Protein AF-0000000080015063 (afdb_homodimer)

Radius of gyration: 26.11 Å; Cα contacts (8 Å, |Δi|>4): 609; chains: 2; bounding box: 72×76×57 Å

Solvent-accessible surface area (backbone atoms only — not comparable to full-atom values): 28621 Å² total; per-residue (Å²): 131,82,74,73,78,77,77,76,79,90,43,72,65,50,52,52,54,53,48,49,54,41,37,54,72,58,25,66,84,58,73,91,52,63,74,56,84,53,39,67,72,84,48,72,66,44,48,51,32,36,46,56,41,45,41,49,49,22,11,51,25,45,41,49,30,46,50,51,22,50,42,44,66,70,46,94,39,70,70,58,38,42,53,44,19,41,47,24,15,51,28,20,50,52,20,50,51,42,42,51,53,45,19,70,73,70,73,46,78,48,62,67,57,25,54,53,49,26,49,51,52,47,65,52,52,55,57,44,51,72,70,44,75,52,28,30,47,31,43,46,43,44,75,50,48,46,50,48,54,57,54,57,56,39,64,28,36,31,45,36,40,54,66,69,61,50,50,46,37,66,74,44,48,50,59,50,49,52,51,47,36,51,48,53,50,51,55,48,48,65,53,55,70,71,44,50,72,69,50,41,53,52,49,46,54,52,33,50,52,41,34,40,52,49,47,64,46,40,19,68,56,50,58,52,48,53,51,42,47,25,66,32,20,59,30,71,70,73,46,49,58,60,36,41,45,51,48,39,46,53,50,49,21,60,77,62,71,43,63,63,88,73,53,72,92,71,81,51,63,84,97,133,82,74,73,80,78,76,78,78,90,44,73,65,50,52,52,55,52,48,49,54,40,35,53,73,57,26,66,85,57,73,90,51,63,75,55,83,51,41,68,71,83,48,71,64,42,48,51,33,36,45,56,41,44,41,50,50,22,11,52,26,46,40,48,30,46,52,51,21,50,43,46,69,71,45,95,39,71,69,57,38,42,53,45,19,41,47,24,15,51,28,18,49,51,20,48,51,42,43,51,54,45,19,71,75,70,73,46,78,48,62,67,58,23,53,53,49,26,51,53,52,47,64,51,54,55,56,43,50,73,69,44,76,51,27,30,48,30,43,47,43,45,76,50,49,44,48,47,54,57,54,57,55,40,66,28,37,31,44,37,40,52,67,69,59,50,51,47,38,66,73,44,48,51,58,52,48,51,53,46,37,50,48,52,49,51,54,47,47,65,52,55,69,71,44,50,72,69,52,42,53,51,49,45,53,51,34,50,52,40,36,42,52,50,46,63,45,38,17,66,55,50,57,52,47,52,51,42,46,25,65,31,20,58,31,70,68,76,45,49,59,60,36,39,46,53,47,40,45,54,51,50,20,61,78,63,70,44,62,63,88,74,52,74,92,71,82,50,62,84,99

Nearest PDB structures (foldseek):
  3ez0-assembly2_C  TM=5.840E-01  e=9.338E-01  Arthrobacter sp. FB24

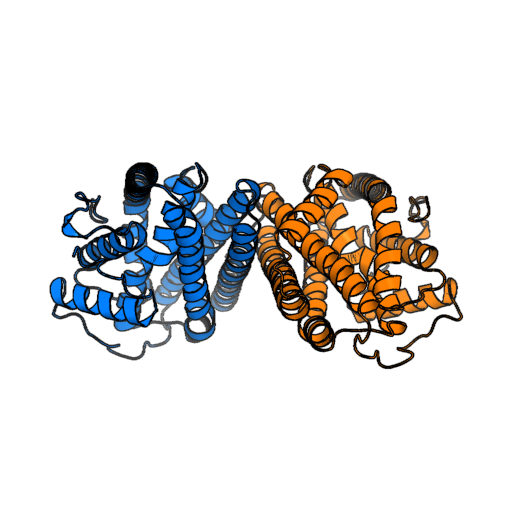Sequence (542 aa):
MSATLTRPAWTTEFEIETIDKLIAQHAPHFPTTRLQEPRSLTTAEEFENFYRFRIGGAAHDLYIVQVCSKVIDQISDPELQLFLSRQIGDDGAHAQFTRQRVWELSGHDPIDKIKQEVQKHWNFMGDLPIRNWLGFMAFELHYELHIVAQLILNSRTTTITDPETSKFASQTILPDEAAHRFGVLAWWQSKYDQATPAQKAEIAAQLLELDEEGQRRRNPYLKEHWQIVHRATGAEIEGLAAIYDAWRREVLAYFLDIPIAKLPQLVSVSEMSATLTRPAWTTEFEIETIDKLIAQHAPHFPTTRLQEPRSLTTAEEFENFYRFRIGGAAHDLYIVQVCSKVIDQISDPELQLFLSRQIGDDGAHAQFTRQRVWELSGHDPIDKIKQEVQKHWNFMGDLPIRNWLGFMAFELHYELHIVAQLILNSRTTTITDPETSKFASQTILPDEAAHRFGVLAWWQSKYDQATPAQKAEIAAQLLELDEEGQRRRNPYLKEHWQIVHRATGAEIEGLAAIYDAWRREVLAYFLDIPIAKLPQLVSVSE

Organism: NCBI:txid2019572

Secondary structure (DSSP, 8-state):
------PPP--HHHHHHHHHHHHHHH-TTS-SS--SPPBPP-SHHHHHHHHHHHHHHHHHHHHHHHHHHHHHHH---HHHHHHHHHHHHHHHHHHHHHHHHHHHHHSS-THHHHHHHHHHHHHHHTTHHHHSHHHHHHHHIIIIIITHHHHHHHHHH--B--HHHHHHIIIIIHHHHHHHHHHHHHHHHHHHTTS-HHHHHHHHHHHHHHHHHHHHHHHHHHHHHHHHHHHHH----TTHHHHHHHHHHHHHHHHHT--GGGSPP---TT-/------PPP--HHHHHHHHHHHHHHH-TTS-SS--SPPBPP-SHHHHHHHHHHHHHHHHHHHHHHHHHHHHHHH---HHHHHHHHHHHHHHHHHHHHHHHHHHHHHSS-THHHHHHHHHHHHHHHTTGGGSSHHHHHHHHIIIIIITHHHHHHHHHH--B--HHHHHHIIIIIHHHHHHHHHHHHHHHHHHHTTS-HHHHHHHHHHHHHHHHHHHHHHHHHHHHHHHHHHHHH----TTHHHHHHHHHHHHHHHHHT--GGGSPP---TT-

Foldseek 3Di:
DPPLVPDDDDDPVVLLVVLVVLCCVQPVPQDSAADDDADEDDDPQLLVLQLVLLLLLLLVLVLLLVLLVLVLVVDVDVLSNVLSVLSNVQSNVSSVVSQVVNCVVVVDRCVVVSVVSNVVVCVLQPCQCPPDPLSVLLVLCVVQFLCVSVVVQCNRFFHYDDPVNVVCCVPRVVVSSSSSNVSSLVVLCVPLVVDDPVRLVVSLVVSQVSNQSNLVSCLVVVVVSVVSSCSNGVRDGRSSQVSSLVSSLVSSCSSSVHDSVPDDDGDTSND/DPPPPPDDDDDPVVLLVVLLVLCCVQPVPQDSAAPDDADEDDDPQLLVLQLVLLLLLLLLLVLLLVLLVLVLVVDVDVLSNVLSVLSNVQSNVSSVVSQVVNCVVVVDRCVVVSVVSNVVVCVLQPCQCPPDPLSVLLVLCVVQFLCVSVVVQCNRFFHYDDPVNVVCCVPRVVVSSSSSNVSSLVVLCVPLVVDDPVRLVVSLVVSQVSNQSNLVSCLVVVVVSVVSSCSNGVRDGRSSQVSSLVSSLVSSCSSSVHDSVPDDDGDTSND

Structure (mmCIF, N/CA/C/O backbone):
data_AF-0000000080015063-model_v1
#
loop_
_entity.id
_entity.type
_entity.pdbx_description
1 polymer 'Uncharacterized protein'
#
loop_
_atom_site.group_PDB
_atom_site.id
_atom_site.type_symbol
_atom_site.label_atom_id
_atom_site.label_alt_id
_atom_site.label_comp_id
_atom_site.label_asym_id
_atom_site.label_entity_id
_atom_site.label_seq_id
_atom_site.pdbx_PDB_ins_code
_atom_site.Cartn_x
_atom_site.Cartn_y
_atom_site.Cartn_z
_atom_site.occupancy
_atom_site.B_iso_or_equiv
_atom_site.auth_seq_id
_atom_site.auth_comp_id
_atom_site.auth_asym_id
_atom_site.auth_atom_id
_atom_site.pdbx_PDB_model_num
ATOM 1 N N . MET A 1 1 ? 36.5 30.953 4.961 1 24.83 1 MET A N 1
ATOM 2 C CA . MET A 1 1 ? 36.156 29.547 5.184 1 24.83 1 MET A CA 1
ATOM 3 C C . MET A 1 1 ? 34.656 29.406 5.457 1 24.83 1 MET A C 1
ATOM 5 O O . MET A 1 1 ? 34.188 29.781 6.523 1 24.83 1 MET A O 1
ATOM 9 N N . SER A 1 2 ? 33.75 29.516 4.5 1 30.39 2 SER A N 1
ATOM 10 C CA . SER A 1 2 ? 32.312 29.656 4.656 1 30.39 2 SER A CA 1
ATOM 11 C C . SER A 1 2 ? 31.719 28.5 5.449 1 30.39 2 SER A C 1
ATOM 13 O O . SER A 1 2 ? 31.984 27.328 5.133 1 30.39 2 SER A O 1
ATOM 15 N N . ALA A 1 3 ? 31.594 28.625 6.652 1 34.28 3 ALA A N 1
ATOM 16 C CA . ALA A 1 3 ? 31.047 27.641 7.586 1 34.28 3 ALA A CA 1
ATOM 17 C C . ALA A 1 3 ? 29.859 26.906 6.973 1 34.28 3 ALA A C 1
ATOM 19 O O . ALA A 1 3 ? 28.844 27.516 6.668 1 34.28 3 ALA A O 1
ATOM 20 N N . THR A 1 4 ? 29.984 25.984 6.16 1 39.75 4 THR A N 1
ATOM 21 C CA . THR A 1 4 ? 28.922 25.141 5.652 1 39.75 4 THR A CA 1
ATOM 22 C C . THR A 1 4 ? 28 24.688 6.789 1 39.75 4 THR A C 1
ATOM 24 O O . THR A 1 4 ? 28.422 23.984 7.695 1 39.75 4 THR A O 1
ATOM 27 N N . LEU A 1 5 ? 27.281 25.516 7.426 1 44.16 5 LEU A N 1
ATOM 28 C CA . LEU A 1 5 ? 26.328 25.188 8.484 1 44.16 5 LEU A CA 1
ATOM 29 C C . LEU A 1 5 ? 25.656 23.844 8.234 1 44.16 5 LEU A C 1
ATOM 31 O O . LEU A 1 5 ? 24.938 23.688 7.254 1 44.16 5 LEU A O 1
ATOM 35 N N . THR A 1 6 ? 26.281 22.703 8.617 1 59.91 6 THR A N 1
ATOM 36 C CA . THR A 1 6 ? 25.844 21.328 8.5 1 59.91 6 THR A CA 1
ATOM 37 C C . THR A 1 6 ? 24.453 21.141 9.117 1 59.91 6 THR A C 1
ATOM 39 O O . THR A 1 6 ? 24.234 21.453 10.289 1 59.91 6 THR A O 1
ATOM 42 N N . ARG A 1 7 ? 23.281 21.094 8.375 1 76.5 7 ARG A N 1
ATOM 43 C CA . ARG A 1 7 ? 21.906 20.875 8.789 1 76.5 7 ARG A CA 1
ATOM 44 C C . ARG A 1 7 ? 21.781 19.609 9.641 1 76.5 7 ARG A C 1
ATOM 46 O O . ARG A 1 7 ? 22.359 18.578 9.305 1 76.5 7 ARG A O 1
ATOM 53 N N . PRO A 1 8 ? 21.156 19.859 10.859 1 84.38 8 PRO A N 1
ATOM 54 C CA . PRO A 1 8 ? 20.984 18.688 11.719 1 84.38 8 PRO A CA 1
ATOM 55 C C . PRO A 1 8 ? 20.172 17.594 11.047 1 84.38 8 PRO A C 1
ATOM 57 O O . PRO A 1 8 ? 19.406 17.859 10.109 1 84.38 8 PRO A O 1
ATOM 60 N N . ALA A 1 9 ? 20.406 16.359 11.531 1 90.31 9 ALA A N 1
ATOM 61 C CA . ALA A 1 9 ? 19.594 15.25 11.062 1 90.31 9 ALA A CA 1
ATOM 62 C C . ALA A 1 9 ? 18.125 15.438 11.461 1 90.31 9 ALA A C 1
ATOM 64 O O . ALA A 1 9 ? 17.828 15.898 12.562 1 90.31 9 ALA A O 1
ATOM 65 N N . TRP A 1 10 ? 17.266 15.219 10.562 1 93.75 10 TRP A N 1
ATOM 66 C CA . TRP A 1 10 ? 15.844 15.273 10.859 1 93.75 10 TRP A CA 1
ATOM 67 C C . TRP A 1 10 ? 15.414 14.055 11.664 1 93.75 10 TRP A C 1
ATOM 69 O O . TRP A 1 10 ? 15.477 12.922 11.172 1 93.75 10 TRP A O 1
ATOM 79 N N . THR A 1 11 ? 15.055 14.18 12.891 1 94.31 11 THR A N 1
ATOM 80 C CA . THR A 1 11 ? 14.586 13.133 13.797 1 94.31 11 THR A CA 1
ATOM 81 C C . THR A 1 11 ? 13.297 13.562 14.492 1 94.31 11 THR A C 1
ATOM 83 O O . THR A 1 11 ? 12.898 14.727 14.422 1 94.31 11 THR A O 1
ATOM 86 N N . THR A 1 12 ? 12.688 12.664 15.102 1 94.62 12 THR A N 1
ATOM 87 C CA . THR A 1 12 ? 11.5 13.008 15.883 1 94.62 12 THR A CA 1
ATOM 88 C C . THR A 1 12 ? 11.867 13.953 17.031 1 94.62 12 THR A C 1
ATOM 90 O O . THR A 1 12 ? 11.078 14.82 17.391 1 94.62 12 THR A O 1
ATOM 93 N N . GLU A 1 13 ? 13.07 13.789 17.562 1 94.62 13 GLU A N 1
ATOM 94 C CA . GLU A 1 13 ? 13.547 14.688 18.609 1 94.62 13 GLU A CA 1
ATOM 95 C C . GLU A 1 13 ? 13.719 16.109 18.078 1 94.62 13 GLU A C 1
ATOM 97 O O . GLU A 1 13 ? 13.367 17.078 18.766 1 94.62 13 GLU A O 1
ATOM 102 N N . PHE A 1 14 ? 14.242 16.172 16.891 1 95.5 14 PHE A N 1
ATOM 103 C CA . PHE A 1 14 ? 14.406 17.469 16.25 1 95.5 14 PHE A CA 1
ATOM 104 C C . PHE A 1 14 ? 13.055 18.141 16.062 1 95.5 14 PHE A C 1
ATOM 106 O O . PHE A 1 14 ? 12.922 19.344 16.281 1 95.5 14 PHE A O 1
ATOM 113 N N . GLU A 1 15 ? 12.016 17.422 15.695 1 96.06 15 GLU A N 1
ATOM 114 C CA . GLU A 1 15 ? 10.672 17.953 15.492 1 96.06 15 GLU A CA 1
ATOM 115 C C . GLU A 1 15 ? 10.109 18.516 16.797 1 96.06 15 GLU A C 1
ATOM 117 O O . GLU A 1 15 ? 9.633 19.656 16.812 1 96.06 15 GLU A O 1
ATOM 122 N N . ILE A 1 16 ? 10.219 17.734 17.828 1 95 16 ILE A N 1
ATOM 123 C CA . ILE A 1 16 ? 9.656 18.125 19.109 1 95 16 ILE A CA 1
ATOM 124 C C . ILE A 1 16 ? 10.367 19.359 19.641 1 95 16 ILE A C 1
ATOM 126 O O . ILE A 1 16 ? 9.727 20.312 20.109 1 95 16 ILE A O 1
ATOM 130 N N . GLU A 1 17 ? 11.711 19.406 19.531 1 96.06 17 GLU A N 1
ATOM 131 C CA . GLU A 1 17 ? 12.492 20.531 20.016 1 96.06 17 GLU A CA 1
ATOM 132 C C . GLU A 1 17 ? 12.148 21.812 19.266 1 96.06 17 GLU A C 1
ATOM 134 O O . GLU A 1 17 ? 12.023 22.875 19.859 1 96.06 17 GLU A O 1
ATOM 139 N N . THR A 1 18 ? 12.055 21.656 18 1 97 18 THR A N 1
ATOM 140 C CA . THR A 1 18 ? 11.75 22.812 17.172 1 97 18 THR A CA 1
ATOM 141 C C . THR A 1 18 ? 10.344 23.328 17.453 1 97 18 THR A C 1
ATOM 143 O O . THR A 1 18 ? 10.125 24.531 17.594 1 97 18 THR A O 1
ATOM 146 N N . ILE A 1 19 ? 9.359 22.453 17.609 1 96.75 19 ILE A N 1
ATOM 147 C CA . ILE A 1 19 ? 7.973 22.844 17.859 1 96.75 19 ILE A CA 1
ATOM 148 C C . ILE A 1 19 ? 7.848 23.438 19.25 1 96.75 19 ILE A C 1
ATOM 150 O O . ILE A 1 19 ? 7.113 24.406 19.453 1 96.75 19 ILE A O 1
ATOM 154 N N . ASP A 1 20 ? 8.57 22.906 20.172 1 96.88 20 ASP A N 1
ATOM 155 C CA . ASP A 1 20 ? 8.578 23.484 21.516 1 96.88 20 ASP A CA 1
ATOM 156 C C . ASP A 1 20 ? 9.094 24.922 21.5 1 96.88 20 ASP A C 1
ATOM 158 O O . ASP A 1 20 ? 8.57 25.781 22.219 1 96.88 20 ASP A O 1
ATOM 162 N N . LYS A 1 21 ? 10.156 25.156 20.75 1 97.12 21 LYS A N 1
ATOM 163 C CA . LYS A 1 21 ? 10.672 26.516 20.609 1 97.12 21 LYS A CA 1
ATOM 164 C C . LYS A 1 21 ? 9.625 27.438 20.016 1 97.12 21 LYS A C 1
ATOM 166 O O . LYS A 1 21 ? 9.469 28.578 20.469 1 97.12 21 LYS A O 1
ATOM 171 N N . LEU A 1 22 ? 8.898 26.938 19.062 1 97.38 22 LEU A N 1
ATOM 172 C CA . LEU A 1 22 ? 7.867 27.734 18.406 1 97.38 22 LEU A CA 1
ATOM 173 C C . LEU A 1 22 ? 6.695 27.984 19.359 1 97.38 22 LEU A C 1
ATOM 175 O O . LEU A 1 22 ? 6.109 29.062 19.344 1 97.38 22 LEU A O 1
ATOM 179 N N . ILE A 1 23 ? 6.344 26.969 20.125 1 96.38 23 ILE A N 1
ATOM 180 C CA . ILE A 1 23 ? 5.289 27.125 21.125 1 96.38 23 ILE A CA 1
ATOM 181 C C . ILE A 1 23 ? 5.684 28.203 22.125 1 96.38 23 ILE A C 1
ATOM 183 O O . ILE A 1 23 ? 4.883 29.094 22.438 1 96.38 23 ILE A O 1
ATOM 187 N N . ALA A 1 24 ? 6.887 28.172 22.578 1 96.56 24 ALA A N 1
ATOM 188 C CA . ALA A 1 24 ? 7.371 29.156 23.547 1 96.56 24 ALA A CA 1
ATOM 189 C C . ALA A 1 24 ? 7.281 30.578 22.984 1 96.56 24 ALA A C 1
ATOM 191 O O . ALA A 1 24 ? 7.023 31.531 23.719 1 96.56 24 ALA A O 1
ATOM 192 N N . GLN A 1 25 ? 7.469 30.719 21.75 1 96.75 25 GLN A N 1
ATOM 193 C CA . GLN A 1 25 ? 7.488 32.031 21.094 1 96.75 25 GLN A CA 1
ATOM 194 C C . GLN A 1 25 ? 6.074 32.531 20.828 1 96.75 25 GLN A C 1
ATOM 196 O O . GLN A 1 25 ? 5.797 33.719 20.984 1 96.75 25 GLN A O 1
ATOM 201 N N . HIS A 1 26 ? 5.156 31.656 20.453 1 96.44 26 HIS A N 1
ATOM 202 C CA . HIS A 1 26 ? 3.873 32.094 19.906 1 96.44 26 HIS A CA 1
ATOM 203 C C . HIS A 1 26 ? 2.742 31.844 20.906 1 96.44 26 HIS A C 1
ATOM 205 O O . HIS A 1 26 ? 1.654 32.406 20.766 1 96.44 26 HIS A O 1
ATOM 211 N N . ALA A 1 27 ? 2.941 30.938 21.781 1 95.56 27 ALA A N 1
ATOM 212 C CA . ALA A 1 27 ? 1.971 30.594 22.828 1 95.56 27 ALA A CA 1
ATOM 213 C C . ALA A 1 27 ? 2.67 30.234 24.125 1 95.56 27 ALA A C 1
ATOM 215 O O . ALA A 1 27 ? 2.58 29.094 24.594 1 95.56 27 ALA A O 1
ATOM 216 N N . PRO A 1 28 ? 3.207 31.172 24.75 1 94.06 28 PRO A N 1
ATOM 217 C CA . PRO A 1 28 ? 4.074 30.906 25.906 1 94.06 28 PRO A CA 1
ATOM 218 C C . PRO A 1 28 ? 3.328 30.234 27.062 1 94.06 28 PRO A C 1
ATOM 220 O O . PRO A 1 28 ? 3.951 29.609 27.922 1 94.06 28 PRO A O 1
ATOM 223 N N . HIS A 1 29 ? 2.01 30.297 27.156 1 93.5 29 HIS A N 1
ATOM 224 C CA . HIS A 1 29 ? 1.26 29.719 28.266 1 93.5 29 HIS A CA 1
ATOM 225 C C . HIS A 1 29 ? 0.736 28.328 27.906 1 93.5 29 HIS A C 1
ATOM 227 O O . HIS A 1 29 ? 0.062 27.703 28.719 1 93.5 29 HIS A O 1
ATOM 233 N N . PHE A 1 30 ? 0.986 27.891 26.719 1 94.56 30 PHE A N 1
ATOM 234 C CA . PHE A 1 30 ? 0.575 26.562 26.312 1 94.56 30 PHE A CA 1
ATOM 235 C C . PHE A 1 30 ? 1.367 25.5 27.062 1 94.56 30 PHE A C 1
ATOM 237 O O . PHE A 1 30 ? 2.57 25.656 27.281 1 94.56 30 PHE A O 1
ATOM 244 N N . PRO A 1 31 ? 0.788 24.453 27.453 1 92.5 31 PRO A N 1
ATOM 245 C CA . PRO A 1 31 ? 1.482 23.453 28.266 1 92.5 31 PRO A CA 1
ATOM 246 C C . PRO A 1 31 ? 2.613 22.766 27.5 1 92.5 31 PRO A C 1
ATOM 248 O O . PRO A 1 31 ? 2.49 22.516 26.297 1 92.5 31 PRO A O 1
ATOM 251 N N . THR A 1 32 ? 3.6 22.359 28.188 1 88.25 32 THR A N 1
ATOM 252 C CA . THR A 1 32 ? 4.75 21.688 27.594 1 88.25 32 THR A CA 1
ATOM 253 C C . THR A 1 32 ? 4.551 20.172 27.578 1 88.25 32 THR A C 1
ATOM 255 O O . THR A 1 32 ? 5.246 19.469 26.859 1 88.25 32 THR A O 1
ATOM 258 N N . THR A 1 33 ? 3.744 19.734 28.422 1 88.56 33 THR A N 1
ATOM 259 C CA . THR A 1 33 ? 3.395 18.312 28.5 1 88.56 33 THR A CA 1
ATOM 260 C C . THR A 1 33 ? 1.882 18.141 28.594 1 88.56 33 THR A C 1
ATOM 262 O O . THR A 1 33 ? 1.141 19.109 28.703 1 88.56 33 THR A O 1
ATOM 265 N N . ARG A 1 34 ? 1.483 16.891 28.5 1 89.94 34 ARG A N 1
ATOM 266 C CA . ARG A 1 34 ? 0.056 16.594 28.594 1 89.94 34 ARG A CA 1
ATOM 267 C C . ARG A 1 34 ? -0.522 17.094 29.922 1 89.94 34 ARG A C 1
ATOM 269 O O . ARG A 1 34 ? 0.039 16.828 30.984 1 89.94 34 ARG A O 1
ATOM 276 N N . LEU A 1 35 ? -1.638 17.688 29.844 1 86 35 LEU A N 1
ATOM 277 C CA . LEU A 1 35 ? -2.26 18.297 31.016 1 86 35 LEU A CA 1
ATOM 278 C C . LEU A 1 35 ? -2.965 17.25 31.875 1 86 35 LEU A C 1
ATOM 280 O O . LEU A 1 35 ? -2.889 17.281 33.094 1 86 35 LEU A O 1
ATOM 284 N N . GLN A 1 36 ? -3.691 16.391 31.219 1 89.94 36 GLN A N 1
ATOM 285 C CA . GLN A 1 36 ? -4.449 15.344 31.906 1 89.94 36 GLN A CA 1
ATOM 286 C C . GLN A 1 36 ? -4.664 14.141 31 1 89.94 36 GLN A C 1
ATOM 288 O O . GLN A 1 36 ? -4.582 14.258 29.766 1 89.94 36 GLN A O 1
ATOM 293 N N . GLU A 1 37 ? -4.848 13.055 31.656 1 93 37 GLU A N 1
ATOM 294 C CA . GLU A 1 37 ? -5.223 11.875 30.875 1 93 37 GLU A CA 1
ATOM 295 C C . GLU A 1 37 ? -6.633 12.016 30.312 1 93 37 GLU A C 1
ATOM 297 O O . GLU A 1 37 ? -7.57 12.359 31.047 1 93 37 GLU A O 1
ATOM 302 N N . PRO A 1 38 ? -6.777 11.805 29.047 1 96.25 38 PRO A N 1
ATOM 303 C CA . PRO A 1 38 ? -8.109 11.945 28.453 1 96.25 38 PRO A CA 1
ATOM 304 C C . PRO A 1 38 ? -9.102 10.914 28.984 1 96.25 38 PRO A C 1
ATOM 306 O O . PRO A 1 38 ? -8.727 9.766 29.25 1 96.25 38 PRO A O 1
ATOM 309 N N . ARG A 1 39 ? -10.297 11.25 29.125 1 97.44 39 ARG A N 1
ATOM 310 C CA . ARG A 1 39 ? -11.367 10.336 29.516 1 97.44 39 ARG A CA 1
ATOM 311 C C . ARG A 1 39 ? -12.047 9.734 28.297 1 97.44 39 ARG A C 1
ATOM 313 O O . ARG A 1 39 ? -11.891 10.234 27.172 1 97.44 39 ARG A O 1
ATOM 320 N N . SER A 1 40 ? -12.844 8.703 28.562 1 97.69 40 SER A N 1
ATOM 321 C CA . SER A 1 40 ? -13.602 8.062 27.484 1 97.69 40 SER A CA 1
ATOM 322 C C . SER A 1 40 ? -14.836 8.875 27.125 1 97.69 40 SER A C 1
ATOM 324 O O . SER A 1 40 ? -15.281 9.719 27.906 1 97.69 40 SER A O 1
ATOM 326 N N . LEU A 1 41 ? -15.344 8.594 25.922 1 97.81 41 LEU A N 1
ATOM 327 C CA . LEU A 1 41 ? -16.594 9.203 25.484 1 97.81 41 LEU A CA 1
ATOM 328 C C . LEU A 1 41 ? -17.766 8.734 26.344 1 97.81 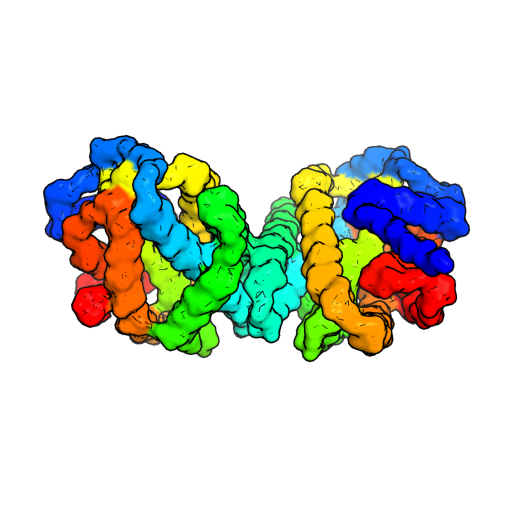41 LEU A C 1
ATOM 330 O O . LEU A 1 41 ? -17.812 7.562 26.734 1 97.81 41 LEU A O 1
ATOM 334 N N . THR A 1 42 ? -18.75 9.664 26.609 1 97.25 42 THR A N 1
ATOM 335 C CA . THR A 1 42 ? -19.844 9.266 27.484 1 97.25 42 THR A CA 1
ATOM 336 C C . THR A 1 42 ? -21.188 9.703 26.891 1 97.25 42 THR A C 1
ATOM 338 O O . THR A 1 42 ? -22.203 9.023 27.078 1 97.25 42 THR A O 1
ATOM 341 N N . THR A 1 43 ? -21.25 10.82 26.188 1 97.56 43 THR A N 1
ATOM 342 C CA . THR A 1 43 ? -22.531 11.359 25.734 1 97.56 43 THR A CA 1
ATOM 343 C C . THR A 1 43 ? -22.734 11.062 24.25 1 97.56 43 THR A C 1
ATOM 345 O O . THR A 1 43 ? -21.781 10.82 23.516 1 97.56 43 THR A O 1
ATOM 348 N N . ALA A 1 44 ? -23.953 11.125 23.875 1 97.44 44 ALA A N 1
ATOM 349 C CA . ALA A 1 44 ? -24.312 10.914 22.469 1 97.44 44 ALA A CA 1
ATOM 350 C C . ALA A 1 44 ? -23.641 11.961 21.578 1 97.44 44 ALA A C 1
ATOM 352 O O . ALA A 1 44 ? -23.188 11.648 20.469 1 97.44 44 ALA A O 1
ATOM 353 N N . GLU A 1 45 ? -23.578 13.117 22.047 1 98 45 GLU A N 1
ATOM 354 C CA . GLU A 1 45 ? -22.953 14.203 21.297 1 98 45 GLU A CA 1
ATOM 355 C C . GLU A 1 45 ? -21.469 13.961 21.109 1 98 45 GLU A C 1
ATOM 357 O O . GLU A 1 45 ? -20.922 14.18 20.016 1 98 45 GLU A O 1
ATOM 362 N N . GLU A 1 46 ? -20.828 13.508 22.141 1 98.31 46 GLU A N 1
ATOM 363 C CA . GLU A 1 46 ? -19.406 13.188 22.047 1 98.31 46 GLU A CA 1
ATOM 364 C C . GLU A 1 46 ? -19.156 12.094 21.016 1 98.31 46 GLU A C 1
ATOM 366 O O . GLU A 1 46 ? -18.188 12.164 20.234 1 98.31 46 GLU A O 1
ATOM 371 N N . PHE A 1 47 ? -20 11.109 20.984 1 98.5 47 PHE A N 1
ATOM 372 C CA . PHE A 1 47 ? -19.859 10.023 20.031 1 98.5 47 PHE A CA 1
ATOM 373 C C . PHE A 1 47 ? -20.062 10.531 18.609 1 98.5 47 PHE A C 1
ATOM 375 O O . PHE A 1 47 ? -19.297 10.164 17.703 1 98.5 47 PHE A O 1
ATOM 382 N N . GLU A 1 48 ? -21.031 11.336 18.453 1 98.31 48 GLU A N 1
ATOM 383 C CA . GLU A 1 48 ? -21.281 11.883 17.125 1 98.31 48 GLU A CA 1
ATOM 384 C C . GLU A 1 48 ? -20.094 12.695 16.641 1 98.31 48 GLU A C 1
ATOM 386 O O . GLU A 1 48 ? -19.688 12.578 15.477 1 98.31 48 GLU A O 1
ATOM 391 N N . ASN A 1 49 ? -19.562 13.523 17.469 1 98.56 49 ASN A N 1
ATOM 392 C CA . ASN A 1 49 ? -18.375 14.312 17.109 1 98.56 49 ASN A CA 1
ATOM 393 C C . ASN A 1 49 ? -17.172 13.422 16.812 1 98.56 49 ASN A C 1
ATOM 395 O O . ASN A 1 49 ? -16.406 13.688 15.891 1 98.56 49 ASN A O 1
ATOM 399 N N . PHE A 1 50 ? -17.078 12.422 17.625 1 98.38 50 PHE A N 1
ATOM 400 C CA . PHE A 1 50 ? -16.016 11.445 17.438 1 98.38 50 PHE A CA 1
ATOM 401 C C . PHE A 1 50 ? -16.141 10.766 16.078 1 98.38 50 PHE A C 1
ATOM 403 O O . PHE A 1 50 ? -15.148 10.648 15.352 1 98.38 50 PHE A O 1
ATOM 410 N N . TYR A 1 51 ? -17.297 10.336 15.727 1 98.56 51 TYR A N 1
ATOM 411 C CA . TYR A 1 51 ? -17.516 9.672 14.445 1 98.56 51 TYR A CA 1
ATOM 412 C C . TYR A 1 51 ? -17.141 10.594 13.289 1 98.56 51 TYR A C 1
ATOM 414 O O . TYR A 1 51 ? -16.453 10.18 12.359 1 98.56 51 TYR A O 1
ATOM 422 N N . ARG A 1 52 ? -17.562 11.797 13.367 1 98.25 52 ARG A N 1
ATOM 423 C CA . ARG A 1 52 ? -17.266 12.773 12.32 1 98.25 52 ARG A CA 1
ATOM 424 C C . ARG A 1 52 ? -15.766 12.969 12.164 1 98.25 52 ARG A C 1
ATOM 426 O O . ARG A 1 52 ? -15.25 12.969 11.039 1 98.25 52 ARG A O 1
ATOM 433 N N . PHE A 1 53 ? -15.102 13.078 13.234 1 98.31 53 PHE A N 1
ATOM 434 C CA . PHE A 1 53 ? -13.656 13.281 13.266 1 98.31 53 PHE A CA 1
ATOM 435 C C . PHE A 1 53 ? -12.93 12.07 12.672 1 98.31 53 PHE A C 1
ATOM 437 O O . PHE A 1 53 ? -12.078 12.227 11.797 1 98.31 53 PHE A O 1
ATOM 444 N N . ARG A 1 54 ? -13.32 10.914 13.125 1 98.38 54 ARG A N 1
ATOM 445 C CA . ARG A 1 54 ? -12.633 9.695 12.719 1 98.38 54 ARG A CA 1
ATOM 446 C C . ARG A 1 54 ? -12.922 9.359 11.258 1 98.38 54 ARG A C 1
ATOM 448 O O . ARG A 1 54 ? -12.039 8.906 10.531 1 98.38 54 ARG A O 1
ATOM 455 N N . ILE A 1 55 ? -14.164 9.594 10.82 1 98.62 55 ILE A N 1
ATOM 456 C CA . ILE A 1 55 ? -14.508 9.383 9.422 1 98.62 55 ILE A CA 1
ATOM 457 C C . ILE A 1 55 ? -13.68 10.312 8.539 1 98.62 55 ILE A C 1
ATOM 459 O O . ILE A 1 55 ? -13.164 9.891 7.5 1 98.62 55 ILE A O 1
ATOM 463 N N . GLY A 1 56 ? -13.547 11.547 8.992 1 98 56 GLY A N 1
ATOM 464 C CA . GLY A 1 56 ? -12.672 12.461 8.281 1 98 56 GLY A CA 1
ATOM 465 C C . GLY A 1 56 ? -11.242 11.977 8.195 1 98 56 GLY A C 1
ATOM 466 O O . GLY A 1 56 ? -10.578 12.141 7.172 1 98 56 GLY A O 1
ATOM 467 N N . GLY A 1 57 ? -10.742 11.391 9.289 1 97.44 57 GLY A N 1
ATOM 468 C CA . GLY A 1 57 ? -9.406 10.82 9.305 1 97.44 57 GLY A CA 1
ATOM 469 C C . GLY A 1 57 ? -9.234 9.656 8.352 1 97.44 57 GLY A C 1
ATOM 470 O O . GLY A 1 57 ? -8.219 9.562 7.652 1 97.44 57 GLY A O 1
ATOM 471 N N . ALA A 1 58 ? -10.211 8.781 8.344 1 98.69 58 ALA A N 1
ATOM 472 C CA . ALA A 1 58 ? -10.172 7.648 7.418 1 98.69 58 ALA A CA 1
ATOM 473 C C . ALA A 1 58 ? -10.18 8.125 5.969 1 98.69 58 ALA A C 1
ATOM 475 O O . ALA A 1 58 ? -9.484 7.562 5.121 1 98.69 58 ALA A O 1
ATOM 476 N N . ALA A 1 59 ? -10.984 9.141 5.695 1 98.62 59 ALA A N 1
ATOM 477 C CA . ALA A 1 59 ? -11.055 9.711 4.352 1 98.62 59 ALA A CA 1
ATOM 478 C C . ALA A 1 59 ? -9.719 10.328 3.953 1 98.62 59 ALA A C 1
ATOM 480 O O . ALA A 1 59 ? -9.281 10.188 2.809 1 98.62 59 ALA A O 1
ATOM 481 N N . HIS A 1 60 ? -9.148 11.031 4.891 1 97.94 60 HIS A N 1
ATOM 482 C CA . HIS A 1 60 ? -7.828 11.617 4.684 1 97.94 60 HIS A CA 1
ATOM 483 C C . HIS A 1 60 ? -6.812 10.547 4.285 1 97.94 60 HIS A C 1
ATOM 485 O O . HIS A 1 60 ? -6.07 10.719 3.316 1 97.94 60 HIS A O 1
ATOM 491 N N . ASP A 1 61 ? -6.762 9.445 4.977 1 98.62 61 ASP A N 1
ATOM 492 C CA . ASP A 1 61 ? -5.848 8.344 4.699 1 98.62 61 ASP A CA 1
ATOM 493 C C . ASP A 1 61 ? -6.141 7.715 3.338 1 98.62 61 ASP A C 1
ATOM 495 O O . ASP A 1 61 ? -5.223 7.422 2.572 1 98.62 61 ASP A O 1
ATOM 499 N N . LEU A 1 62 ? -7.391 7.5 3.062 1 98.81 62 LEU A N 1
ATOM 500 C CA . LEU A 1 62 ? -7.75 6.895 1.782 1 98.81 62 LEU A CA 1
ATOM 501 C C . LEU A 1 62 ? -7.41 7.832 0.627 1 98.81 62 LEU A C 1
ATOM 503 O O . LEU A 1 62 ? -7.012 7.379 -0.448 1 98.81 62 LEU A O 1
ATOM 507 N N . TYR A 1 63 ? -7.605 9.133 0.849 1 98.69 63 TYR A N 1
ATOM 508 C CA . TYR A 1 63 ? -7.195 10.109 -0.149 1 98.69 63 TYR A CA 1
ATOM 509 C C . TYR A 1 63 ? -5.707 10 -0.44 1 98.69 63 TYR A C 1
ATOM 511 O O . TYR A 1 63 ? -5.289 10.031 -1.601 1 98.69 63 TYR A O 1
ATOM 519 N N . ILE A 1 64 ? -4.91 9.852 0.608 1 98.56 64 ILE A N 1
ATOM 520 C CA . ILE A 1 64 ? -3.471 9.688 0.451 1 98.56 64 ILE A CA 1
ATOM 521 C C . ILE A 1 64 ? -3.18 8.414 -0.34 1 98.56 64 ILE A C 1
ATOM 523 O O . ILE A 1 64 ? -2.322 8.406 -1.228 1 98.56 64 ILE A O 1
ATOM 527 N N . VAL A 1 65 ? -3.893 7.34 -0.045 1 98.81 65 VAL A N 1
ATOM 528 C CA . VAL A 1 65 ? -3.758 6.086 -0.776 1 98.81 65 VAL A CA 1
ATOM 529 C C . VAL A 1 65 ? -3.988 6.328 -2.266 1 98.81 65 VAL A C 1
ATOM 531 O O . VAL A 1 65 ? -3.205 5.871 -3.104 1 98.81 65 VAL A O 1
ATOM 534 N N . GLN A 1 66 ? -4.996 7.055 -2.582 1 98.75 66 GLN A N 1
ATOM 535 C CA . GLN A 1 66 ? -5.34 7.312 -3.977 1 98.75 66 GLN A CA 1
ATOM 536 C C . GLN A 1 66 ? -4.281 8.172 -4.66 1 98.75 66 GLN A C 1
ATOM 538 O O . GLN A 1 66 ? -3.85 7.867 -5.773 1 98.75 66 GLN A O 1
ATOM 543 N N . VAL A 1 67 ? -3.826 9.188 -3.994 1 98.69 67 VAL A N 1
ATOM 544 C CA . VAL A 1 67 ? -2.828 10.094 -4.562 1 98.69 67 VAL A CA 1
ATOM 545 C C . VAL A 1 67 ? -1.523 9.336 -4.801 1 98.69 67 VAL A C 1
ATOM 547 O O . VAL A 1 67 ? -0.971 9.367 -5.902 1 98.69 67 VAL A O 1
ATOM 550 N N . CYS A 1 68 ? -1.074 8.656 -3.77 1 98.69 68 CYS A N 1
ATOM 551 C CA . CYS A 1 68 ? 0.194 7.941 -3.871 1 98.69 68 CYS A CA 1
ATOM 552 C C . CYS A 1 68 ? 0.122 6.852 -4.934 1 98.69 68 CYS A C 1
ATOM 554 O O . CYS A 1 68 ? 1.113 6.574 -5.613 1 98.69 68 CYS A O 1
ATOM 556 N N . SER A 1 69 ? -1.03 6.234 -5.086 1 98.69 69 SER A N 1
ATOM 557 C CA . SER A 1 69 ? -1.195 5.23 -6.129 1 98.69 69 SER A CA 1
ATOM 558 C C . SER A 1 69 ? -1.052 5.848 -7.516 1 98.69 69 SER A C 1
ATOM 560 O O . SER A 1 69 ? -0.418 5.266 -8.398 1 98.69 69 SER A O 1
ATOM 562 N N . LYS A 1 70 ? -1.602 7.016 -7.727 1 98.19 70 LYS A N 1
ATOM 563 C CA . LYS A 1 70 ? -1.451 7.707 -9.008 1 98.19 70 LYS A CA 1
ATOM 564 C C . LYS A 1 70 ? 0.011 8.047 -9.273 1 98.19 70 LYS A C 1
ATOM 566 O O . LYS A 1 70 ? 0.472 7.961 -10.414 1 98.19 70 LYS A O 1
ATOM 571 N N . VAL A 1 71 ? 0.668 8.383 -8.227 1 98.38 71 VAL A N 1
ATOM 572 C CA . VAL A 1 71 ? 2.053 8.82 -8.367 1 98.38 71 VAL A CA 1
ATOM 573 C C . VAL A 1 71 ? 2.938 7.625 -8.727 1 98.38 71 VAL A C 1
ATOM 575 O O . VAL A 1 71 ? 3.895 7.762 -9.492 1 98.38 71 VAL A O 1
ATOM 578 N N . ILE A 1 72 ? 2.664 6.469 -8.172 1 97.94 72 ILE A N 1
ATOM 579 C CA . ILE A 1 72 ? 3.4 5.258 -8.516 1 97.94 72 ILE A CA 1
ATOM 580 C C . ILE A 1 72 ? 3.352 5.043 -10.031 1 97.94 72 ILE A C 1
ATOM 582 O O . ILE A 1 72 ? 4.344 4.633 -10.633 1 97.94 72 ILE A O 1
ATOM 586 N N . ASP A 1 73 ? 2.262 5.34 -10.594 1 93.62 73 ASP A N 1
ATOM 587 C CA . ASP A 1 73 ? 2.084 5.18 -12.031 1 93.62 73 ASP A CA 1
ATOM 588 C C . ASP A 1 73 ? 2.807 6.285 -12.805 1 93.62 73 ASP A C 1
ATOM 590 O O . ASP A 1 73 ? 3.33 6.047 -13.891 1 93.62 73 ASP A O 1
ATOM 594 N N . GLN A 1 74 ? 2.924 7.41 -12.289 1 96.12 74 GLN A N 1
ATOM 595 C CA . GLN A 1 74 ? 3.398 8.594 -13 1 96.12 74 GLN A CA 1
ATOM 596 C C . GLN A 1 74 ? 4.922 8.695 -12.945 1 96.12 74 GLN A C 1
ATOM 598 O O . GLN A 1 74 ? 5.547 9.211 -13.867 1 96.12 74 GLN A O 1
ATOM 603 N N . ILE A 1 75 ? 5.465 8.273 -11.828 1 94.88 75 ILE A N 1
ATOM 604 C CA . ILE A 1 75 ? 6.902 8.445 -11.641 1 94.88 75 ILE A CA 1
ATOM 605 C C . ILE A 1 75 ? 7.586 7.078 -11.656 1 94.88 75 ILE A C 1
ATOM 607 O O . ILE A 1 75 ? 7.445 6.297 -10.711 1 94.88 75 ILE A O 1
ATOM 611 N N . SER A 1 76 ? 8.375 6.852 -12.695 1 93.69 76 SER A N 1
ATOM 612 C CA . SER A 1 76 ? 9.047 5.57 -12.883 1 93.69 76 SER A CA 1
ATOM 613 C C . SER A 1 76 ? 10.352 5.504 -12.094 1 93.69 76 SER A C 1
ATOM 615 O O . SER A 1 76 ? 11.43 5.449 -12.68 1 93.69 76 SER A O 1
ATOM 617 N N . ASP A 1 77 ? 10.297 5.555 -10.82 1 95.62 77 ASP A N 1
ATOM 618 C CA . ASP A 1 77 ? 11.391 5.461 -9.867 1 95.62 77 ASP A CA 1
ATOM 619 C C . ASP A 1 77 ? 11.125 4.363 -8.836 1 95.62 77 ASP A C 1
ATOM 621 O O . ASP A 1 77 ? 10.328 4.555 -7.906 1 95.62 77 ASP A O 1
ATOM 625 N N . PRO A 1 78 ? 11.836 3.246 -8.992 1 96.81 78 PRO A N 1
ATOM 626 C CA . PRO A 1 78 ? 11.539 2.117 -8.109 1 96.81 78 PRO A CA 1
ATOM 627 C C . PRO A 1 78 ? 11.773 2.441 -6.637 1 96.81 78 PRO A C 1
ATOM 629 O O . PRO A 1 78 ? 11.086 1.912 -5.766 1 96.81 78 PRO A O 1
ATOM 632 N N . GLU A 1 79 ? 12.711 3.305 -6.344 1 95.38 79 GLU A N 1
ATOM 633 C CA . GLU A 1 79 ? 12.938 3.707 -4.957 1 95.38 79 GLU A CA 1
ATOM 634 C C . GLU A 1 79 ? 11.711 4.414 -4.383 1 95.38 79 GLU A C 1
ATOM 636 O O . GLU A 1 79 ? 11.289 4.121 -3.262 1 95.38 79 GLU A O 1
ATOM 641 N N . LEU A 1 80 ? 11.203 5.309 -5.156 1 97.69 80 LEU A N 1
ATOM 642 C CA . LEU A 1 80 ? 10 6.016 -4.738 1 97.69 80 LEU A CA 1
ATOM 643 C C . LEU A 1 80 ? 8.82 5.059 -4.629 1 97.69 80 LEU A C 1
ATOM 645 O O . LEU A 1 80 ? 8.031 5.137 -3.68 1 97.69 80 LEU A O 1
ATOM 649 N N . GLN A 1 81 ? 8.719 4.18 -5.578 1 98.56 81 GLN A N 1
ATOM 650 C CA . GLN A 1 81 ? 7.582 3.266 -5.613 1 98.56 81 GLN A CA 1
ATOM 651 C C . GLN A 1 81 ? 7.59 2.334 -4.406 1 98.56 81 GLN A C 1
ATOM 653 O O . GLN A 1 81 ? 6.539 2.059 -3.82 1 98.56 81 GLN A O 1
ATOM 658 N N . LEU A 1 82 ? 8.75 1.866 -4.012 1 98.31 82 LEU A N 1
ATOM 659 C CA . LEU A 1 82 ? 8.859 1.012 -2.834 1 98.31 82 LEU A CA 1
ATOM 660 C C . LEU A 1 82 ? 8.523 1.788 -1.566 1 98.31 82 LEU A C 1
ATOM 662 O O . LEU A 1 82 ? 7.809 1.282 -0.697 1 98.31 82 LEU A O 1
ATOM 666 N N . PHE A 1 83 ? 8.938 2.986 -1.46 1 97.94 83 PHE A N 1
ATOM 667 C CA . PHE A 1 83 ? 8.594 3.834 -0.325 1 97.94 83 PHE A CA 1
ATOM 668 C C . PHE A 1 83 ? 7.09 4.082 -0.273 1 97.94 83 PHE A C 1
ATOM 670 O O . PHE A 1 83 ? 6.465 3.928 0.778 1 97.94 83 PHE A O 1
ATOM 677 N N . LEU A 1 84 ? 6.531 4.441 -1.424 1 98.75 84 LEU A N 1
ATOM 678 C CA . LEU A 1 84 ? 5.113 4.77 -1.476 1 98.75 84 LEU A CA 1
ATOM 679 C C . LEU A 1 84 ? 4.258 3.535 -1.209 1 98.75 84 LEU A C 1
ATOM 681 O O . LEU A 1 84 ? 3.164 3.641 -0.652 1 98.75 84 LEU A O 1
ATOM 685 N N . SER A 1 85 ? 4.758 2.396 -1.597 1 98.81 85 SER A N 1
ATOM 686 C CA . SER A 1 85 ? 4.008 1.179 -1.303 1 98.81 85 SER A CA 1
ATOM 687 C C . SER A 1 85 ? 3.824 0.992 0.199 1 98.81 85 SER A C 1
ATOM 689 O O . SER A 1 85 ? 2.758 0.569 0.652 1 98.81 85 SER A O 1
ATOM 691 N N . ARG A 1 86 ? 4.848 1.268 0.927 1 98.75 86 ARG A N 1
ATOM 692 C CA . ARG A 1 86 ? 4.711 1.207 2.379 1 98.75 86 ARG A CA 1
ATOM 693 C C . ARG A 1 86 ? 3.684 2.217 2.875 1 98.75 86 ARG A C 1
ATOM 695 O O . ARG A 1 86 ? 2.818 1.882 3.688 1 98.75 86 ARG A O 1
ATOM 702 N N . GLN A 1 87 ? 3.812 3.412 2.383 1 98.81 87 GLN A N 1
ATOM 703 C CA . GLN A 1 87 ? 2.889 4.461 2.805 1 98.81 87 GLN A CA 1
ATOM 704 C C . GLN A 1 87 ? 1.446 4.09 2.471 1 98.81 87 GLN A C 1
ATOM 706 O O . GLN A 1 87 ? 0.552 4.238 3.307 1 98.81 87 GLN A O 1
ATOM 711 N N . ILE A 1 88 ? 1.223 3.609 1.316 1 98.88 88 ILE A N 1
ATOM 712 C CA . ILE A 1 88 ? -0.104 3.191 0.875 1 98.88 88 ILE A CA 1
ATOM 713 C C . ILE A 1 88 ? -0.632 2.092 1.792 1 98.88 88 ILE A C 1
ATOM 715 O O . ILE A 1 88 ? -1.78 2.145 2.238 1 98.88 88 ILE A O 1
ATOM 719 N N . GLY A 1 89 ? 0.222 1.126 2.047 1 98.88 89 GLY A N 1
ATOM 720 C CA . GLY A 1 89 ? -0.183 0.052 2.939 1 98.88 89 GLY A CA 1
ATOM 721 C C . GLY A 1 89 ? -0.546 0.538 4.332 1 98.88 89 GLY A C 1
ATOM 722 O O . GLY A 1 89 ? -1.575 0.143 4.883 1 98.88 89 GLY A O 1
ATOM 723 N N . ASP A 1 90 ? 0.287 1.39 4.883 1 98.88 90 ASP A N 1
ATOM 724 C CA . ASP A 1 90 ? 0.072 1.906 6.23 1 98.88 90 ASP A CA 1
ATOM 725 C C . ASP A 1 90 ? -1.197 2.752 6.301 1 98.88 90 ASP A C 1
ATOM 727 O O . ASP A 1 90 ? -2.049 2.535 7.164 1 98.88 90 ASP A O 1
ATOM 731 N N . ASP A 1 91 ? -1.366 3.66 5.367 1 98.81 91 ASP A N 1
ATOM 732 C CA . ASP A 1 91 ? -2.516 4.559 5.406 1 98.81 91 ASP A CA 1
ATOM 733 C C . ASP A 1 91 ? -3.811 3.809 5.113 1 98.81 91 ASP A C 1
ATOM 735 O O . ASP A 1 91 ? -4.867 4.148 5.652 1 98.81 91 ASP A O 1
ATOM 739 N N . GLY A 1 92 ? -3.707 2.832 4.254 1 98.88 92 GLY A N 1
ATOM 740 C CA . GLY A 1 92 ? -4.859 1.963 4.078 1 98.88 92 GLY A CA 1
ATOM 741 C C . GLY A 1 92 ? -5.27 1.251 5.355 1 98.88 92 GLY A C 1
ATOM 742 O O . GLY A 1 92 ? -6.457 1.145 5.656 1 98.88 92 GLY A O 1
ATOM 743 N N . ALA A 1 93 ? -4.277 0.723 6.027 1 98.81 93 ALA A N 1
ATOM 744 C CA . ALA A 1 93 ? -4.539 0.042 7.293 1 98.81 93 ALA A CA 1
ATOM 745 C C . ALA A 1 93 ? -5.141 1.001 8.32 1 98.81 93 ALA A C 1
ATOM 747 O O . ALA A 1 93 ? -6.027 0.622 9.086 1 98.81 93 ALA A O 1
ATOM 748 N N . HIS A 1 94 ? -4.625 2.258 8.352 1 98.75 94 HIS A N 1
ATOM 749 C CA . HIS A 1 94 ? -5.188 3.27 9.234 1 98.75 94 HIS A CA 1
ATOM 750 C C . HIS A 1 94 ? -6.664 3.504 8.938 1 98.75 94 HIS A C 1
ATOM 752 O O . HIS A 1 94 ? -7.496 3.508 9.844 1 98.75 94 HIS A O 1
ATOM 758 N N . ALA A 1 95 ? -6.957 3.67 7.695 1 98.88 95 ALA A N 1
ATOM 759 C CA . ALA A 1 95 ? -8.336 3.918 7.27 1 98.88 95 ALA A CA 1
ATOM 760 C C . ALA A 1 95 ? -9.234 2.734 7.609 1 98.88 95 ALA A C 1
ATOM 762 O O . ALA A 1 95 ? -10.352 2.916 8.094 1 98.88 95 ALA A O 1
ATOM 763 N N . GLN A 1 96 ? -8.734 1.563 7.383 1 98.62 96 GLN A N 1
ATOM 764 C CA . GLN A 1 96 ? -9.516 0.36 7.652 1 98.62 96 GLN A CA 1
ATOM 765 C C . GLN A 1 96 ? -9.797 0.212 9.148 1 98.62 96 GLN A C 1
ATOM 767 O O . GLN A 1 96 ? -10.906 -0.155 9.539 1 98.62 96 GLN A O 1
ATOM 772 N N . PHE A 1 97 ? -8.789 0.415 9.93 1 98.75 97 PHE A N 1
ATOM 773 C CA . 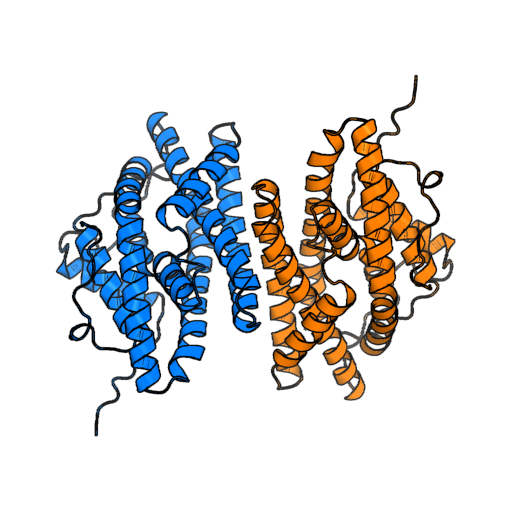PHE A 1 97 ? -8.984 0.35 11.375 1 98.75 97 PHE A CA 1
ATOM 774 C C . PHE A 1 97 ? -10.062 1.33 11.82 1 98.75 97 PHE A C 1
ATOM 776 O O . PHE A 1 97 ? -10.961 0.97 12.578 1 98.75 97 PHE A O 1
ATOM 783 N N . THR A 1 98 ? -9.945 2.553 11.336 1 98.62 98 THR A N 1
ATOM 784 C CA . THR A 1 98 ? -10.898 3.59 11.711 1 98.62 98 THR A CA 1
ATOM 785 C C . THR A 1 98 ? -12.305 3.219 11.266 1 98.62 98 THR A C 1
ATOM 787 O O . THR A 1 98 ? -13.266 3.381 12.023 1 98.62 98 THR A O 1
ATOM 790 N N . ARG A 1 99 ? -12.438 2.732 10.086 1 98.81 99 ARG A N 1
ATOM 791 C CA . ARG A 1 99 ? -13.727 2.268 9.594 1 98.81 99 ARG A CA 1
ATOM 792 C C . ARG A 1 99 ? -14.336 1.227 10.523 1 98.81 99 ARG A C 1
ATOM 794 O O . ARG A 1 99 ? -15.484 1.354 10.945 1 98.81 99 ARG A O 1
ATOM 801 N N . GLN A 1 100 ? -13.523 0.273 10.859 1 98.62 100 GLN A N 1
ATOM 802 C CA . GLN A 1 100 ? -14.016 -0.82 11.695 1 98.62 100 GLN A CA 1
ATOM 803 C C . GLN A 1 100 ? -14.391 -0.323 13.086 1 98.62 100 GLN A C 1
ATOM 805 O O . GLN A 1 100 ? -15.398 -0.745 13.648 1 98.62 100 GLN A O 1
ATOM 810 N N . ARG A 1 101 ? -13.586 0.537 13.633 1 98.69 101 ARG A N 1
ATOM 811 C CA . ARG A 1 101 ? -13.844 1.039 14.977 1 98.69 101 ARG A CA 1
ATOM 812 C C . ARG A 1 101 ? -15.133 1.849 15.023 1 98.69 101 ARG A C 1
ATOM 814 O O . ARG A 1 101 ? -15.945 1.682 15.938 1 98.69 101 ARG A O 1
ATOM 821 N N . VAL A 1 102 ? -15.336 2.744 14.047 1 98.69 102 VAL A N 1
ATOM 822 C CA . VAL A 1 102 ? -16.562 3.537 13.953 1 98.69 102 VAL A CA 1
ATOM 823 C C . VAL A 1 102 ? -17.766 2.615 13.766 1 98.69 102 VAL A C 1
ATOM 825 O O . VAL A 1 102 ? -18.812 2.832 14.367 1 98.69 102 VAL A O 1
ATOM 828 N N . TRP A 1 103 ? -17.594 1.593 12.992 1 98.62 103 TRP A N 1
ATOM 829 C CA . TRP A 1 103 ? -18.672 0.622 12.758 1 98.62 103 TRP A CA 1
ATOM 830 C C . TRP A 1 103 ? -19.047 -0.086 14.047 1 98.62 103 TRP A C 1
ATOM 832 O O . TRP A 1 103 ? -20.234 -0.221 14.359 1 98.62 103 TRP A O 1
ATOM 842 N N . GLU A 1 104 ? -18.078 -0.509 14.781 1 98.44 104 GLU A N 1
ATOM 843 C CA . GLU A 1 104 ? -18.297 -1.193 16.047 1 98.44 104 GLU A CA 1
ATOM 844 C C . GLU A 1 104 ? -19.047 -0.3 17.031 1 98.44 104 GLU A C 1
ATOM 846 O O . GLU A 1 104 ? -19.938 -0.765 17.75 1 98.44 104 GLU A O 1
ATOM 851 N N . LEU A 1 105 ? -18.719 0.938 17.062 1 98.12 105 LEU A N 1
ATOM 852 C CA . LEU A 1 105 ? -19.266 1.854 18.062 1 98.12 105 LEU A CA 1
ATOM 853 C C . LEU A 1 105 ? -20.625 2.379 17.625 1 98.12 105 LEU A C 1
ATOM 855 O O . LEU A 1 105 ? -21.516 2.568 18.453 1 98.12 105 LEU A O 1
ATOM 859 N N . SER A 1 106 ? -20.797 2.611 16.375 1 98.06 106 SER A N 1
ATOM 860 C CA . SER A 1 106 ? -22 3.271 15.883 1 98.06 106 SER A CA 1
ATOM 861 C C . SER A 1 106 ? -23.047 2.252 15.422 1 98.06 106 SER A C 1
ATOM 863 O O . SER A 1 106 ? -24.219 2.582 15.281 1 98.06 106 SER A O 1
ATOM 865 N N . GLY A 1 107 ? -22.562 1.027 15.023 1 98 107 GLY A N 1
ATOM 866 C CA . GLY A 1 107 ? -23.453 0.003 14.5 1 98 107 GLY A CA 1
ATOM 867 C C . GLY A 1 107 ? -23.656 0.097 13 1 98 107 GLY A C 1
ATOM 868 O O . GLY A 1 107 ? -24.375 -0.717 12.406 1 98 107 GLY A O 1
ATOM 869 N N . HIS A 1 108 ? -23.016 1.12 12.359 1 97.56 108 HIS A N 1
ATOM 870 C CA . HIS A 1 108 ? -23.188 1.299 10.922 1 97.56 108 HIS A CA 1
ATOM 871 C C . HIS A 1 108 ? -21.844 1.431 10.219 1 97.56 108 HIS A C 1
ATOM 873 O O . HIS A 1 108 ? -20.922 2.064 10.742 1 97.56 108 HIS A O 1
ATOM 879 N N . ASP A 1 109 ? -21.719 0.827 9.047 1 98.25 109 ASP A N 1
ATOM 880 C CA . ASP A 1 109 ? -20.531 0.958 8.227 1 98.25 109 ASP A CA 1
ATOM 881 C C . ASP A 1 109 ? -20.406 2.365 7.645 1 98.25 109 ASP A C 1
ATOM 883 O O . ASP A 1 109 ? -21.266 2.797 6.871 1 98.25 109 ASP A O 1
ATOM 887 N N . PRO A 1 110 ? -19.312 3.029 7.93 1 98.62 110 PRO A N 1
ATOM 888 C CA . PRO A 1 110 ? -19.188 4.418 7.477 1 98.62 110 PRO A CA 1
ATOM 889 C C . PRO A 1 110 ? -18.578 4.539 6.086 1 98.62 110 PRO A C 1
ATOM 891 O O . PRO A 1 110 ? -18.188 5.633 5.672 1 98.62 110 PRO A O 1
ATOM 894 N N . ILE A 1 111 ? -18.5 3.508 5.32 1 98.19 111 ILE A N 1
ATOM 895 C CA . ILE A 1 111 ? -17.703 3.445 4.09 1 98.19 111 ILE A CA 1
ATOM 896 C C . ILE A 1 111 ? -18.234 4.469 3.088 1 98.19 111 ILE A C 1
ATOM 898 O O . ILE A 1 111 ? -17.453 5.086 2.355 1 98.19 111 ILE A O 1
ATOM 902 N N . ASP A 1 112 ? -19.547 4.66 2.996 1 97.69 112 ASP A N 1
ATOM 903 C CA . ASP A 1 112 ? -20.109 5.625 2.057 1 97.69 112 ASP A CA 1
ATOM 904 C C . ASP A 1 112 ? -19.734 7.055 2.451 1 97.69 112 ASP A C 1
ATOM 906 O O . ASP A 1 112 ? -19.453 7.891 1.589 1 97.69 112 ASP A O 1
ATOM 910 N N . LYS A 1 113 ? -19.75 7.297 3.76 1 98.31 113 LYS A N 1
ATOM 911 C CA . LYS A 1 113 ? -19.359 8.617 4.242 1 98.31 113 LYS A CA 1
ATOM 912 C C . LYS A 1 113 ? -17.875 8.859 4.004 1 98.31 113 LYS A C 1
ATOM 914 O O . LYS A 1 113 ? -17.469 9.969 3.654 1 98.31 113 LYS A O 1
ATOM 919 N N . ILE A 1 114 ? -17.078 7.852 4.195 1 98.56 114 ILE A N 1
ATOM 920 C CA . ILE A 1 114 ? -15.656 7.957 3.912 1 98.56 114 ILE A CA 1
ATOM 921 C C . ILE A 1 114 ? -15.445 8.312 2.441 1 98.56 114 ILE A C 1
ATOM 923 O O . ILE A 1 114 ? -14.68 9.227 2.121 1 98.56 114 ILE A O 1
ATOM 927 N N . LYS A 1 115 ? -16.141 7.637 1.569 1 97.94 115 LYS A N 1
ATOM 928 C CA . LYS A 1 115 ? -16.047 7.887 0.135 1 97.94 115 LYS A CA 1
ATOM 929 C C . LYS A 1 115 ? -16.406 9.336 -0.192 1 97.94 115 LYS A C 1
ATOM 931 O O . LYS A 1 115 ? -15.719 9.984 -0.991 1 97.94 115 LYS A O 1
ATOM 936 N N . GLN A 1 116 ? -17.422 9.812 0.4 1 98.12 116 GLN A N 1
ATOM 937 C CA . GLN A 1 116 ? -17.859 11.188 0.171 1 98.12 116 GLN A CA 1
ATOM 938 C C . GLN A 1 116 ? -16.797 12.18 0.642 1 98.12 116 GLN A C 1
ATOM 940 O O . GLN A 1 116 ? -16.516 13.164 -0.045 1 98.12 116 GLN A O 1
ATOM 945 N N . GLU A 1 117 ? -16.25 11.922 1.82 1 98.19 117 GLU A N 1
ATOM 946 C CA . GLU A 1 117 ? -15.242 12.82 2.373 1 98.19 117 GLU A CA 1
ATOM 947 C C . GLU A 1 117 ? -13.961 12.789 1.543 1 98.19 117 GLU A C 1
ATOM 949 O O . GLU A 1 117 ? -13.266 13.805 1.417 1 98.19 117 GLU A O 1
ATOM 954 N N . VAL A 1 118 ? -13.617 11.656 0.971 1 98.38 118 VAL A N 1
ATOM 955 C CA . VAL A 1 118 ? -12.469 11.57 0.072 1 98.38 118 VAL A CA 1
ATOM 956 C C . VAL A 1 118 ? -12.664 12.508 -1.114 1 98.38 118 VAL A C 1
ATOM 958 O O . VAL A 1 118 ? -11.734 13.219 -1.517 1 98.38 118 VAL A O 1
ATOM 961 N N . GLN A 1 119 ? -13.836 12.516 -1.621 1 97.81 119 GLN A N 1
ATOM 962 C CA . GLN A 1 119 ? -14.133 13.359 -2.771 1 97.81 119 GLN A CA 1
ATOM 963 C C . GLN A 1 119 ? -13.938 14.836 -2.436 1 97.81 119 GLN A C 1
ATOM 965 O O . GLN A 1 119 ? -13.523 15.617 -3.287 1 97.81 119 GLN A O 1
ATOM 970 N N . LYS A 1 120 ? -14.188 15.219 -1.233 1 97.56 120 LYS A N 1
ATOM 971 C CA . LYS A 1 120 ? -13.977 16.609 -0.815 1 97.56 120 LYS A CA 1
ATOM 972 C C . LYS A 1 120 ? -12.5 16.984 -0.9 1 97.56 120 LYS A C 1
ATOM 974 O O . LYS A 1 120 ? -12.164 18.094 -1.287 1 97.56 120 LYS A O 1
ATOM 979 N N . HIS A 1 121 ? -11.633 16.047 -0.524 1 97.88 121 HIS A N 1
ATOM 980 C CA . HIS A 1 121 ? -10.203 16.297 -0.634 1 97.88 121 HIS A CA 1
ATOM 981 C C . HIS A 1 121 ? -9.7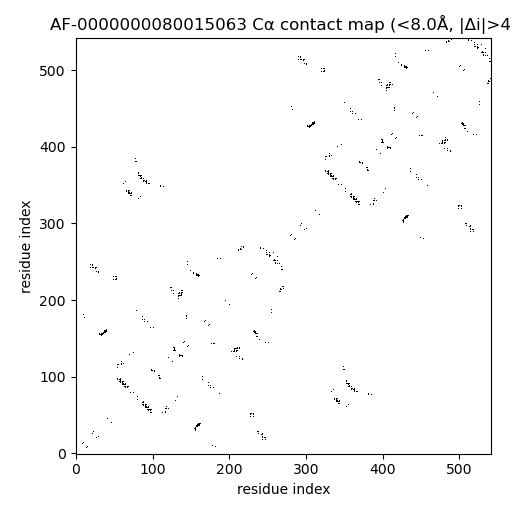89 16.531 -2.086 1 97.88 121 HIS A C 1
ATOM 983 O O . HIS A 1 121 ? -9.039 17.453 -2.387 1 97.88 121 HIS A O 1
ATOM 989 N N . TRP A 1 122 ? -10.281 15.664 -2.938 1 98 122 TRP A N 1
ATOM 990 C CA . TRP A 1 122 ? -9.977 15.82 -4.355 1 98 122 TRP A CA 1
ATOM 991 C C . TRP A 1 122 ? -10.508 17.156 -4.883 1 98 122 TRP A C 1
ATOM 993 O O . TRP A 1 122 ? -9.867 17.797 -5.719 1 98 122 TRP A O 1
ATOM 1003 N N . ASN A 1 123 ? -11.664 17.594 -4.379 1 97.94 123 ASN A N 1
ATOM 1004 C CA . ASN A 1 123 ? -12.289 18.812 -4.863 1 97.94 123 ASN A CA 1
ATOM 1005 C C . ASN A 1 123 ? -11.43 20.047 -4.559 1 97.94 123 ASN A C 1
ATOM 1007 O O . ASN A 1 123 ? -11.203 20.875 -5.43 1 97.94 123 ASN A O 1
ATOM 1011 N N . PHE A 1 124 ? -10.906 20.125 -3.379 1 97.19 124 PHE A N 1
ATOM 1012 C CA . PHE A 1 124 ? -10.211 21.359 -3.059 1 97.19 124 PHE A CA 1
ATOM 1013 C C . PHE A 1 124 ? -8.742 21.281 -3.455 1 97.19 124 PHE A C 1
ATOM 1015 O O . PHE A 1 124 ? -8.117 22.297 -3.75 1 97.19 124 PHE A O 1
ATOM 1022 N N . MET A 1 125 ? -8.164 20.078 -3.514 1 97.75 125 MET A N 1
ATOM 1023 C CA . MET A 1 125 ? -6.754 19.969 -3.867 1 97.75 125 MET A CA 1
ATOM 1024 C C . MET A 1 125 ? -6.574 19.922 -5.383 1 97.75 125 MET A C 1
ATOM 1026 O O . MET A 1 125 ? -5.512 20.281 -5.895 1 97.75 125 MET A O 1
ATOM 1030 N N . GLY A 1 126 ? -7.621 19.375 -6.074 1 97.25 126 GLY A N 1
ATOM 1031 C CA . GLY A 1 126 ? -7.539 19.266 -7.52 1 97.25 126 GLY A CA 1
ATOM 1032 C C . GLY A 1 126 ? -6.359 18.438 -7.988 1 97.25 126 GLY A C 1
ATOM 1033 O O . GLY A 1 126 ? -6.094 17.359 -7.438 1 97.25 126 GLY A O 1
ATOM 1034 N N . ASP A 1 127 ? -5.605 18.891 -8.953 1 97.62 127 ASP A N 1
ATOM 1035 C CA . ASP A 1 127 ? -4.562 18.125 -9.609 1 97.62 127 ASP A CA 1
ATOM 1036 C C . ASP A 1 127 ? -3.201 18.375 -8.961 1 97.62 127 ASP A C 1
ATOM 1038 O O . ASP A 1 127 ? -2.191 17.812 -9.391 1 97.62 127 ASP A O 1
ATOM 1042 N N . LEU A 1 128 ? -3.193 19.188 -7.969 1 98.44 128 LEU A N 1
ATOM 1043 C CA . LEU A 1 128 ? -1.919 19.641 -7.434 1 98.44 128 LEU A CA 1
ATOM 1044 C C . LEU A 1 128 ? -1.021 18.469 -7.066 1 98.44 128 LEU A C 1
ATOM 1046 O O . LEU A 1 128 ? 0.138 18.406 -7.484 1 98.44 128 LEU A O 1
ATOM 1050 N N . PRO A 1 129 ? -1.523 17.469 -6.367 1 98.25 129 PRO A N 1
ATOM 1051 C CA . PRO A 1 129 ? -0.625 16.406 -5.914 1 98.25 129 PRO A CA 1
ATOM 1052 C C . PRO A 1 129 ? -0.082 15.562 -7.07 1 98.25 129 PRO A C 1
ATOM 1054 O O . PRO A 1 129 ? 0.905 14.844 -6.902 1 98.25 129 PRO A O 1
ATOM 1057 N N . ILE A 1 130 ? -0.77 15.672 -8.203 1 98.12 130 ILE A N 1
ATOM 1058 C CA . ILE A 1 130 ? -0.403 14.766 -9.281 1 98.12 130 ILE A CA 1
ATOM 1059 C C . ILE A 1 130 ? -0.019 15.562 -10.523 1 98.12 130 ILE A C 1
ATOM 1061 O O . ILE A 1 130 ? 0.029 15.023 -11.633 1 98.12 130 ILE A O 1
ATOM 1065 N N . ARG A 1 131 ? 0.181 16.828 -10.398 1 97.69 131 ARG A N 1
ATOM 1066 C CA . ARG A 1 131 ? 0.521 17.703 -11.516 1 97.69 131 ARG A CA 1
ATOM 1067 C C . ARG A 1 131 ? 1.926 17.406 -12.039 1 97.69 131 ARG A C 1
ATOM 1069 O O . ARG A 1 131 ? 2.15 17.375 -13.25 1 97.69 131 ARG A O 1
ATOM 1076 N N . ASN A 1 132 ? 2.9 17.234 -11.211 1 96.94 132 ASN A N 1
ATOM 1077 C CA . ASN A 1 132 ? 4.297 16.875 -11.422 1 96.94 132 ASN A CA 1
ATOM 1078 C C . ASN A 1 132 ? 4.969 16.453 -10.109 1 96.94 132 ASN A C 1
ATOM 1080 O O . ASN A 1 132 ? 4.332 16.438 -9.055 1 96.94 132 ASN A O 1
ATOM 1084 N N . TRP A 1 133 ? 6.195 16.078 -10.164 1 96.62 133 TRP A N 1
ATOM 1085 C CA . TRP A 1 133 ? 6.84 15.523 -8.984 1 96.62 133 TRP A CA 1
ATOM 1086 C C . TRP A 1 133 ? 6.969 16.562 -7.883 1 96.62 133 TRP A C 1
ATOM 1088 O O . TRP A 1 133 ? 6.961 16.234 -6.699 1 96.62 133 TRP A O 1
ATOM 1098 N N . LEU A 1 134 ? 7.031 17.859 -8.219 1 98 134 LEU A N 1
ATOM 1099 C CA . LEU A 1 134 ? 7.105 18.906 -7.211 1 98 134 LEU A CA 1
ATOM 1100 C C . LEU A 1 134 ? 5.742 19.141 -6.574 1 98 134 LEU A C 1
ATOM 1102 O O . LEU A 1 134 ? 5.652 19.469 -5.391 1 98 134 LEU A O 1
ATOM 1106 N N . GLY A 1 135 ? 4.688 19.047 -7.402 1 98.31 135 GLY A N 1
ATOM 1107 C CA . GLY A 1 135 ? 3.352 19.062 -6.824 1 98.31 135 GLY A CA 1
ATOM 1108 C C . GLY A 1 135 ? 3.127 17.953 -5.809 1 98.31 135 GLY A C 1
ATOM 1109 O O . GLY A 1 135 ? 2.518 18.188 -4.762 1 98.31 135 GLY A O 1
ATOM 1110 N N . PHE A 1 136 ? 3.625 16.812 -6.117 1 98.56 136 PHE A N 1
ATOM 1111 C CA . PHE A 1 136 ? 3.545 15.68 -5.195 1 98.56 136 PHE A CA 1
ATOM 1112 C C . PHE A 1 136 ? 4.328 15.969 -3.918 1 98.56 136 PHE A C 1
ATOM 1114 O O . PHE A 1 136 ? 3.881 15.633 -2.82 1 98.56 136 PHE A O 1
ATOM 1121 N N . MET A 1 137 ? 5.496 16.562 -4.066 1 98.19 137 MET A N 1
ATOM 1122 C CA . MET A 1 137 ? 6.289 16.891 -2.885 1 98.19 137 MET A CA 1
ATOM 1123 C C . MET A 1 137 ? 5.559 17.906 -2.008 1 98.19 137 MET A C 1
ATOM 1125 O O . MET A 1 137 ? 5.578 17.797 -0.78 1 98.19 137 MET A O 1
ATOM 1129 N N . ALA A 1 138 ? 4.969 18.906 -2.637 1 98.44 138 ALA A N 1
ATOM 1130 C CA . ALA A 1 138 ? 4.172 19.875 -1.872 1 98.44 138 ALA A CA 1
ATOM 1131 C C . ALA A 1 138 ? 3.061 19.156 -1.1 1 98.44 138 ALA A C 1
ATOM 1133 O O . ALA A 1 138 ? 2.77 19.516 0.045 1 98.44 138 ALA A O 1
ATOM 1134 N N . PHE A 1 139 ? 2.461 18.234 -1.752 1 98.38 139 PHE A N 1
ATOM 1135 C CA . PHE A 1 139 ? 1.432 17.406 -1.126 1 98.38 139 PHE A CA 1
ATOM 1136 C C . PHE A 1 139 ? 1.998 16.641 0.063 1 98.38 139 PHE A C 1
ATOM 1138 O O . PHE A 1 139 ? 1.418 16.656 1.15 1 98.38 139 PHE A O 1
ATOM 1145 N N . GLU A 1 140 ? 3.125 15.984 -0.133 1 98.38 140 GLU A N 1
ATOM 1146 C CA . GLU A 1 140 ? 3.754 15.211 0.933 1 98.38 140 GLU A CA 1
ATOM 1147 C C . GLU A 1 140 ? 4.188 16.109 2.086 1 98.38 140 GLU A C 1
ATOM 1149 O O . GLU A 1 140 ? 4.09 15.727 3.252 1 98.38 140 GLU A O 1
ATOM 1154 N N . LEU A 1 141 ? 4.73 17.25 1.786 1 97.62 141 LEU A N 1
ATOM 1155 C CA . LEU A 1 141 ? 5.137 18.188 2.83 1 97.62 141 LEU A CA 1
ATOM 1156 C C . LEU A 1 141 ? 3.963 18.516 3.744 1 97.62 141 LEU A C 1
ATOM 1158 O O . LEU A 1 141 ? 4.109 18.547 4.969 1 97.62 141 LEU A O 1
ATOM 1162 N N . HIS A 1 142 ? 2.85 18.75 3.145 1 95.25 142 HIS A N 1
ATOM 1163 C CA . HIS A 1 142 ? 1.688 19.078 3.965 1 95.25 142 HIS A CA 1
ATOM 1164 C C . HIS A 1 142 ? 1.258 17.875 4.801 1 95.25 142 HIS A C 1
ATOM 1166 O O . HIS A 1 142 ? 1.131 17.984 6.023 1 95.25 142 HIS A O 1
ATOM 1172 N N . TYR A 1 143 ? 1.139 16.766 4.18 1 93.94 143 TYR A N 1
ATOM 1173 C CA . TYR A 1 143 ? 0.464 15.625 4.805 1 93.94 143 TYR A CA 1
ATOM 1174 C C . TYR A 1 143 ? 1.394 14.906 5.773 1 93.94 143 TYR A C 1
ATOM 1176 O O . TYR A 1 143 ? 0.935 14.258 6.719 1 93.94 143 TYR A O 1
ATOM 1184 N N . GLU A 1 144 ? 2.678 15.109 5.582 1 95.94 144 GLU A N 1
ATOM 1185 C CA . GLU A 1 144 ? 3.613 14.391 6.438 1 95.94 144 GLU A CA 1
ATOM 1186 C C . GLU A 1 144 ? 4.316 15.328 7.41 1 95.94 144 GLU A C 1
ATOM 1188 O O . GLU A 1 144 ? 4.746 14.914 8.484 1 95.94 144 GLU A O 1
ATOM 1193 N N . LEU A 1 145 ? 4.414 16.562 7.012 1 96.75 145 LEU A N 1
ATOM 1194 C CA . LEU A 1 145 ? 5.316 17.391 7.809 1 96.75 145 LEU A CA 1
ATOM 1195 C C . LEU A 1 145 ? 4.57 18.562 8.422 1 96.75 145 LEU A C 1
ATOM 1197 O O . LEU A 1 145 ? 4.574 18.734 9.648 1 96.75 145 LEU A O 1
ATOM 1201 N N . HIS A 1 146 ? 3.807 19.297 7.625 1 95.94 146 HIS A N 1
ATOM 1202 C CA . HIS A 1 146 ? 3.184 20.516 8.133 1 95.94 146 HIS A CA 1
ATOM 1203 C C . HIS A 1 146 ? 2.189 20.203 9.25 1 95.94 146 HIS A C 1
ATOM 1205 O O . HIS A 1 146 ? 2.023 21 10.18 1 95.94 146 HIS A O 1
ATOM 1211 N N . ILE A 1 147 ? 1.644 19.094 9.172 1 92.56 147 ILE A N 1
ATOM 1212 C CA . ILE A 1 147 ? 0.551 18.766 10.078 1 92.56 147 ILE A CA 1
ATOM 1213 C C . ILE A 1 147 ? 1.116 18.328 11.43 1 92.56 147 ILE A C 1
ATOM 1215 O O . ILE A 1 147 ? 0.378 18.219 12.414 1 92.56 147 ILE A O 1
ATOM 1219 N N . VAL A 1 148 ? 2.371 18.109 11.539 1 94.31 148 VAL A N 1
ATOM 1220 C CA . VAL A 1 148 ? 2.988 17.531 12.734 1 94.31 148 VAL A CA 1
ATOM 1221 C C . VAL A 1 148 ? 2.811 18.484 13.914 1 94.31 148 VAL A C 1
ATOM 1223 O O . VAL A 1 148 ? 2.57 18.047 15.039 1 94.31 148 VAL A O 1
ATOM 1226 N N . ALA A 1 149 ? 2.867 19.75 13.68 1 93.5 149 ALA A N 1
ATOM 1227 C CA . ALA A 1 149 ? 2.719 20.719 14.766 1 93.5 149 ALA A CA 1
ATOM 1228 C C . ALA A 1 149 ? 1.355 20.578 15.438 1 93.5 149 ALA A C 1
ATOM 1230 O O . ALA A 1 149 ? 1.268 20.5 16.672 1 93.5 149 ALA A O 1
ATOM 1231 N N . GLN A 1 150 ? 0.378 20.531 14.609 1 92.19 150 GLN A N 1
ATOM 1232 C CA . GLN A 1 150 ? -0.969 20.391 15.156 1 92.19 150 GLN A CA 1
ATOM 1233 C C . GLN A 1 150 ? -1.115 19.094 15.945 1 92.19 150 GLN A C 1
ATOM 1235 O O . GLN A 1 150 ? -1.791 19.062 16.969 1 92.19 150 GLN A O 1
ATOM 1240 N N . LEU A 1 151 ? -0.524 18.047 15.5 1 91.88 151 LEU A N 1
ATOM 1241 C CA . LEU A 1 151 ? -0.621 16.75 16.172 1 91.88 151 LEU A CA 1
ATOM 1242 C C . LEU A 1 151 ? 0.021 16.797 17.547 1 91.88 151 LEU A C 1
ATOM 1244 O O . LEU A 1 151 ? -0.531 16.266 18.516 1 91.88 151 LEU A O 1
ATOM 1248 N N . ILE A 1 152 ? 1.124 17.422 17.625 1 92.19 152 ILE A N 1
ATOM 1249 C CA . ILE A 1 152 ? 1.838 17.547 18.891 1 92.19 152 ILE A CA 1
ATOM 1250 C C . ILE A 1 152 ? 1.033 18.422 19.844 1 92.19 152 ILE A C 1
ATOM 1252 O O . ILE A 1 152 ? 0.87 18.078 21.016 1 92.19 152 ILE A O 1
ATOM 1256 N N . LEU A 1 153 ? 0.481 19.5 19.375 1 94.56 153 LEU A N 1
ATOM 1257 C CA . LEU A 1 153 ? -0.308 20.406 20.203 1 94.56 153 LEU A CA 1
ATOM 1258 C C . LEU A 1 153 ? -1.573 19.719 20.703 1 94.56 153 LEU A C 1
ATOM 1260 O O . LEU A 1 153 ? -1.911 19.812 21.891 1 94.56 153 LEU A O 1
ATOM 1264 N N . ASN A 1 154 ? -2.225 19.016 19.844 1 93.81 154 ASN A N 1
ATOM 1265 C CA . ASN A 1 154 ? -3.426 18.266 20.203 1 93.81 154 ASN A CA 1
ATOM 1266 C C . ASN A 1 154 ? -3.135 17.234 21.281 1 93.81 154 ASN A C 1
ATOM 1268 O O . ASN A 1 154 ? -3.939 17.031 22.203 1 93.81 154 ASN A O 1
ATOM 1272 N N . SER A 1 155 ? -2.037 16.594 21.188 1 92.62 155 SER A N 1
ATOM 1273 C CA . SER A 1 155 ? -1.705 15.523 22.125 1 92.62 155 SER A CA 1
ATOM 1274 C C . SER A 1 155 ? -1.57 16.047 23.547 1 92.62 155 SER A C 1
ATOM 1276 O O . SER A 1 155 ? -1.779 15.312 24.516 1 92.62 155 SER A O 1
ATOM 1278 N N . ARG A 1 156 ? -1.343 17.312 23.703 1 94.56 156 ARG A N 1
ATOM 1279 C CA . ARG A 1 156 ? -1.072 17.875 25.016 1 94.56 156 ARG A CA 1
ATOM 1280 C C . ARG A 1 156 ? -2.357 18.344 25.688 1 94.56 156 ARG A C 1
ATOM 1282 O O . ARG A 1 156 ? -2.4 18.547 26.906 1 94.56 156 ARG A O 1
ATOM 1289 N N . THR A 1 157 ? -3.432 18.547 24.891 1 95.69 157 THR A N 1
ATOM 1290 C CA . THR A 1 157 ? -4.605 19.188 25.469 1 95.69 157 THR A CA 1
ATOM 1291 C C . THR A 1 157 ? -5.859 18.359 25.203 1 95.69 157 THR A C 1
ATOM 1293 O O . THR A 1 157 ? -6.965 18.766 25.578 1 95.69 157 THR A O 1
ATOM 1296 N N . THR A 1 158 ? -5.707 17.203 24.562 1 96.62 158 THR A N 1
ATOM 1297 C CA . THR A 1 158 ? -6.844 16.328 24.344 1 96.62 158 THR A CA 1
ATOM 1298 C C . THR A 1 158 ? -7.438 15.859 25.672 1 96.62 158 THR A C 1
ATOM 1300 O O . THR A 1 158 ? -6.711 15.414 26.562 1 96.62 158 THR A O 1
ATOM 1303 N N . THR A 1 159 ? -8.781 15.953 25.812 1 97.06 159 THR A N 1
ATOM 1304 C CA . THR A 1 159 ? -9.422 15.594 27.062 1 97.06 159 THR A CA 1
ATOM 1305 C C . THR A 1 159 ? -10.359 14.414 26.891 1 97.06 159 THR A C 1
ATOM 1307 O O . THR A 1 159 ? -10.789 13.789 27.859 1 97.06 159 THR A O 1
ATOM 1310 N N . ILE A 1 160 ? -10.766 14.109 25.688 1 97.81 160 ILE A N 1
ATOM 1311 C CA . ILE A 1 160 ? -11.695 13.031 25.375 1 97.81 160 ILE A CA 1
ATOM 1312 C C . ILE A 1 160 ? -11.086 12.117 24.312 1 97.81 160 ILE A C 1
ATOM 1314 O O . ILE A 1 160 ? -10.547 12.602 23.312 1 97.81 160 ILE A O 1
ATOM 1318 N N . THR A 1 161 ? -11.141 10.789 24.547 1 96.56 161 THR A N 1
ATOM 1319 C CA . THR A 1 161 ? -10.633 9.875 23.531 1 96.56 161 THR A CA 1
ATOM 1320 C C . THR A 1 161 ? -11.305 8.508 23.656 1 96.56 161 THR A C 1
ATOM 1322 O O . THR A 1 161 ? -11.984 8.227 24.641 1 96.56 161 THR A O 1
ATOM 1325 N N . ASP A 1 162 ? -11.289 7.801 22.594 1 97.94 162 ASP A N 1
ATOM 1326 C CA . ASP A 1 162 ? -11.586 6.371 22.609 1 97.94 162 ASP A CA 1
ATOM 1327 C C . ASP A 1 162 ? -10.32 5.559 22.891 1 97.94 162 ASP A C 1
ATOM 1329 O O . ASP A 1 162 ? -9.359 5.617 22.109 1 97.94 162 ASP A O 1
ATOM 1333 N N . PRO A 1 163 ? -10.32 4.742 23.906 1 96.81 163 PRO A N 1
ATOM 1334 C CA . PRO A 1 163 ? -9.086 4.066 24.328 1 96.81 163 PRO A CA 1
ATOM 1335 C C . PRO A 1 163 ? -8.508 3.172 23.234 1 96.81 163 PRO A C 1
ATOM 1337 O O . PRO A 1 163 ? -7.289 3.117 23.047 1 96.81 163 PRO A O 1
ATOM 1340 N N . GLU A 1 164 ? -9.352 2.469 22.547 1 97.75 164 GLU A N 1
ATOM 1341 C CA . GLU A 1 164 ? -8.875 1.591 21.484 1 97.75 164 GLU A CA 1
ATOM 1342 C C . GLU A 1 164 ? -8.227 2.391 20.359 1 97.75 164 GLU A C 1
ATOM 1344 O O . GLU A 1 164 ? -7.168 2.008 19.844 1 97.75 164 GLU A O 1
ATOM 1349 N N . THR A 1 165 ? -8.836 3.434 19.984 1 97.56 165 THR A N 1
ATOM 1350 C CA . THR A 1 165 ? -8.289 4.32 18.953 1 97.56 165 THR A CA 1
ATOM 1351 C C . THR A 1 165 ? -6.969 4.93 19.422 1 97.56 165 THR A C 1
ATOM 1353 O O . THR A 1 165 ? -6.02 5.023 18.641 1 97.56 165 THR A O 1
ATOM 1356 N N . SER A 1 166 ? -6.949 5.324 20.609 1 95.94 166 SER A N 1
ATOM 1357 C CA . SER A 1 166 ? -5.738 5.91 21.188 1 95.94 166 SER A CA 1
ATOM 1358 C C . SER A 1 166 ? -4.586 4.914 21.172 1 95.94 166 SER A C 1
ATOM 1360 O O . SER A 1 166 ? -3.447 5.277 20.875 1 95.94 166 SER A O 1
ATOM 1362 N N . LYS A 1 167 ? -4.879 3.744 21.578 1 97.06 167 LYS A N 1
ATOM 1363 C CA . LYS A 1 167 ? -3.865 2.693 21.578 1 97.06 167 LYS A CA 1
ATOM 1364 C C . LYS A 1 167 ? -3.326 2.443 20.172 1 97.06 167 LYS A C 1
ATOM 1366 O O . LYS A 1 167 ? -2.113 2.354 19.969 1 97.06 167 LYS A O 1
ATOM 1371 N N . PHE A 1 168 ? -4.148 2.342 19.172 1 98.06 168 PHE A N 1
ATOM 1372 C CA . PHE A 1 168 ? -3.748 2.133 17.781 1 98.06 168 PHE A CA 1
ATOM 1373 C C . PHE A 1 168 ? -2.92 3.309 17.281 1 98.06 168 PHE A C 1
ATOM 1375 O O . PHE A 1 168 ? -1.924 3.117 16.578 1 98.06 168 PHE A O 1
ATOM 1382 N N . ALA A 1 169 ? -3.344 4.477 17.641 1 96.12 169 ALA A N 1
ATOM 1383 C CA . ALA A 1 169 ? -2.625 5.68 17.219 1 96.12 169 ALA A CA 1
ATOM 1384 C C . ALA A 1 169 ? -1.194 5.672 17.75 1 96.12 169 ALA A C 1
ATOM 1386 O O . ALA A 1 169 ? -0.245 5.906 17 1 96.12 169 ALA A O 1
ATOM 1387 N N . SER A 1 170 ? -1.035 5.375 19 1 94.75 170 SER A N 1
ATOM 1388 C CA . SER A 1 170 ? 0.272 5.445 19.656 1 94.75 170 SER A CA 1
ATOM 1389 C C . SER A 1 170 ? 1.172 4.297 19.203 1 94.75 170 SER A C 1
ATOM 1391 O O . SER A 1 170 ? 2.373 4.488 19 1 94.75 170 SER A O 1
ATOM 1393 N N . GLN A 1 171 ? 0.595 3.18 18.953 1 97.19 171 GLN A N 1
ATOM 1394 C CA . GLN A 1 171 ? 1.4 1.987 18.719 1 97.19 171 GLN A CA 1
ATOM 1395 C C . GLN A 1 171 ? 1.633 1.774 17.219 1 97.19 171 GLN A C 1
ATOM 1397 O O . GLN A 1 171 ? 2.584 1.099 16.828 1 97.19 171 GLN A O 1
ATOM 1402 N N . THR A 1 172 ? 0.778 2.346 16.391 1 98 172 THR A N 1
ATOM 1403 C CA . THR A 1 172 ? 0.851 2.025 14.961 1 98 172 THR A CA 1
ATOM 1404 C C . THR A 1 172 ? 0.953 3.295 14.125 1 98 172 THR A C 1
ATOM 1406 O O . THR A 1 172 ? 1.923 3.482 13.391 1 98 172 THR A O 1
ATOM 1409 N N . ILE A 1 173 ? 0.047 4.203 14.32 1 97.06 173 ILE A N 1
ATOM 1410 C CA . ILE A 1 173 ? -0.04 5.355 13.43 1 97.06 173 ILE A CA 1
ATOM 1411 C C . ILE A 1 173 ? 1.199 6.23 13.594 1 97.06 173 ILE A C 1
ATOM 1413 O O . ILE A 1 173 ? 1.84 6.605 12.609 1 97.06 173 ILE A O 1
ATOM 1417 N N . LEU A 1 174 ? 1.536 6.508 14.828 1 95.31 174 LEU A N 1
ATOM 1418 C CA . LEU A 1 174 ? 2.625 7.441 15.078 1 95.31 174 LEU A CA 1
ATOM 1419 C C . LEU A 1 174 ? 3.941 6.91 14.523 1 95.31 174 LEU A C 1
ATOM 1421 O O . LEU A 1 174 ? 4.633 7.605 13.781 1 95.31 174 LEU A O 1
ATOM 1425 N N . PRO A 1 175 ? 4.324 5.676 14.82 1 96.62 175 PRO A N 1
ATOM 1426 C CA . PRO A 1 175 ? 5.559 5.164 14.219 1 96.62 175 PRO A CA 1
ATOM 1427 C C . PRO A 1 175 ? 5.492 5.098 12.695 1 96.62 175 PRO A C 1
ATOM 1429 O O . PRO A 1 175 ? 6.488 5.355 12.016 1 96.62 175 PRO A O 1
ATOM 1432 N N . ASP A 1 176 ? 4.383 4.742 12.102 1 98 176 ASP A N 1
ATOM 1433 C CA . ASP A 1 176 ? 4.223 4.695 10.656 1 98 176 ASP A CA 1
ATOM 1434 C C . ASP A 1 176 ? 4.438 6.074 10.031 1 98 176 ASP A C 1
ATOM 1436 O O . ASP A 1 176 ? 5.164 6.211 9.047 1 98 176 ASP A O 1
ATOM 1440 N N . GLU A 1 177 ? 3.834 7.039 10.656 1 96.69 177 GLU A N 1
ATOM 1441 C CA . GLU A 1 177 ? 3.922 8.398 10.125 1 96.69 177 GLU A CA 1
ATOM 1442 C C . GLU A 1 177 ? 5.352 8.922 10.195 1 96.69 177 GLU A C 1
ATOM 1444 O O . GLU A 1 177 ? 5.789 9.672 9.32 1 96.69 177 GLU A O 1
ATOM 1449 N N . ALA A 1 178 ? 6.008 8.609 11.25 1 96.31 178 ALA A N 1
ATOM 1450 C CA . ALA A 1 178 ? 7.418 8.984 11.328 1 96.31 178 ALA A CA 1
ATOM 1451 C C . ALA A 1 178 ? 8.211 8.359 10.18 1 96.31 178 ALA A C 1
ATOM 1453 O O . ALA A 1 178 ? 9.031 9.031 9.555 1 96.31 178 ALA A O 1
ATOM 1454 N N . ALA A 1 179 ? 7.918 7.113 9.961 1 96.62 179 ALA A N 1
ATOM 1455 C CA . ALA A 1 179 ? 8.586 6.438 8.852 1 96.62 179 ALA A CA 1
ATOM 1456 C C . ALA A 1 179 ? 8.273 7.117 7.52 1 96.62 179 ALA A C 1
ATOM 1458 O O . ALA A 1 179 ? 9.133 7.227 6.648 1 96.62 179 ALA A O 1
ATOM 1459 N N . HIS A 1 180 ? 7.02 7.531 7.344 1 97.94 180 HIS A N 1
ATOM 1460 C CA . HIS A 1 180 ? 6.633 8.242 6.129 1 97.94 180 HIS A CA 1
ATOM 1461 C C . HIS A 1 180 ? 7.422 9.531 5.969 1 97.94 180 HIS A C 1
ATOM 1463 O O . HIS A 1 180 ? 7.973 9.805 4.898 1 97.94 180 HIS A O 1
ATOM 1469 N N . ARG A 1 181 ? 7.535 10.281 7.031 1 96.5 181 ARG A N 1
ATOM 1470 C CA . ARG A 1 181 ? 8.25 11.547 6.992 1 96.5 181 ARG A CA 1
ATOM 1471 C C . ARG A 1 181 ? 9.719 11.344 6.637 1 96.5 181 ARG A C 1
ATOM 1473 O O . ARG A 1 181 ? 10.266 12.047 5.789 1 96.5 181 ARG A O 1
ATOM 1480 N N . PHE A 1 182 ? 10.281 10.383 7.215 1 96.06 182 PHE A N 1
ATOM 1481 C CA . PHE A 1 182 ? 11.695 10.109 6.969 1 96.06 182 PHE A CA 1
ATOM 1482 C C . PHE A 1 182 ? 11.914 9.641 5.535 1 96.06 182 PHE A C 1
ATOM 1484 O O . PHE A 1 182 ? 12.922 9.969 4.918 1 96.06 182 PHE A O 1
ATOM 1491 N N . GLY A 1 183 ? 10.938 8.859 5.07 1 96.12 183 GLY A N 1
ATOM 1492 C CA . GLY A 1 183 ? 11.023 8.414 3.689 1 96.12 183 GLY A CA 1
ATOM 1493 C C . GLY A 1 183 ? 10.906 9.555 2.689 1 96.12 183 GLY A C 1
ATOM 1494 O O . GLY A 1 183 ? 11.648 9.602 1.705 1 96.12 183 GLY A O 1
ATOM 1495 N N . VAL A 1 184 ? 10 10.453 2.926 1 96.62 184 VAL A N 1
ATOM 1496 C CA . VAL A 1 184 ? 9.836 11.625 2.078 1 96.62 184 VAL A CA 1
ATOM 1497 C C . VAL A 1 184 ? 11.125 12.453 2.074 1 96.62 184 VAL A C 1
ATOM 1499 O O . VAL A 1 184 ? 11.609 12.852 1.013 1 96.62 184 VAL A O 1
ATOM 1502 N N . LEU A 1 185 ? 11.656 12.617 3.213 1 95.31 185 LEU A N 1
ATOM 1503 C CA . LEU A 1 185 ? 12.883 13.391 3.35 1 95.31 185 LEU A CA 1
ATOM 1504 C C . LEU A 1 185 ? 14.031 12.719 2.611 1 95.31 185 LEU A C 1
ATOM 1506 O O . LEU A 1 185 ? 14.789 13.375 1.896 1 95.31 185 LEU A O 1
ATOM 1510 N N . ALA A 1 186 ? 14.164 11.445 2.818 1 95.19 186 ALA A N 1
ATOM 1511 C CA . ALA A 1 186 ? 15.25 10.703 2.18 1 95.19 186 ALA A CA 1
ATOM 1512 C C . ALA A 1 186 ? 15.148 10.781 0.66 1 95.19 186 ALA A C 1
ATOM 1514 O O . ALA A 1 186 ? 16.156 10.992 -0.026 1 95.19 186 ALA A O 1
ATOM 1515 N N . TRP A 1 187 ? 13.977 10.578 0.149 1 96 187 TRP A N 1
ATOM 1516 C CA . TRP A 1 187 ? 13.789 10.625 -1.297 1 96 187 TRP A CA 1
ATOM 1517 C C . TRP A 1 187 ? 14.062 12.023 -1.835 1 96 187 TRP A C 1
ATOM 1519 O O . TRP A 1 187 ? 14.75 12.188 -2.846 1 96 187 TRP A O 1
ATOM 1529 N N . TRP A 1 188 ? 13.578 13.055 -1.142 1 96.12 188 TRP A N 1
ATOM 1530 C CA . TRP A 1 188 ? 13.828 14.445 -1.519 1 96.12 188 TRP A CA 1
ATOM 1531 C C . TRP A 1 188 ? 15.328 14.727 -1.568 1 96.12 188 TRP A C 1
ATOM 1533 O O . TRP A 1 188 ? 15.828 15.273 -2.551 1 96.12 188 TRP A O 1
ATOM 1543 N N . GLN A 1 189 ? 16 14.344 -0.534 1 94.19 189 GLN A N 1
ATOM 1544 C CA . GLN A 1 189 ? 17.438 14.617 -0.437 1 94.19 189 GLN A CA 1
ATOM 1545 C C . GLN A 1 189 ? 18.203 13.914 -1.553 1 94.19 189 GLN A C 1
ATOM 1547 O O . GLN A 1 189 ? 19.172 14.469 -2.088 1 94.19 189 GLN A O 1
ATOM 1552 N N . SER A 1 190 ? 17.734 12.742 -1.833 1 92.62 190 SER A N 1
ATOM 1553 C CA . SER A 1 190 ? 18.406 12 -2.896 1 92.62 190 SER A CA 1
ATOM 1554 C C . SER A 1 190 ? 18.297 12.727 -4.234 1 92.62 190 SER A C 1
ATOM 1556 O O . SER A 1 190 ? 19.172 12.625 -5.082 1 92.62 190 SER A O 1
ATOM 1558 N N . LYS A 1 191 ? 17.297 13.477 -4.426 1 92.62 191 LYS A N 1
ATOM 1559 C CA . LYS A 1 191 ? 17.078 14.227 -5.664 1 92.62 191 LYS A CA 1
ATOM 1560 C C . LYS A 1 191 ? 17.703 15.617 -5.59 1 92.62 191 LYS A C 1
ATOM 1562 O O . LYS A 1 191 ? 18.438 16.031 -6.496 1 92.62 191 LYS A O 1
ATOM 1567 N N . TYR A 1 192 ? 17.484 16.25 -4.512 1 93.75 192 TYR A N 1
ATOM 1568 C CA . TYR A 1 192 ? 17.859 17.656 -4.34 1 93.75 192 TYR A CA 1
ATOM 1569 C C . TYR A 1 192 ? 19.375 17.797 -4.254 1 93.75 192 TYR A C 1
ATOM 1571 O O . TYR A 1 192 ? 19.953 18.75 -4.785 1 93.75 192 TYR A O 1
ATOM 1579 N N . ASP A 1 193 ? 20.016 16.875 -3.668 1 90.94 193 ASP A N 1
ATOM 1580 C CA . ASP A 1 193 ? 21.469 16.938 -3.473 1 90.94 193 ASP A CA 1
ATOM 1581 C C . ASP A 1 193 ? 22.203 16.766 -4.797 1 90.94 193 ASP A C 1
ATOM 1583 O O . ASP A 1 193 ? 23.344 17.219 -4.941 1 90.94 193 ASP A O 1
ATOM 1587 N N . GLN A 1 194 ? 21.609 16.141 -5.715 1 93.56 194 GLN A N 1
ATOM 1588 C CA . GLN A 1 194 ? 22.234 15.898 -7.008 1 93.56 194 GLN A CA 1
ATOM 1589 C C . GLN A 1 194 ? 22.094 17.094 -7.934 1 93.56 194 GLN A C 1
ATOM 1591 O O . GLN A 1 194 ? 22.766 17.188 -8.953 1 93.56 194 GLN A O 1
ATOM 1596 N N . ALA A 1 195 ? 21.266 18.047 -7.547 1 95.44 195 ALA A N 1
ATOM 1597 C CA . ALA A 1 195 ? 20.969 19.203 -8.398 1 95.44 195 ALA A CA 1
ATOM 1598 C C . ALA A 1 195 ? 22.062 20.25 -8.297 1 95.44 195 ALA A C 1
ATOM 1600 O O . ALA A 1 195 ? 22.688 20.406 -7.242 1 95.44 195 ALA A O 1
ATOM 1601 N N . THR A 1 196 ? 22.328 20.984 -9.453 1 96.81 196 THR A N 1
ATOM 1602 C CA . THR A 1 196 ? 23.234 22.125 -9.453 1 96.81 196 THR A CA 1
ATOM 1603 C C . THR A 1 196 ? 22.609 23.297 -8.703 1 96.81 196 THR A C 1
ATOM 1605 O O . THR A 1 196 ? 21.391 23.328 -8.484 1 96.81 196 THR A O 1
ATOM 1608 N N . PRO A 1 197 ? 23.391 24.188 -8.336 1 94.88 197 PRO A N 1
ATOM 1609 C CA . PRO A 1 197 ? 22.844 25.359 -7.648 1 94.88 197 PRO A CA 1
ATOM 1610 C C . PRO A 1 197 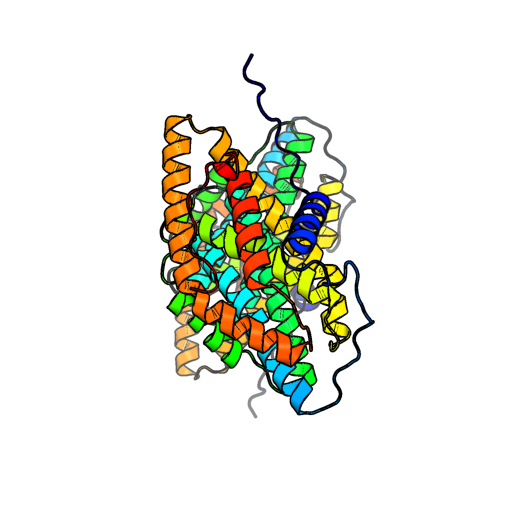? 21.734 26.031 -8.445 1 94.88 197 PRO A C 1
ATOM 1612 O O . PRO A 1 197 ? 20.719 26.438 -7.875 1 94.88 197 PRO A O 1
ATOM 1615 N N . ALA A 1 198 ? 21.906 26.156 -9.688 1 97.06 198 ALA A N 1
ATOM 1616 C CA . ALA A 1 198 ? 20.891 26.781 -10.531 1 97.06 198 ALA A CA 1
ATOM 1617 C C . ALA A 1 198 ? 19.609 25.953 -10.531 1 97.06 198 ALA A C 1
ATOM 1619 O O . ALA A 1 198 ? 18.5 26.5 -10.453 1 97.06 198 ALA A O 1
ATOM 1620 N N . GLN A 1 199 ? 19.781 24.656 -10.586 1 97 199 GLN A N 1
ATOM 1621 C CA . GLN A 1 199 ? 18.625 23.766 -10.547 1 97 199 GLN A CA 1
ATOM 1622 C C . GLN A 1 199 ? 17.922 23.828 -9.188 1 97 199 GLN A C 1
ATOM 1624 O O . GLN A 1 199 ? 16.703 23.797 -9.125 1 97 199 GLN A O 1
ATOM 1629 N N . LYS A 1 200 ? 18.719 23.891 -8.203 1 96.06 200 LYS A N 1
ATOM 1630 C CA . LYS A 1 200 ? 18.156 24 -6.855 1 96.06 200 LYS A CA 1
ATOM 1631 C C . LYS A 1 200 ? 17.312 25.266 -6.711 1 96.06 200 LYS A C 1
ATOM 1633 O O . LYS A 1 200 ? 16.234 25.219 -6.102 1 96.06 200 LYS A O 1
ATOM 1638 N N . ALA A 1 201 ? 17.781 26.297 -7.215 1 96 201 ALA A N 1
ATOM 1639 C CA . ALA A 1 201 ? 17.047 27.547 -7.148 1 96 201 ALA A CA 1
ATOM 1640 C C . ALA A 1 201 ? 15.703 27.422 -7.871 1 96 201 ALA A C 1
ATOM 1642 O O . ALA A 1 201 ? 14.68 27.906 -7.379 1 96 201 ALA A O 1
ATOM 1643 N N . GLU A 1 202 ? 15.742 26.812 -8.977 1 97.5 202 GLU A N 1
ATOM 1644 C CA . GLU A 1 202 ? 14.523 26.625 -9.758 1 97.5 202 GLU A CA 1
ATOM 1645 C C . GLU A 1 202 ? 13.547 25.688 -9.031 1 97.5 202 GLU A C 1
ATOM 1647 O O . GLU A 1 202 ? 12.344 25.953 -8.984 1 97.5 202 GLU A O 1
ATOM 1652 N N . ILE A 1 203 ? 14.078 24.641 -8.508 1 97.44 203 ILE A N 1
ATOM 1653 C CA . ILE A 1 203 ? 13.281 23.672 -7.758 1 97.44 203 ILE A CA 1
ATOM 1654 C C . ILE A 1 203 ? 12.656 24.344 -6.543 1 97.44 203 ILE A C 1
ATOM 1656 O O . ILE A 1 203 ? 11.461 24.156 -6.273 1 97.44 203 ILE A O 1
ATOM 1660 N N . ALA A 1 204 ? 13.438 25.109 -5.891 1 96.69 204 ALA A N 1
ATOM 1661 C CA . ALA A 1 204 ? 12.953 25.797 -4.703 1 96.69 204 ALA A CA 1
ATOM 1662 C C . ALA A 1 204 ? 11.812 26.75 -5.047 1 96.69 204 ALA A C 1
ATOM 1664 O O . ALA A 1 204 ? 10.789 26.766 -4.359 1 96.69 204 ALA A O 1
ATOM 1665 N N . ALA A 1 205 ? 11.977 27.5 -6.086 1 97.5 205 ALA A N 1
ATOM 1666 C CA . ALA A 1 205 ? 10.953 28.453 -6.504 1 97.5 205 ALA A CA 1
ATOM 1667 C C . ALA A 1 205 ? 9.656 27.75 -6.863 1 97.5 205 ALA A C 1
ATOM 1669 O O . ALA A 1 205 ? 8.57 28.172 -6.465 1 97.5 205 ALA A O 1
ATOM 1670 N N . GLN A 1 206 ? 9.789 26.703 -7.57 1 98.19 206 GLN A N 1
ATOM 1671 C CA . GLN A 1 206 ? 8.609 25.953 -8.008 1 98.19 206 GLN A CA 1
ATOM 1672 C C . GLN A 1 206 ? 7.922 25.266 -6.832 1 98.19 206 GLN A C 1
ATOM 1674 O O . GLN A 1 206 ? 6.695 25.266 -6.742 1 98.19 206 GLN A O 1
ATOM 1679 N N . LEU A 1 207 ? 8.727 24.656 -5.949 1 98.12 207 LEU A N 1
ATOM 1680 C CA . LEU A 1 207 ? 8.148 24 -4.793 1 98.12 207 LEU A CA 1
ATOM 1681 C C . LEU A 1 207 ? 7.402 24.984 -3.904 1 98.12 207 LEU A C 1
ATOM 1683 O O . LEU A 1 207 ? 6.312 24.688 -3.412 1 98.12 207 LEU A O 1
ATOM 1687 N N . LEU A 1 208 ? 7.996 26.125 -3.709 1 98.31 208 LEU A N 1
ATOM 1688 C CA . LEU A 1 208 ? 7.355 27.141 -2.887 1 98.31 208 LEU A CA 1
ATOM 1689 C C . LEU A 1 208 ? 6.035 27.594 -3.508 1 98.31 208 LEU A C 1
ATOM 1691 O O . LEU A 1 208 ? 5.039 27.75 -2.803 1 98.31 208 LEU A O 1
ATOM 1695 N N . GLU A 1 209 ? 6.059 27.781 -4.777 1 98.38 209 GLU A N 1
ATOM 1696 C CA . GLU A 1 209 ? 4.836 28.172 -5.469 1 98.38 209 GLU A CA 1
ATOM 1697 C C . GLU A 1 209 ? 3.736 27.141 -5.289 1 98.38 209 GLU A C 1
ATOM 1699 O O . GLU A 1 209 ? 2.588 27.484 -5.008 1 98.38 209 GLU A O 1
ATOM 1704 N N . LEU A 1 210 ? 4.066 25.906 -5.434 1 98.56 210 LEU A N 1
ATOM 1705 C CA . LEU A 1 210 ? 3.105 24.812 -5.32 1 98.56 210 LEU A CA 1
ATOM 1706 C C . LEU A 1 210 ? 2.652 24.625 -3.877 1 98.56 210 LEU A C 1
ATOM 1708 O O . LEU A 1 210 ? 1.479 24.344 -3.621 1 98.56 210 LEU A O 1
ATOM 1712 N N . ASP A 1 211 ? 3.604 24.75 -2.965 1 98.5 211 ASP A N 1
ATOM 1713 C CA . ASP A 1 211 ? 3.258 24.688 -1.549 1 98.5 211 ASP A CA 1
ATOM 1714 C C . ASP A 1 211 ? 2.26 25.781 -1.174 1 98.5 211 ASP A C 1
ATOM 1716 O O . ASP A 1 211 ? 1.308 25.531 -0.432 1 98.5 211 ASP A O 1
ATOM 1720 N N . GLU A 1 212 ? 2.451 26.938 -1.698 1 98.31 212 GLU A N 1
ATOM 1721 C CA . GLU A 1 212 ? 1.554 28.062 -1.427 1 98.31 212 GLU A CA 1
ATOM 1722 C C . GLU A 1 212 ? 0.18 27.828 -2.051 1 98.31 212 GLU A C 1
ATOM 1724 O O . GLU A 1 212 ? -0.846 28.125 -1.43 1 98.31 212 GLU A O 1
ATOM 1729 N N . GLU A 1 213 ? 0.202 27.406 -3.23 1 98.38 213 GLU A N 1
ATOM 1730 C CA . GLU A 1 213 ? -1.068 27.062 -3.865 1 98.38 213 GLU A CA 1
ATOM 1731 C C . GLU A 1 213 ? -1.834 26.031 -3.047 1 98.38 213 GLU A C 1
ATOM 1733 O O . GLU A 1 213 ? -3.033 26.188 -2.807 1 98.38 213 GLU A O 1
ATOM 1738 N N . GLY A 1 214 ? -1.118 25.016 -2.596 1 98.06 214 GLY A N 1
ATOM 1739 C CA . GLY A 1 214 ? -1.738 24 -1.77 1 98.06 214 GLY A CA 1
ATOM 1740 C C . GLY A 1 214 ? -2.281 24.531 -0.459 1 98.06 214 GLY A C 1
ATOM 1741 O O . GLY A 1 214 ? -3.367 24.141 -0.024 1 98.06 214 GLY A O 1
ATOM 1742 N N . GLN A 1 215 ? -1.516 25.391 0.119 1 98.25 215 GLN A N 1
ATOM 1743 C CA . GLN A 1 215 ? -1.953 25.984 1.377 1 98.25 215 GLN A CA 1
ATOM 1744 C C . GLN A 1 215 ? -3.234 26.797 1.187 1 98.25 215 GLN A C 1
ATOM 1746 O O . GLN A 1 215 ? -4.18 26.672 1.97 1 98.25 215 GLN A O 1
ATOM 1751 N N . ARG A 1 216 ? -3.297 27.594 0.154 1 98.06 216 ARG A N 1
ATOM 1752 C CA . ARG A 1 216 ? -4.492 28.375 -0.122 1 98.06 216 ARG A CA 1
ATOM 1753 C C . ARG A 1 216 ? -5.707 27.484 -0.328 1 98.06 216 ARG A C 1
ATOM 1755 O O . ARG A 1 216 ? -6.793 27.766 0.186 1 98.06 216 ARG A O 1
ATOM 1762 N N . ARG A 1 217 ? -5.484 26.438 -1.012 1 97.75 217 ARG A N 1
ATOM 1763 C CA . ARG A 1 217 ? -6.574 25.516 -1.306 1 97.75 217 ARG A CA 1
ATOM 1764 C C . ARG A 1 217 ? -7.051 24.812 -0.04 1 97.75 217 ARG A C 1
ATOM 1766 O O . ARG A 1 217 ? -8.234 24.5 0.096 1 97.75 217 ARG A O 1
ATOM 1773 N N . ARG A 1 218 ? -6.145 24.578 0.888 1 97 218 ARG A N 1
ATOM 1774 C CA . ARG A 1 218 ? -6.43 23.766 2.066 1 97 218 ARG A CA 1
ATOM 1775 C C . ARG A 1 218 ? -6.961 24.625 3.209 1 97 218 ARG A C 1
ATOM 1777 O O . ARG A 1 218 ? -7.559 24.109 4.156 1 97 218 ARG A O 1
ATOM 1784 N N . ASN A 1 219 ? -6.781 25.875 3.145 1 97.38 219 ASN A N 1
ATOM 1785 C CA . ASN A 1 219 ? -7.062 26.766 4.273 1 97.38 219 ASN A CA 1
ATOM 1786 C C . ASN A 1 219 ? -8.492 26.578 4.777 1 97.38 219 ASN A C 1
ATOM 1788 O O . ASN A 1 219 ? -8.711 26.359 5.969 1 97.38 219 ASN A O 1
ATOM 1792 N N . PRO A 1 220 ? -9.469 26.656 3.877 1 97.19 220 PRO A N 1
ATOM 1793 C CA . PRO A 1 220 ? -10.836 26.469 4.387 1 97.19 220 PRO A CA 1
ATOM 1794 C C . PRO A 1 220 ? -11.039 25.109 5.047 1 97.19 220 PRO A C 1
ATOM 1796 O O . PRO A 1 220 ? -11.703 25.016 6.082 1 97.19 220 PRO A O 1
ATOM 1799 N N . TYR A 1 221 ? -10.477 24.125 4.488 1 96.19 221 TYR A N 1
ATOM 1800 C CA . TYR A 1 221 ? -10.586 22.781 5.043 1 96.19 221 TYR A CA 1
ATOM 1801 C C . TYR A 1 221 ? -9.922 22.703 6.414 1 96.19 221 TYR A C 1
ATOM 1803 O O . TYR A 1 221 ? -10.484 22.109 7.344 1 96.19 221 TYR A O 1
ATOM 1811 N N . LEU A 1 222 ? -8.719 23.25 6.543 1 95.62 222 LEU A N 1
ATOM 1812 C CA . LEU A 1 222 ? -7.984 23.172 7.801 1 95.62 222 LEU A CA 1
ATOM 1813 C C . LEU A 1 222 ? -8.734 23.891 8.914 1 95.62 222 LEU A C 1
ATOM 1815 O O . LEU A 1 222 ? -8.805 23.391 10.039 1 95.62 222 LEU A O 1
ATOM 1819 N N . LYS A 1 223 ? -9.297 25 8.609 1 94.62 223 LYS A N 1
ATOM 1820 C CA . LYS A 1 223 ? -10.062 25.75 9.602 1 94.62 223 LYS A CA 1
ATOM 1821 C C . LYS A 1 223 ? -11.258 24.938 10.102 1 94.62 223 LYS A C 1
ATOM 1823 O O . LYS A 1 223 ? -11.508 24.875 11.305 1 94.62 223 LYS A O 1
ATOM 1828 N N . 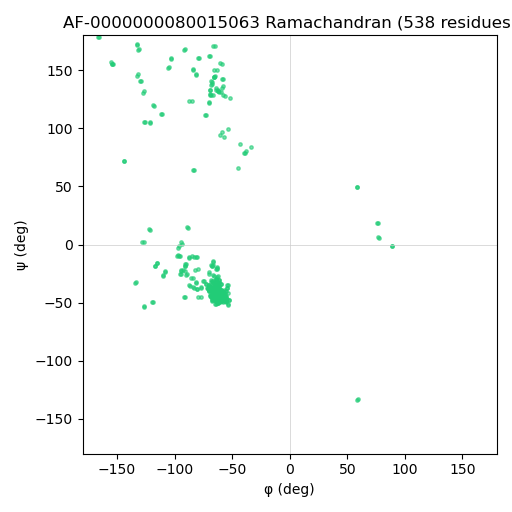GLU A 1 224 ? -11.914 24.391 9.188 1 96 224 GLU A N 1
ATOM 1829 C CA . GLU A 1 224 ? -13.039 23.547 9.57 1 96 224 GLU A CA 1
ATOM 1830 C C . GLU A 1 224 ? -12.562 22.328 10.352 1 96 224 GLU A C 1
ATOM 1832 O O . GLU A 1 224 ? -13.172 21.953 11.359 1 96 224 GLU A O 1
ATOM 1837 N N . HIS A 1 225 ? -11.492 21.75 9.867 1 95.31 225 HIS A N 1
ATOM 1838 C CA . HIS A 1 225 ? -10.961 20.547 10.492 1 95.31 225 HIS A CA 1
ATOM 1839 C C . HIS A 1 225 ? -10.539 20.812 11.93 1 95.31 225 HIS A C 1
ATOM 1841 O O . HIS A 1 225 ? -10.758 19.984 12.812 1 95.31 225 HIS A O 1
ATOM 1847 N N . TRP A 1 226 ? -9.977 21.922 12.203 1 95.5 226 TRP A N 1
ATOM 1848 C CA . TRP A 1 226 ? -9.547 22.266 13.562 1 95.5 226 TRP A CA 1
ATOM 1849 C C . TRP A 1 226 ? -10.75 22.359 14.5 1 95.5 226 TRP A C 1
ATOM 1851 O O . TRP A 1 226 ? -10.656 21.984 15.672 1 95.5 226 TRP A O 1
ATOM 1861 N N . GLN A 1 227 ? -11.867 22.859 13.969 1 96.56 227 GLN A N 1
ATOM 1862 C CA . GLN A 1 227 ? -13.078 22.922 14.773 1 96.56 227 GLN A CA 1
ATOM 1863 C C . GLN A 1 227 ? -13.617 21.516 15.047 1 96.56 227 GLN A C 1
ATOM 1865 O O . GLN A 1 227 ? -14.094 21.234 16.156 1 96.56 227 GLN A O 1
ATOM 1870 N N . ILE A 1 228 ? -13.539 20.703 14.07 1 97.38 228 ILE A N 1
ATOM 1871 C CA . ILE A 1 228 ? -13.984 19.312 14.227 1 97.38 228 ILE A CA 1
ATOM 1872 C C . ILE A 1 228 ? -13.133 18.625 15.289 1 97.38 228 ILE A C 1
ATOM 1874 O O . ILE A 1 228 ? -13.664 17.938 16.172 1 97.38 228 ILE A O 1
ATOM 1878 N N . VAL A 1 229 ? -11.852 18.812 15.266 1 97.06 229 VAL A N 1
ATOM 1879 C CA . VAL A 1 229 ? -10.938 18.203 16.234 1 97.06 229 VAL A CA 1
ATOM 1880 C C . VAL A 1 229 ? -11.258 18.719 17.641 1 97.06 229 VAL A C 1
ATOM 1882 O O . VAL A 1 229 ? -11.336 17.938 18.578 1 97.06 229 VAL A O 1
ATOM 1885 N N . HIS A 1 230 ? -11.484 19.969 17.719 1 96.94 230 HIS A N 1
ATOM 1886 C CA . HIS A 1 230 ? -11.812 20.562 19 1 96.94 230 HIS A CA 1
ATOM 1887 C C . HIS A 1 230 ? -13.07 19.938 19.594 1 96.94 230 HIS A C 1
ATOM 1889 O O . HIS A 1 230 ? -13.094 19.562 20.766 1 96.94 230 HIS A O 1
ATOM 1895 N N . ARG A 1 231 ? -14.055 19.859 18.797 1 97.81 231 ARG A N 1
ATOM 1896 C CA . ARG A 1 231 ? -15.32 19.312 19.266 1 97.81 231 ARG A CA 1
ATOM 1897 C C . ARG A 1 231 ? -15.18 17.844 19.641 1 97.81 231 ARG A C 1
ATOM 1899 O O . ARG A 1 231 ? -15.789 17.375 20.594 1 97.81 231 ARG A O 1
ATOM 1906 N N . ALA A 1 232 ? -14.367 17.156 18.922 1 98.06 232 ALA A N 1
ATOM 1907 C CA . ALA A 1 232 ? -14.25 15.703 19.109 1 98.06 232 ALA A CA 1
ATOM 1908 C C . ALA A 1 232 ? -13.336 15.375 20.281 1 98.06 232 ALA A C 1
ATOM 1910 O O . ALA A 1 232 ? -13.547 14.375 20.984 1 98.06 232 ALA A O 1
ATOM 1911 N N . THR A 1 233 ? -12.336 16.188 20.516 1 97.38 233 THR A N 1
ATOM 1912 C CA . THR A 1 233 ? -11.297 15.797 21.453 1 97.38 233 THR A CA 1
ATOM 1913 C C . THR A 1 233 ? -11.289 16.719 22.672 1 97.38 233 THR A C 1
ATOM 1915 O O . THR A 1 233 ? -10.664 16.406 23.688 1 97.38 233 THR A O 1
ATOM 1918 N N . GLY A 1 234 ? -11.93 17.859 22.562 1 96.19 234 GLY A N 1
ATOM 1919 C CA . GLY A 1 234 ? -11.898 18.859 23.609 1 96.19 234 GLY A CA 1
ATOM 1920 C C . GLY A 1 234 ? -10.602 19.656 23.641 1 96.19 234 GLY A C 1
ATOM 1921 O O . GLY A 1 234 ? -10.398 20.484 24.516 1 96.19 234 GLY A O 1
ATOM 1922 N N . ALA A 1 235 ? -9.719 19.438 22.672 1 94.06 235 ALA A N 1
ATOM 1923 C CA . ALA A 1 235 ? -8.422 20.109 22.641 1 94.06 235 ALA A CA 1
ATOM 1924 C C . ALA A 1 235 ? -8.578 21.594 22.359 1 94.06 235 ALA A C 1
ATOM 1926 O O . ALA A 1 235 ? -9.328 21.984 21.469 1 94.06 235 ALA A O 1
ATOM 1927 N N . GLU A 1 236 ? -7.914 22.391 23.125 1 90.12 236 GLU A N 1
ATOM 1928 C CA . GLU A 1 236 ? -7.812 23.844 22.953 1 90.12 236 GLU A CA 1
ATOM 1929 C C . GLU A 1 236 ? -6.367 24.266 22.703 1 90.12 236 GLU A C 1
ATOM 1931 O O . GLU A 1 236 ? -5.5 24.031 23.547 1 90.12 236 GLU A O 1
ATOM 1936 N N . ILE A 1 237 ? -6.199 24.844 21.578 1 90.81 237 ILE A N 1
ATOM 1937 C CA . ILE A 1 237 ? -4.824 25.156 21.203 1 90.81 237 ILE A CA 1
ATOM 1938 C C . ILE A 1 237 ? -4.684 26.656 20.984 1 90.81 237 ILE A C 1
ATOM 1940 O O . ILE A 1 237 ? -5.086 27.188 19.938 1 90.81 237 ILE A O 1
ATOM 1944 N N . GLU A 1 238 ? -4.082 27.297 21.938 1 89.81 238 GLU A N 1
ATOM 1945 C CA . GLU A 1 238 ? -3.738 28.703 21.812 1 89.81 238 GLU A CA 1
ATOM 1946 C C . GLU A 1 238 ? -2.664 28.922 20.734 1 89.81 238 GLU A C 1
ATOM 1948 O O . GLU A 1 238 ? -1.656 28.203 20.719 1 89.81 238 GLU A O 1
ATOM 1953 N N . GLY A 1 239 ? -2.932 29.859 19.797 1 92.25 239 GLY A N 1
ATOM 1954 C CA . GLY A 1 239 ? -1.901 30.25 18.844 1 92.25 239 GLY A CA 1
ATOM 1955 C C . GLY A 1 239 ? -1.681 29.234 17.75 1 92.25 239 GLY A C 1
ATOM 1956 O O . GLY A 1 239 ? -0.612 29.188 17.141 1 92.25 239 GLY A O 1
ATOM 1957 N N . LEU A 1 240 ? -2.609 28.359 17.531 1 94.88 240 LEU A N 1
ATOM 1958 C CA . LEU A 1 240 ? -2.467 27.25 16.594 1 94.88 240 LEU A CA 1
ATOM 1959 C C . LEU A 1 240 ? -2.031 27.75 15.227 1 94.88 240 LEU A C 1
ATOM 1961 O O . LEU A 1 240 ? -1.072 27.234 14.648 1 94.88 240 LEU A O 1
ATOM 1965 N N . ALA A 1 241 ? -2.672 28.766 14.734 1 96.25 241 ALA A N 1
ATOM 1966 C CA . ALA A 1 241 ? -2.383 29.281 13.398 1 96.25 241 ALA A CA 1
ATOM 1967 C C . ALA A 1 241 ? -0.953 29.797 13.305 1 96.25 241 ALA A C 1
ATOM 1969 O O . ALA A 1 241 ? -0.241 29.516 12.344 1 96.25 241 ALA A O 1
ATOM 1970 N N . ALA A 1 242 ? -0.546 30.562 14.32 1 96.94 242 ALA A N 1
ATOM 1971 C CA . ALA A 1 242 ? 0.793 31.141 14.328 1 96.94 242 ALA A CA 1
ATOM 1972 C C . ALA A 1 242 ? 1.862 30.062 14.406 1 96.94 242 ALA A C 1
ATOM 1974 O O . ALA A 1 242 ? 2.887 30.141 13.727 1 96.94 242 ALA A O 1
ATOM 1975 N N . ILE A 1 243 ? 1.643 29.062 15.242 1 97.38 243 ILE A N 1
ATOM 1976 C CA . ILE A 1 243 ? 2.596 27.969 15.406 1 97.38 243 ILE A CA 1
ATOM 1977 C C . ILE A 1 243 ? 2.672 27.156 14.117 1 97.38 243 ILE A C 1
ATOM 1979 O O . ILE A 1 243 ? 3.76 26.797 13.664 1 97.38 243 ILE A O 1
ATOM 1983 N N . TYR A 1 244 ? 1.494 26.844 13.523 1 97.5 244 TYR A N 1
ATOM 1984 C CA . TYR A 1 244 ? 1.431 26.125 12.258 1 97.5 244 TYR A CA 1
ATOM 1985 C C . TYR A 1 244 ? 2.232 26.844 11.18 1 97.5 244 TYR A C 1
ATOM 1987 O O . TYR A 1 244 ? 3.043 26.234 10.484 1 97.5 244 TYR A O 1
ATOM 1995 N N . ASP A 1 245 ? 2.033 28.141 11.031 1 98 245 ASP A N 1
ATOM 1996 C CA . ASP A 1 245 ? 2.727 28.922 10.016 1 98 245 ASP A CA 1
ATOM 1997 C C . ASP A 1 245 ? 4.234 28.938 10.266 1 98 245 ASP A C 1
ATOM 1999 O O . ASP A 1 245 ? 5.023 28.797 9.328 1 98 245 ASP A O 1
ATOM 2003 N N . ALA A 1 246 ? 4.59 29.125 11.492 1 97.94 246 ALA A N 1
ATOM 2004 C CA . ALA A 1 246 ? 6.008 29.156 11.836 1 97.94 246 ALA A CA 1
ATOM 2005 C C . ALA A 1 246 ? 6.66 27.797 11.57 1 97.94 246 ALA A C 1
ATOM 2007 O O . ALA A 1 246 ? 7.793 27.734 11.086 1 97.94 246 ALA A O 1
ATOM 2008 N N . TRP A 1 247 ? 5.973 26.734 11.953 1 98.25 247 TRP A N 1
ATOM 2009 C CA . TRP A 1 247 ? 6.469 25.391 11.719 1 98.25 247 TRP A CA 1
ATOM 2010 C C . TRP A 1 247 ? 6.641 25.125 10.227 1 98.25 247 TRP A C 1
ATOM 2012 O O . TRP A 1 247 ? 7.656 24.578 9.797 1 98.25 247 TRP A O 1
ATOM 2022 N N . ARG A 1 248 ? 5.684 25.531 9.453 1 98.31 248 ARG A N 1
ATOM 2023 C CA . ARG A 1 248 ? 5.758 25.375 8 1 98.31 248 ARG A CA 1
ATOM 2024 C C . ARG A 1 248 ? 7.004 26.062 7.445 1 98.31 248 ARG A C 1
ATOM 2026 O O . ARG A 1 248 ? 7.676 25.516 6.566 1 98.31 248 ARG A O 1
ATOM 2033 N N . ARG A 1 249 ? 7.367 27.219 7.953 1 98 249 ARG A N 1
ATOM 2034 C CA . ARG A 1 249 ? 8.578 27.922 7.531 1 98 249 ARG A CA 1
ATOM 2035 C C . ARG A 1 249 ? 9.82 27.109 7.895 1 98 249 ARG A C 1
ATOM 2037 O O . ARG A 1 249 ? 10.766 27.031 7.102 1 98 249 ARG A O 1
ATOM 2044 N N . GLU A 1 250 ? 9.797 26.547 9.117 1 97.56 250 GLU A N 1
ATOM 2045 C CA . GLU A 1 250 ? 10.922 25.703 9.539 1 97.56 250 GLU A CA 1
ATOM 2046 C C . GLU A 1 250 ? 11.117 24.531 8.602 1 97.56 250 GLU A C 1
ATOM 2048 O O . GLU A 1 250 ? 12.242 24.203 8.219 1 97.56 250 GLU A O 1
ATOM 2053 N N . VAL A 1 251 ? 10.023 23.859 8.266 1 97.69 251 VAL A N 1
ATOM 2054 C CA . VAL A 1 251 ? 10.062 22.688 7.41 1 97.69 251 VAL A CA 1
ATOM 2055 C C . VAL A 1 251 ? 10.602 23.062 6.035 1 97.69 251 VAL A C 1
ATOM 2057 O O . VAL A 1 251 ? 11.523 22.422 5.527 1 97.69 251 VAL A O 1
ATOM 2060 N N . LEU A 1 252 ? 10.07 24.094 5.434 1 98 252 LEU A N 1
ATOM 2061 C CA . LEU A 1 252 ? 10.477 24.5 4.09 1 98 252 LEU A CA 1
ATOM 2062 C C . LEU A 1 252 ? 11.938 24.938 4.062 1 98 252 LEU A C 1
ATOM 2064 O O . LEU A 1 252 ? 12.672 24.594 3.129 1 98 252 LEU A O 1
ATOM 2068 N N . ALA A 1 253 ? 12.344 25.688 5.07 1 96.5 253 ALA A N 1
ATOM 2069 C CA . ALA A 1 253 ? 13.742 26.078 5.16 1 96.5 253 ALA A CA 1
ATOM 2070 C C . ALA A 1 253 ? 14.656 24.859 5.195 1 96.5 253 ALA A C 1
ATOM 2072 O O . ALA A 1 253 ? 15.688 24.828 4.52 1 96.5 253 ALA A O 1
ATOM 2073 N N . TYR A 1 254 ? 14.273 23.891 5.969 1 95.69 254 TYR A N 1
ATOM 2074 C CA . TYR A 1 254 ? 15.062 22.672 6.082 1 95.69 254 TYR A CA 1
ATOM 2075 C C . TYR A 1 254 ? 15.125 21.938 4.75 1 95.69 254 TYR A C 1
ATOM 2077 O O . TYR A 1 254 ? 16.219 21.562 4.297 1 95.69 254 TYR A O 1
ATOM 2085 N N . PHE A 1 255 ? 13.984 21.734 4.09 1 95.25 255 PHE A N 1
ATOM 2086 C CA . PHE A 1 255 ? 13.883 20.969 2.85 1 95.25 255 PHE A CA 1
ATOM 2087 C C . PHE A 1 255 ? 14.656 21.656 1.729 1 95.25 255 PHE A C 1
ATOM 2089 O O . PHE A 1 255 ? 15.266 20.984 0.892 1 95.25 255 PHE A O 1
ATOM 2096 N N . LEU A 1 256 ? 14.688 22.938 1.779 1 95.75 256 LEU A N 1
ATOM 2097 C CA . LEU A 1 256 ? 15.297 23.688 0.685 1 95.75 256 LEU A CA 1
ATOM 2098 C C . LEU A 1 256 ? 16.734 24.062 1.017 1 95.75 256 LEU A C 1
ATOM 2100 O O . LEU A 1 256 ? 17.453 24.609 0.177 1 95.75 256 LEU A O 1
ATOM 2104 N N . ASP A 1 257 ? 17.109 23.844 2.195 1 92.56 257 ASP A N 1
ATOM 2105 C CA . ASP A 1 257 ? 18.453 24.156 2.67 1 92.56 257 ASP A CA 1
ATOM 2106 C C . ASP A 1 257 ? 18.766 25.641 2.498 1 92.56 257 ASP A C 1
ATOM 2108 O O . ASP A 1 257 ? 19.766 26 1.893 1 92.56 257 ASP A O 1
ATOM 2112 N N . ILE A 1 258 ? 17.844 26.406 2.965 1 92.06 258 ILE A N 1
ATOM 2113 C CA . ILE A 1 258 ? 18.031 27.859 2.953 1 92.06 258 ILE A CA 1
ATOM 2114 C C . ILE A 1 258 ? 17.656 28.438 4.316 1 92.06 258 ILE A C 1
ATOM 2116 O O . ILE A 1 258 ? 16.781 27.922 5 1 92.06 258 ILE A O 1
ATOM 2120 N N . PRO A 1 259 ? 18.375 29.453 4.703 1 93.38 259 PRO A N 1
ATOM 2121 C CA . PRO A 1 259 ? 18.016 30.078 5.98 1 93.38 259 PRO A CA 1
ATOM 2122 C C . PRO A 1 259 ? 16.578 30.578 6.02 1 93.38 259 PRO A C 1
ATOM 2124 O O . PRO A 1 259 ? 16.062 31.078 5.016 1 93.38 259 PRO A O 1
ATOM 2127 N N . ILE A 1 260 ? 15.961 30.422 7.164 1 94.81 260 ILE A N 1
ATOM 2128 C CA . ILE A 1 260 ? 14.562 30.812 7.352 1 94.81 260 ILE A CA 1
ATOM 2129 C C . ILE A 1 260 ? 14.367 32.281 6.938 1 94.81 260 ILE A C 1
ATOM 2131 O O . ILE A 1 260 ? 13.344 32.625 6.355 1 94.81 260 ILE A O 1
ATOM 2135 N N . ALA A 1 261 ? 15.391 33.156 7.188 1 94.19 261 ALA A N 1
ATOM 2136 C CA . ALA A 1 261 ? 15.32 34.562 6.91 1 94.19 261 ALA A CA 1
ATOM 2137 C C . ALA A 1 261 ? 15.242 34.844 5.41 1 94.19 261 ALA A C 1
ATOM 2139 O O . ALA A 1 261 ? 14.836 35.938 4.984 1 94.19 261 ALA A O 1
ATOM 2140 N N . LYS A 1 262 ? 15.586 33.906 4.641 1 94 262 LYS A N 1
ATOM 2141 C CA . LYS A 1 262 ? 15.625 34.094 3.191 1 94 262 LYS A CA 1
ATOM 2142 C C . LYS A 1 262 ? 14.344 33.594 2.537 1 94 262 LYS A C 1
ATOM 2144 O O . LYS A 1 262 ? 14.141 33.75 1.334 1 94 262 LYS A O 1
ATOM 2149 N N . LEU A 1 263 ? 13.531 32.906 3.305 1 96.44 263 LEU A N 1
ATOM 2150 C CA . LEU A 1 263 ? 12.234 32.5 2.771 1 96.44 263 LEU A CA 1
ATOM 2151 C C . LEU A 1 263 ? 11.328 33.719 2.539 1 96.44 263 LEU A C 1
ATOM 2153 O O . LEU A 1 263 ? 11.32 34.656 3.34 1 96.44 263 LEU A O 1
ATOM 2157 N N . PRO A 1 264 ? 10.641 33.719 1.445 1 95.94 264 PRO A N 1
ATOM 2158 C CA . PRO A 1 264 ? 9.656 34.781 1.275 1 95.94 264 PRO A CA 1
ATOM 2159 C C . PRO A 1 264 ? 8.5 34.688 2.273 1 95.94 264 PRO A C 1
ATOM 2161 O O . PRO A 1 264 ? 8.422 33.719 3.029 1 95.94 264 PRO A O 1
ATOM 2164 N N . GLN A 1 265 ? 7.66 35.75 2.289 1 95.62 265 GLN A N 1
ATOM 2165 C CA . GLN A 1 265 ? 6.422 35.625 3.049 1 95.62 265 GLN A CA 1
ATOM 2166 C C . GLN A 1 265 ? 5.531 34.531 2.494 1 95.62 265 GLN A C 1
ATOM 2168 O O . GLN A 1 265 ? 5.352 34.406 1.279 1 95.62 265 GLN A O 1
ATOM 2173 N N . LEU A 1 266 ? 5.043 33.719 3.379 1 96.88 266 LEU A N 1
ATOM 2174 C CA . LEU A 1 266 ? 4.219 32.562 2.967 1 96.88 266 LEU A CA 1
ATOM 2175 C C . LEU A 1 266 ? 2.746 32.844 3.266 1 96.88 266 LEU A C 1
ATOM 2177 O O . LEU A 1 266 ? 2.42 33.594 4.176 1 96.88 266 LEU A O 1
ATOM 2181 N N . VAL A 1 267 ? 1.888 32.219 2.492 1 97.12 267 VAL A N 1
ATOM 2182 C CA . VAL A 1 267 ? 0.454 32.25 2.76 1 97.12 267 VAL A CA 1
ATOM 2183 C C . VAL A 1 267 ? 0.18 31.703 4.16 1 97.12 267 VAL A C 1
ATOM 2185 O O . VAL A 1 267 ? 0.646 30.625 4.508 1 97.12 267 VAL A O 1
ATOM 2188 N N . SER A 1 268 ? -0.549 32.438 4.914 1 97.25 268 SER A N 1
ATOM 2189 C CA . SER A 1 268 ? -0.911 32 6.254 1 97.25 268 SER A CA 1
ATOM 2190 C C . SER A 1 268 ? -2.139 31.094 6.219 1 97.25 268 SER A C 1
ATOM 2192 O O . SER A 1 268 ? -3.02 31.266 5.375 1 97.25 268 SER A O 1
ATOM 2194 N N . VAL A 1 269 ? -2.201 30.172 7.184 1 96.25 269 VAL A N 1
ATOM 2195 C CA . VAL A 1 269 ? -3.371 29.297 7.312 1 96.25 269 VAL A CA 1
ATOM 2196 C C . VAL A 1 269 ? -4.59 30.141 7.711 1 96.25 269 VAL A C 1
ATOM 2198 O O . VAL A 1 269 ? -5.73 29.703 7.52 1 96.25 269 VAL A O 1
ATOM 2201 N N . SER A 1 270 ? -4.375 31.406 8.18 1 93.25 270 SER A N 1
ATOM 2202 C CA . SER A 1 270 ? -5.457 32.281 8.641 1 93.25 270 SER A CA 1
ATOM 2203 C C . SER A 1 270 ? -6.047 33.062 7.484 1 93.25 270 SER A C 1
ATOM 2205 O O . SER A 1 270 ? -7.051 33.781 7.652 1 93.25 270 SER A O 1
ATOM 2207 N N . GLU A 1 271 ? -5.379 33.031 6.363 1 91.31 271 GLU A N 1
ATOM 2208 C CA . GLU A 1 271 ? -5.867 33.75 5.195 1 91.31 271 GLU A CA 1
ATOM 2209 C C . GLU A 1 271 ? -7.055 33.031 4.559 1 91.31 271 GLU A C 1
ATOM 2211 O O . GLU A 1 271 ? -7.18 31.828 4.664 1 91.31 271 GLU A O 1
ATOM 2216 N N . MET B 1 1 ? -36.375 -30.281 -6.906 1 27 1 MET B N 1
ATOM 2217 C CA . MET B 1 1 ? -35.719 -29.656 -5.762 1 27 1 MET B CA 1
ATOM 2218 C C . MET B 1 1 ? -34.219 -29.5 -6.02 1 27 1 MET B C 1
ATOM 2220 O O . MET B 1 1 ? -33.469 -30.484 -6.008 1 27 1 MET B O 1
ATOM 2224 N N . SER B 1 2 ? -33.75 -28.578 -6.969 1 24.61 2 SER B N 1
ATOM 2225 C CA . SER B 1 2 ? -32.375 -28.516 -7.504 1 24.61 2 SER B CA 1
ATOM 2226 C C . SER B 1 2 ? -31.359 -28.266 -6.398 1 24.61 2 SER B C 1
ATOM 2228 O O . SER B 1 2 ? -31.531 -27.344 -5.59 1 24.61 2 SER B O 1
ATOM 2230 N N . ALA B 1 3 ? -30.859 -29.172 -5.934 1 36.78 3 ALA B N 1
ATOM 2231 C CA . ALA B 1 3 ? -29.844 -29.203 -4.879 1 36.78 3 ALA B CA 1
ATOM 2232 C C . ALA B 1 3 ? -28.844 -28.062 -5.035 1 36.78 3 ALA B C 1
ATOM 2234 O O . ALA B 1 3 ? -28.109 -28.016 -6.016 1 36.78 3 ALA B O 1
ATOM 2235 N N . THR B 1 4 ? -29.062 -26.938 -4.664 1 40.97 4 THR B N 1
ATOM 2236 C CA . THR B 1 4 ? -28.109 -25.828 -4.605 1 40.97 4 THR B CA 1
ATOM 2237 C C . THR B 1 4 ? -26.75 -26.312 -4.129 1 40.97 4 THR B C 1
ATOM 2239 O O . THR B 1 4 ? -26.609 -26.797 -3.004 1 40.97 4 THR B O 1
ATOM 2242 N N . LEU B 1 5 ? -25.922 -26.906 -4.855 1 45.97 5 LEU B N 1
ATOM 2243 C CA . LEU B 1 5 ? -24.578 -27.406 -4.52 1 45.97 5 LEU B CA 1
ATOM 2244 C C . LEU B 1 5 ? -23.828 -26.375 -3.68 1 45.97 5 LEU B C 1
ATOM 2246 O O . LEU B 1 5 ? -23.531 -25.281 -4.148 1 45.97 5 LEU B O 1
ATOM 2250 N N . THR B 1 6 ? -23.953 -26.328 -2.312 1 60.75 6 THR B N 1
ATOM 2251 C CA . THR B 1 6 ? -23.344 -25.406 -1.351 1 60.75 6 THR B CA 1
ATOM 2252 C C . THR B 1 6 ? -21.812 -25.469 -1.438 1 60.75 6 THR B C 1
ATOM 2254 O O . THR B 1 6 ? -21.219 -26.531 -1.249 1 60.75 6 THR B O 1
ATOM 2257 N N . ARG B 1 7 ? -21.016 -24.578 -2.18 1 77.38 7 ARG B N 1
ATOM 2258 C CA . ARG B 1 7 ? -19.562 -24.516 -2.342 1 77.38 7 ARG B CA 1
ATOM 2259 C C . ARG B 1 7 ? -18.875 -24.312 -0.997 1 77.38 7 ARG B C 1
ATOM 2261 O O . ARG B 1 7 ? -19.312 -23.516 -0.174 1 77.38 7 ARG B O 1
ATOM 2268 N N . PRO B 1 8 ? -17.828 -25.219 -0.822 1 85.44 8 PRO B N 1
ATOM 2269 C CA . PRO B 1 8 ? -17.094 -25.078 0.437 1 85.44 8 PRO B CA 1
ATOM 2270 C C . PRO B 1 8 ? -16.438 -23.719 0.589 1 85.44 8 PRO B C 1
ATOM 2272 O O . PRO B 1 8 ? -16.219 -23.016 -0.406 1 85.44 8 PRO B O 1
ATOM 2275 N N . ALA B 1 9 ? -16.203 -23.359 1.863 1 90.62 9 ALA B N 1
ATOM 2276 C CA . ALA B 1 9 ? -15.453 -22.141 2.125 1 90.62 9 ALA B CA 1
ATOM 2277 C C . ALA B 1 9 ? -14.023 -22.25 1.603 1 90.62 9 ALA B C 1
ATOM 2279 O O . ALA B 1 9 ? -13.391 -23.297 1.715 1 90.62 9 ALA B O 1
ATOM 2280 N N . TRP B 1 10 ? -13.594 -21.266 0.936 1 94.06 10 TRP B N 1
ATOM 2281 C CA . TRP B 1 10 ? -12.211 -21.219 0.473 1 94.06 10 TRP B CA 1
ATOM 2282 C C . TRP B 1 10 ? -11.258 -20.953 1.631 1 94.06 10 TRP B C 1
ATOM 2284 O O . TRP B 1 10 ? -11.297 -19.875 2.234 1 94.06 10 TRP B O 1
ATOM 2294 N N . THR B 1 11 ? -10.453 -21.859 2.041 1 94.69 11 THR B N 1
ATOM 2295 C CA . THR B 1 11 ? -9.461 -21.766 3.105 1 94.69 11 THR B CA 1
ATOM 2296 C C . THR B 1 11 ? -8.109 -22.312 2.635 1 94.69 11 THR B C 1
ATOM 2298 O O . THR B 1 11 ? -8.016 -22.922 1.567 1 94.69 11 THR B O 1
ATOM 2301 N N . THR B 1 12 ? -7.129 -22.062 3.367 1 94.94 12 THR B N 1
ATOM 2302 C CA . THR B 1 12 ? -5.828 -22.641 3.041 1 94.94 12 THR B CA 1
ATOM 2303 C C . THR B 1 12 ? -5.875 -24.156 3.102 1 94.94 12 THR B C 1
ATOM 2305 O O . THR B 1 12 ? -5.195 -24.844 2.33 1 94.94 12 THR B O 1
ATOM 2308 N N . GLU B 1 13 ? -6.719 -24.688 4 1 94.88 13 GLU B N 1
ATOM 2309 C CA . GLU B 1 13 ? -6.898 -26.141 4.086 1 94.88 13 GLU B CA 1
ATOM 2310 C C . GLU B 1 13 ? -7.551 -26.688 2.82 1 94.88 13 GLU B C 1
ATOM 2312 O O . GLU B 1 13 ? -7.148 -27.734 2.318 1 94.88 13 GLU B O 1
ATOM 2317 N N . PHE B 1 14 ? -8.516 -25.953 2.359 1 95.75 14 PHE B N 1
ATOM 2318 C CA . PHE B 1 14 ? -9.18 -26.344 1.12 1 95.75 14 PHE B CA 1
ATOM 2319 C C . PHE B 1 14 ? -8.188 -26.375 -0.038 1 95.75 14 PHE B C 1
ATOM 2321 O O . PHE B 1 14 ? -8.211 -27.281 -0.862 1 95.75 14 PHE B O 1
ATOM 2328 N N . GLU B 1 15 ? -7.254 -25.422 -0.121 1 96.12 15 GLU B N 1
ATOM 2329 C CA . GLU B 1 15 ? -6.238 -25.344 -1.165 1 96.12 15 GLU B CA 1
ATOM 2330 C C . GLU B 1 15 ? -5.32 -26.562 -1.129 1 96.12 15 GLU B C 1
ATOM 2332 O O . GLU B 1 15 ? -5.113 -27.219 -2.15 1 96.12 15 GLU B O 1
ATOM 2337 N N . ILE B 1 16 ? -4.844 -26.844 0.058 1 95.06 16 ILE B N 1
ATOM 2338 C CA . ILE B 1 16 ? -3.893 -27.938 0.229 1 95.06 16 ILE B CA 1
ATOM 2339 C C . ILE B 1 16 ? -4.562 -29.266 -0.117 1 95.06 16 ILE B C 1
ATOM 2341 O O . ILE B 1 16 ? -3.992 -30.094 -0.837 1 95.06 16 ILE B O 1
ATOM 2345 N N . GLU B 1 17 ? -5.812 -29.484 0.338 1 96.19 17 GLU B N 1
ATOM 2346 C CA . GLU B 1 17 ? -6.539 -30.719 0.077 1 96.19 17 GLU B CA 1
ATOM 2347 C C . GLU B 1 17 ? -6.793 -30.906 -1.416 1 96.19 17 GLU B C 1
ATOM 2349 O O . GLU B 1 17 ? -6.637 -32 -1.943 1 96.19 17 GLU B O 1
ATOM 2354 N N . THR B 1 18 ? -7.188 -29.859 -2.006 1 97.12 18 THR B N 1
ATOM 2355 C CA . THR B 1 18 ? -7.484 -29.922 -3.432 1 97.12 18 THR B CA 1
ATOM 2356 C C . THR B 1 18 ? -6.211 -30.172 -4.234 1 97.12 18 THR B C 1
ATOM 2358 O O . THR B 1 18 ? -6.199 -31 -5.148 1 97.12 18 THR B O 1
ATOM 2361 N N . ILE B 1 19 ? -5.094 -29.531 -3.908 1 96.75 19 ILE B N 1
ATOM 2362 C CA . ILE B 1 19 ? -3.83 -29.688 -4.621 1 96.75 19 ILE B CA 1
ATOM 2363 C C . ILE B 1 19 ? -3.271 -31.09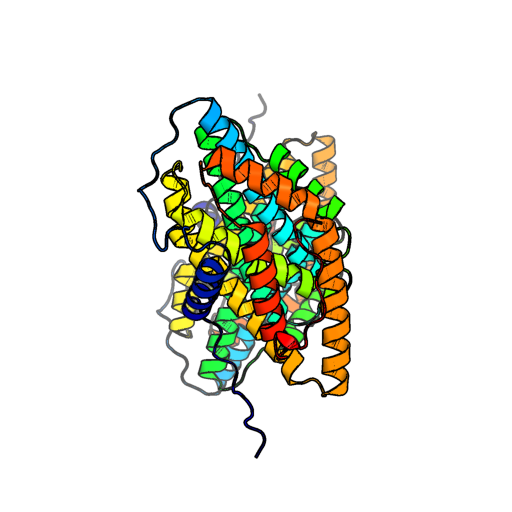4 -4.379 1 96.75 19 ILE B C 1
ATOM 2365 O O . ILE B 1 19 ? -2.725 -31.719 -5.293 1 96.75 19 ILE B O 1
ATOM 2369 N N . ASP B 1 20 ? -3.455 -31.578 -3.199 1 96.94 20 ASP B N 1
ATOM 2370 C CA . ASP B 1 20 ? -3.029 -32.938 -2.908 1 96.94 20 ASP B CA 1
ATOM 2371 C C . ASP B 1 20 ? -3.777 -33.938 -3.777 1 96.94 20 ASP B C 1
ATOM 2373 O O . ASP B 1 20 ? -3.189 -34.906 -4.258 1 96.94 20 ASP B O 1
ATOM 2377 N N . LYS B 1 21 ? -5.074 -33.75 -3.922 1 97.19 21 LYS B N 1
ATOM 2378 C CA . LYS B 1 21 ? -5.859 -34.625 -4.801 1 97.19 21 LYS B CA 1
ATOM 2379 C C . LYS B 1 21 ? -5.344 -34.562 -6.234 1 97.19 21 LYS B C 1
ATOM 2381 O O . LYS B 1 21 ? -5.242 -35.594 -6.902 1 97.19 21 LYS B O 1
ATOM 2386 N N . LEU B 1 22 ? -4.992 -33.375 -6.66 1 97.44 22 LEU B N 1
ATOM 2387 C CA . LEU B 1 22 ? -4.484 -33.219 -8.016 1 97.44 22 LEU B CA 1
ATOM 2388 C C . LEU B 1 22 ? -3.107 -33.844 -8.172 1 97.44 22 LEU B C 1
ATOM 2390 O O . LEU B 1 22 ? -2.797 -34.406 -9.219 1 97.44 22 LEU B O 1
ATOM 2394 N N . ILE B 1 23 ? -2.271 -33.688 -7.148 1 96.44 23 ILE B N 1
ATOM 2395 C CA . ILE B 1 23 ? -0.959 -34.312 -7.156 1 96.44 23 ILE B CA 1
ATOM 2396 C C . ILE B 1 23 ? -1.119 -35.844 -7.277 1 96.44 23 ILE B C 1
ATOM 2398 O O . ILE B 1 23 ? -0.448 -36.469 -8.086 1 96.44 23 ILE B O 1
ATOM 2402 N N . ALA B 1 24 ? -2.008 -36.406 -6.52 1 96.69 24 ALA B N 1
ATOM 2403 C CA . ALA B 1 24 ? -2.24 -37.844 -6.543 1 96.69 24 ALA B CA 1
ATOM 2404 C C . ALA B 1 24 ? -2.666 -38.312 -7.93 1 96.69 24 ALA B C 1
ATOM 2406 O O . ALA B 1 24 ? -2.322 -39.406 -8.352 1 96.69 24 ALA B O 1
ATOM 2407 N N . GLN B 1 25 ? -3.369 -37.531 -8.617 1 96.81 25 GLN B N 1
ATOM 2408 C CA . GLN B 1 25 ? -3.91 -37.875 -9.922 1 96.81 25 GLN B CA 1
ATOM 2409 C C . GLN B 1 25 ? -2.852 -37.719 -11.016 1 96.81 25 GLN B C 1
ATOM 2411 O O . GLN B 1 25 ? -2.775 -38.531 -11.93 1 96.81 25 GLN B O 1
ATOM 2416 N N . HIS B 1 26 ? -2.012 -36.688 -10.93 1 96.5 26 HIS B N 1
ATOM 2417 C CA . HIS B 1 26 ? -1.169 -36.312 -12.062 1 96.5 26 HIS B CA 1
ATOM 2418 C C . HIS B 1 26 ? 0.292 -36.656 -11.797 1 96.5 26 HIS B C 1
ATOM 2420 O O . HIS B 1 26 ? 1.1 -36.719 -12.727 1 96.5 26 HIS B O 1
ATOM 2426 N N . ALA B 1 27 ? 0.661 -36.781 -10.578 1 95.56 27 ALA B N 1
ATOM 2427 C CA . ALA B 1 27 ? 2.014 -37.156 -10.156 1 95.56 27 ALA B CA 1
ATOM 2428 C C . ALA B 1 27 ? 1.986 -38.031 -8.906 1 95.56 27 ALA B C 1
ATOM 2430 O O . ALA B 1 27 ? 2.484 -37.625 -7.852 1 95.56 27 ALA B O 1
ATOM 2431 N N . PRO B 1 28 ? 1.562 -39.219 -9.062 1 94.12 28 PRO B N 1
ATOM 2432 C CA . PRO B 1 28 ? 1.304 -40.062 -7.895 1 94.12 28 PRO B CA 1
ATOM 2433 C C . PRO B 1 28 ? 2.564 -40.344 -7.082 1 94.12 28 PRO B C 1
ATOM 2435 O O . PRO B 1 28 ? 2.475 -40.688 -5.902 1 94.12 28 PRO B O 1
ATOM 2438 N N . HIS B 1 29 ? 3.764 -40.188 -7.609 1 93.5 29 HIS B N 1
ATOM 2439 C CA . HIS B 1 29 ? 4.996 -40.5 -6.891 1 93.5 29 HIS B CA 1
ATOM 2440 C C . HIS B 1 29 ? 5.594 -39.25 -6.258 1 93.5 29 HIS B C 1
ATOM 2442 O O . HIS B 1 29 ? 6.652 -39.312 -5.625 1 93.5 29 HIS B O 1
ATOM 2448 N N . PHE B 1 30 ? 4.984 -38.125 -6.484 1 94.56 30 PHE B N 1
ATOM 2449 C CA . PHE B 1 30 ? 5.449 -36.875 -5.879 1 94.56 30 PHE B CA 1
ATOM 2450 C C . PHE B 1 30 ? 5.25 -36.906 -4.367 1 94.56 30 PHE B C 1
ATOM 2452 O O . PHE B 1 30 ? 4.23 -37.406 -3.881 1 94.56 30 PHE B O 1
ATOM 2459 N N . PRO B 1 31 ? 6.133 -36.438 -3.615 1 92.5 31 PRO B N 1
ATOM 2460 C CA . PRO B 1 31 ? 6.027 -36.5 -2.156 1 92.5 31 PRO B CA 1
ATOM 2461 C C . PRO B 1 31 ? 4.844 -35.719 -1.606 1 92.5 31 PRO B C 1
ATOM 2463 O O . PRO B 1 31 ? 4.52 -34.656 -2.123 1 92.5 31 PRO B O 1
ATOM 2466 N N . THR B 1 32 ? 4.324 -36.156 -0.531 1 88.38 32 THR B N 1
ATOM 2467 C CA . THR B 1 32 ? 3.184 -35.5 0.098 1 88.38 32 THR B CA 1
ATOM 2468 C C . THR B 1 32 ? 3.652 -34.5 1.137 1 88.38 32 THR B C 1
ATOM 2470 O O . THR B 1 32 ? 2.879 -33.625 1.566 1 88.38 32 THR B O 1
ATOM 2473 N N . THR B 1 33 ? 4.801 -34.656 1.617 1 88.56 33 THR B N 1
ATOM 2474 C CA . THR B 1 33 ? 5.414 -33.75 2.564 1 88.56 33 THR B CA 1
ATOM 2475 C C . THR B 1 33 ? 6.844 -33.406 2.141 1 88.56 33 THR B C 1
ATOM 2477 O O . THR B 1 33 ? 7.355 -33.969 1.17 1 88.56 33 THR B O 1
ATOM 2480 N N . ARG B 1 34 ? 7.418 -32.469 2.854 1 89.94 34 ARG B N 1
ATOM 2481 C CA . ARG B 1 34 ? 8.789 -32.062 2.541 1 89.94 34 ARG B CA 1
ATOM 2482 C C . ARG B 1 34 ? 9.742 -33.25 2.648 1 89.94 34 ARG B C 1
ATOM 2484 O O . ARG B 1 34 ? 9.719 -34 3.641 1 89.94 34 ARG B O 1
ATOM 2491 N N . LEU B 1 35 ? 10.586 -33.406 1.704 1 86.25 35 LEU B N 1
ATOM 2492 C CA . LEU B 1 35 ? 11.492 -34.531 1.623 1 86.25 35 LEU B CA 1
ATOM 2493 C C . LEU B 1 35 ? 12.664 -34.375 2.574 1 86.25 35 LEU B C 1
ATOM 2495 O O . LEU B 1 35 ? 13.086 -35.312 3.232 1 86.25 35 LEU B O 1
ATOM 2499 N N . GLN B 1 36 ? 13.227 -33.188 2.584 1 89.75 36 GLN B N 1
ATOM 2500 C CA . GLN B 1 36 ? 14.383 -32.906 3.422 1 89.75 36 GLN B CA 1
ATOM 2501 C C . GLN B 1 36 ? 14.445 -31.406 3.75 1 89.75 36 GLN B C 1
ATOM 2503 O O . GLN B 1 36 ? 13.867 -30.594 3.043 1 89.75 36 GLN B O 1
ATOM 2508 N N . GLU B 1 37 ? 15.094 -31.172 4.84 1 92.88 37 GLU B N 1
ATOM 2509 C CA . GLU B 1 37 ? 15.352 -29.781 5.148 1 92.88 37 GLU B CA 1
ATOM 2510 C C . GLU B 1 37 ? 16.359 -29.172 4.176 1 92.88 37 GLU B C 1
ATOM 2512 O O . GLU B 1 37 ? 17.422 -29.75 3.928 1 92.88 37 GLU B O 1
ATOM 2517 N N . PRO B 1 38 ? 16.016 -28.047 3.609 1 96.19 38 PRO B N 1
ATOM 2518 C CA . PRO B 1 38 ? 16.938 -27.438 2.65 1 96.19 38 PRO B CA 1
ATOM 2519 C C . PRO B 1 38 ? 18.25 -26.984 3.299 1 96.19 38 PRO B C 1
ATOM 2521 O O . PRO B 1 38 ? 18.234 -26.531 4.445 1 96.19 38 PRO B O 1
ATOM 2524 N N . ARG B 1 39 ? 19.312 -27.094 2.646 1 97.38 39 ARG B N 1
ATOM 2525 C CA . ARG B 1 39 ? 20.594 -26.594 3.104 1 97.38 39 ARG B CA 1
ATOM 2526 C C . ARG B 1 39 ? 20.828 -25.156 2.629 1 97.38 39 ARG B C 1
ATOM 2528 O O . ARG B 1 39 ? 20.141 -24.688 1.722 1 97.38 39 ARG B O 1
ATOM 2535 N N . SER B 1 40 ? 21.859 -24.547 3.205 1 97.69 40 SER B N 1
ATOM 2536 C CA . SER B 1 40 ? 22.234 -23.188 2.805 1 97.69 40 SER B CA 1
ATOM 2537 C C . SER B 1 40 ? 23.031 -23.203 1.507 1 97.69 40 SER B C 1
ATOM 2539 O O . SER B 1 40 ? 23.578 -24.234 1.114 1 97.69 40 SER B O 1
ATOM 2541 N N . LEU B 1 41 ? 23.047 -22.016 0.874 1 97.81 41 LEU B N 1
ATOM 2542 C CA . LEU B 1 41 ? 23.875 -21.844 -0.316 1 97.81 41 LEU B CA 1
ATOM 2543 C C . LEU B 1 41 ? 25.359 -21.953 0.027 1 97.81 41 LEU B C 1
ATOM 2545 O O . LEU B 1 41 ? 25.797 -21.484 1.076 1 97.81 41 LEU B O 1
ATOM 2549 N N . THR B 1 42 ? 26.156 -22.562 -0.924 1 97.25 42 THR B N 1
ATOM 2550 C CA . THR B 1 42 ? 27.578 -22.734 -0.603 1 97.25 42 THR B CA 1
ATOM 2551 C C . THR B 1 42 ? 28.453 -22.312 -1.774 1 97.25 42 THR B C 1
ATOM 2553 O O . THR B 1 42 ? 29.562 -21.828 -1.576 1 97.25 42 THR B O 1
ATOM 2556 N N . THR B 1 43 ? 28 -22.484 -3.004 1 97.56 43 THR B N 1
ATOM 2557 C CA . THR B 1 43 ? 28.859 -22.234 -4.16 1 97.56 43 THR B CA 1
ATOM 2558 C C . THR B 1 43 ? 28.516 -20.906 -4.812 1 97.56 43 THR B C 1
ATOM 2560 O O . THR B 1 43 ? 27.406 -20.391 -4.641 1 97.56 43 THR B O 1
ATOM 2563 N N . ALA B 1 44 ? 29.422 -20.422 -5.559 1 97.44 44 ALA B N 1
ATOM 2564 C CA . ALA B 1 44 ? 29.203 -19.172 -6.293 1 97.44 44 ALA B CA 1
ATOM 2565 C C . ALA B 1 44 ? 28.047 -19.312 -7.273 1 97.44 44 ALA B C 1
ATOM 2567 O O . ALA B 1 44 ? 27.266 -18.375 -7.453 1 97.44 44 ALA B O 1
ATOM 2568 N N . GLU B 1 45 ? 27.969 -20.422 -7.855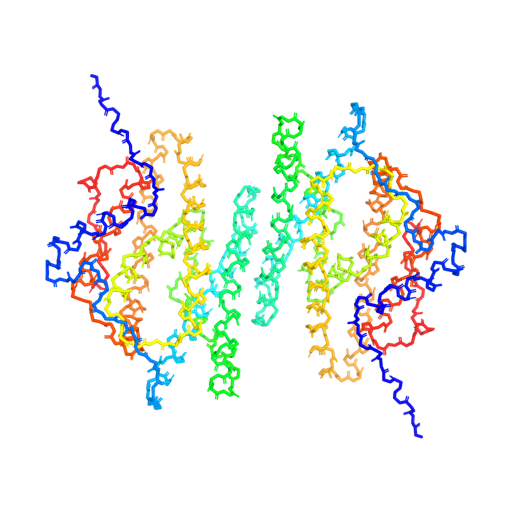 1 98 45 GLU B N 1
ATOM 2569 C CA . GLU B 1 45 ? 26.906 -20.672 -8.812 1 98 45 GLU B CA 1
ATOM 2570 C C . GLU B 1 45 ? 25.547 -20.672 -8.133 1 98 45 GLU B C 1
ATOM 2572 O O . GLU B 1 45 ? 24.578 -20.109 -8.664 1 98 45 GLU B O 1
ATOM 2577 N N . GLU B 1 46 ? 25.469 -21.266 -6.992 1 98.31 46 GLU B N 1
ATOM 2578 C CA . GLU B 1 46 ? 24.219 -21.266 -6.238 1 98.31 46 GLU B CA 1
ATOM 2579 C C . GLU B 1 46 ? 23.797 -19.844 -5.867 1 98.31 46 GLU B C 1
ATOM 2581 O O . GLU B 1 46 ? 22.609 -19.516 -5.945 1 98.31 46 GLU B O 1
ATOM 2586 N N . PHE B 1 47 ? 24.734 -19.031 -5.488 1 98.5 47 PHE B N 1
ATOM 2587 C CA . PHE B 1 47 ? 24.438 -17.656 -5.137 1 98.5 47 PHE B CA 1
ATOM 2588 C C . PHE B 1 47 ? 23.938 -16.875 -6.352 1 98.5 47 PHE B C 1
ATOM 2590 O O . PHE B 1 47 ? 22.969 -16.125 -6.258 1 98.5 47 PHE B O 1
ATOM 2597 N N . GLU B 1 48 ? 24.594 -17.109 -7.43 1 98.31 48 GLU B N 1
ATOM 2598 C CA . GLU B 1 48 ? 24.172 -16.422 -8.648 1 98.31 48 GLU B CA 1
ATOM 2599 C C . GLU B 1 48 ? 22.75 -16.812 -9.031 1 98.31 48 GLU B C 1
ATOM 2601 O O . GLU B 1 48 ? 21.938 -15.945 -9.398 1 98.31 48 GLU B O 1
ATOM 2606 N N . ASN B 1 49 ? 22.438 -18.062 -9 1 98.56 49 ASN B N 1
ATOM 2607 C CA . ASN B 1 49 ? 21.078 -18.531 -9.289 1 98.56 49 ASN B CA 1
ATOM 2608 C C . ASN B 1 49 ? 20.062 -17.984 -8.297 1 98.56 49 ASN B C 1
ATOM 2610 O O . ASN B 1 49 ? 18.953 -17.609 -8.68 1 98.56 49 ASN B O 1
ATOM 2614 N N . PHE B 1 50 ? 20.516 -17.953 -7.078 1 98.38 50 PHE B N 1
ATOM 2615 C CA . PHE B 1 50 ? 19.672 -17.406 -6.023 1 98.38 50 PHE B CA 1
ATOM 2616 C C . PHE B 1 50 ? 19.359 -15.93 -6.289 1 98.38 50 PHE B C 1
ATOM 2618 O O . PHE B 1 50 ? 18.203 -15.508 -6.191 1 98.38 50 PHE B O 1
ATOM 2625 N N . TYR B 1 51 ? 20.344 -15.156 -6.629 1 98.56 51 TYR B N 1
ATOM 2626 C CA . TYR B 1 51 ? 20.141 -13.742 -6.91 1 98.56 51 TYR B CA 1
ATOM 2627 C C . TYR B 1 51 ? 19.156 -13.547 -8.062 1 98.56 51 TYR B C 1
ATOM 2629 O O . TYR B 1 51 ? 18.25 -12.727 -7.965 1 98.56 51 TYR B O 1
ATOM 2637 N N . ARG B 1 52 ? 19.344 -14.305 -9.078 1 98.25 52 ARG B N 1
ATOM 2638 C CA . ARG B 1 52 ? 18.469 -14.203 -10.242 1 98.25 52 ARG B CA 1
ATOM 2639 C C . ARG B 1 52 ? 17.016 -14.508 -9.867 1 98.25 52 ARG B C 1
ATOM 2641 O O . ARG B 1 52 ? 16.109 -13.781 -10.258 1 98.25 52 ARG B O 1
ATOM 2648 N N . PHE B 1 53 ? 16.844 -15.508 -9.109 1 98.31 53 PHE B N 1
ATOM 2649 C CA . PHE B 1 53 ? 15.523 -15.938 -8.664 1 98.31 53 PHE B CA 1
ATOM 2650 C C . PHE B 1 53 ? 14.867 -14.875 -7.789 1 98.31 53 PHE B C 1
ATOM 2652 O O . PHE B 1 53 ? 13.727 -14.484 -8.031 1 98.31 53 PHE B O 1
ATOM 2659 N N . ARG B 1 54 ? 15.625 -14.391 -6.844 1 98.38 54 ARG B N 1
ATOM 2660 C CA . ARG B 1 54 ? 15.078 -13.445 -5.871 1 98.38 54 ARG B CA 1
ATOM 2661 C C . ARG B 1 54 ? 14.82 -12.086 -6.516 1 98.38 54 ARG B C 1
ATOM 2663 O O . ARG B 1 54 ? 13.82 -11.43 -6.203 1 98.38 54 ARG B O 1
ATOM 2670 N N . ILE B 1 55 ? 15.695 -11.672 -7.426 1 98.56 55 ILE B N 1
ATOM 2671 C CA . ILE B 1 55 ? 15.484 -10.422 -8.148 1 98.56 55 ILE B CA 1
ATOM 2672 C C . ILE B 1 55 ? 14.203 -10.516 -8.977 1 98.56 55 ILE B C 1
ATOM 2674 O O . ILE B 1 55 ? 13.406 -9.578 -9.008 1 98.56 55 ILE B O 1
ATOM 2678 N N . GLY B 1 56 ? 14.023 -11.68 -9.609 1 97.88 56 GLY B N 1
ATOM 2679 C CA . GLY B 1 56 ? 12.773 -11.906 -10.312 1 97.88 56 GLY B CA 1
ATOM 2680 C C . GLY B 1 56 ? 11.555 -11.812 -9.414 1 97.88 56 GLY B C 1
ATOM 2681 O O . GLY B 1 56 ? 10.523 -11.281 -9.812 1 97.88 56 GLY B O 1
ATOM 2682 N N . GLY B 1 57 ? 11.664 -12.352 -8.195 1 97.38 57 GLY B N 1
ATOM 2683 C CA . GLY B 1 57 ? 10.586 -12.273 -7.219 1 97.38 57 GLY B CA 1
ATOM 2684 C C . GLY B 1 57 ? 10.281 -10.852 -6.785 1 97.38 57 GLY B C 1
ATOM 2685 O O . GLY B 1 57 ? 9.117 -10.469 -6.672 1 97.38 57 GLY B O 1
ATOM 2686 N N . ALA B 1 58 ? 11.328 -10.086 -6.531 1 98.62 58 ALA B N 1
ATOM 2687 C CA . ALA B 1 58 ? 11.148 -8.688 -6.16 1 98.62 58 ALA B CA 1
ATOM 2688 C C . ALA B 1 58 ? 10.477 -7.902 -7.285 1 98.62 58 ALA B C 1
ATOM 2690 O O . ALA B 1 58 ? 9.625 -7.047 -7.031 1 98.62 58 ALA B O 1
ATOM 2691 N N . ALA B 1 59 ? 10.883 -8.188 -8.516 1 98.56 59 ALA B N 1
ATOM 2692 C CA . ALA B 1 59 ? 10.289 -7.539 -9.688 1 98.56 59 ALA B CA 1
ATOM 2693 C C . ALA B 1 59 ? 8.812 -7.898 -9.82 1 98.56 59 ALA B C 1
ATOM 2695 O O . ALA B 1 59 ? 7.98 -7.039 -10.141 1 98.56 59 ALA B O 1
ATOM 2696 N N . HIS B 1 60 ? 8.539 -9.156 -9.617 1 97.81 60 HIS B N 1
ATOM 2697 C CA . HIS B 1 60 ? 7.16 -9.633 -9.625 1 97.81 60 HIS B CA 1
ATOM 2698 C C . HIS B 1 60 ? 6.305 -8.859 -8.625 1 97.81 60 HIS B C 1
ATOM 2700 O O . HIS B 1 60 ? 5.219 -8.391 -8.977 1 97.81 60 HIS B O 1
ATOM 2706 N N . ASP B 1 61 ? 6.758 -8.68 -7.426 1 98.56 61 ASP B N 1
ATOM 2707 C CA . ASP B 1 61 ? 6.047 -7.949 -6.383 1 98.56 61 ASP B CA 1
ATOM 2708 C C . ASP B 1 61 ? 5.887 -6.477 -6.754 1 98.56 61 ASP B C 1
ATOM 2710 O O . ASP B 1 61 ? 4.812 -5.898 -6.57 1 98.56 61 ASP B O 1
ATOM 2714 N N . LEU B 1 62 ? 6.938 -5.887 -7.246 1 98.81 62 LEU B N 1
ATOM 2715 C CA . LEU B 1 62 ? 6.863 -4.48 -7.621 1 98.81 62 LEU B CA 1
ATOM 2716 C C . LEU B 1 62 ? 5.906 -4.277 -8.789 1 98.81 62 LEU B C 1
ATOM 2718 O O . LEU B 1 62 ? 5.203 -3.268 -8.859 1 98.81 62 LEU B O 1
ATOM 2722 N N . TYR B 1 63 ? 5.906 -5.23 -9.719 1 98.62 63 TYR B N 1
ATOM 2723 C CA . TYR B 1 63 ? 4.945 -5.188 -10.812 1 98.62 63 TYR B CA 1
ATOM 2724 C C . TYR B 1 63 ? 3.516 -5.191 -10.281 1 98.62 63 TYR B C 1
ATOM 2726 O O . TYR B 1 63 ? 2.67 -4.43 -10.75 1 98.62 63 TYR B O 1
ATOM 2734 N N . ILE B 1 64 ? 3.26 -6.031 -9.289 1 98.56 64 ILE B N 1
ATOM 2735 C CA . ILE B 1 64 ? 1.94 -6.09 -8.672 1 98.56 64 ILE B CA 1
ATOM 2736 C C . ILE B 1 64 ? 1.614 -4.742 -8.023 1 98.56 64 ILE B C 1
ATOM 2738 O O . ILE B 1 64 ? 0.492 -4.246 -8.148 1 98.56 64 ILE B O 1
ATOM 2742 N N . VAL B 1 65 ? 2.582 -4.145 -7.359 1 98.81 65 VAL B N 1
ATOM 2743 C CA . VAL B 1 65 ? 2.412 -2.828 -6.754 1 98.81 65 VAL B CA 1
ATOM 2744 C C . VAL B 1 65 ? 1.97 -1.826 -7.816 1 98.81 65 VAL B C 1
ATOM 2746 O O . VAL B 1 65 ? 1.023 -1.063 -7.605 1 98.81 65 VAL B O 1
ATOM 2749 N N . GLN B 1 66 ? 2.602 -1.854 -8.938 1 98.75 66 GLN B N 1
ATOM 2750 C CA . GLN B 1 66 ? 2.299 -0.911 -10.008 1 98.75 66 GLN B CA 1
ATOM 2751 C C . GLN B 1 66 ? 0.905 -1.156 -10.578 1 98.75 66 GLN B C 1
ATOM 2753 O O . GLN B 1 66 ? 0.131 -0.216 -10.766 1 98.75 66 GLN B O 1
ATOM 2758 N N . VAL B 1 67 ? 0.56 -2.395 -10.805 1 98.69 67 VAL B N 1
ATOM 2759 C CA . VAL B 1 67 ? -0.738 -2.738 -11.383 1 98.69 67 VAL B CA 1
ATOM 2760 C C . VAL B 1 67 ? -1.851 -2.338 -10.414 1 98.69 67 VAL B C 1
ATOM 2762 O O . VAL B 1 67 ? -2.797 -1.647 -10.805 1 98.69 67 VAL B O 1
ATOM 2765 N N . CYS B 1 68 ? -1.703 -2.773 -9.18 1 98.69 68 CYS B N 1
ATOM 2766 C CA . CYS B 1 68 ? -2.738 -2.494 -8.188 1 98.69 68 CYS B CA 1
ATOM 2767 C C . CYS B 1 68 ? -2.889 -0.994 -7.965 1 98.69 68 CYS B C 1
ATOM 2769 O O . CYS B 1 68 ? -3.992 -0.507 -7.715 1 98.69 68 CYS B O 1
ATOM 2771 N N . SER B 1 69 ? -1.793 -0.261 -8.055 1 98.69 69 SER B N 1
ATOM 2772 C CA . SER B 1 69 ? -1.869 1.19 -7.922 1 98.69 69 SER B CA 1
ATOM 2773 C C . SER B 1 69 ? -2.68 1.807 -9.055 1 98.69 69 SER B C 1
ATOM 2775 O O . SER B 1 69 ? -3.488 2.709 -8.828 1 98.69 69 SER B O 1
ATOM 2777 N N . LYS B 1 70 ? -2.508 1.333 -10.258 1 98.19 70 LYS B N 1
ATOM 2778 C CA . LYS B 1 70 ? -3.293 1.819 -11.383 1 98.19 70 LYS B CA 1
ATOM 2779 C C . LYS B 1 70 ? -4.777 1.517 -11.195 1 98.19 70 LYS B C 1
ATOM 2781 O O . LYS B 1 70 ? -5.633 2.328 -11.555 1 98.19 70 LYS B O 1
ATOM 2786 N N . VAL B 1 71 ? -5.004 0.388 -10.633 1 98.31 71 VAL B N 1
ATOM 2787 C CA . VAL B 1 71 ? -6.387 -0.058 -10.477 1 98.31 71 VAL B CA 1
ATOM 2788 C C . VAL B 1 71 ? -7.086 0.791 -9.422 1 98.31 71 VAL B C 1
ATOM 2790 O O . VAL B 1 71 ? -8.281 1.087 -9.539 1 98.31 71 VAL B O 1
ATOM 2793 N N . ILE B 1 72 ? -6.391 1.169 -8.375 1 97.88 72 ILE B N 1
ATOM 2794 C CA . ILE B 1 72 ? -6.957 2.051 -7.355 1 97.88 72 ILE B CA 1
ATOM 2795 C C . ILE B 1 72 ? -7.48 3.326 -8.016 1 97.88 72 ILE B C 1
ATOM 2797 O O . ILE B 1 72 ? -8.531 3.844 -7.629 1 97.88 72 ILE B O 1
ATOM 2801 N N . ASP B 1 73 ? -6.793 3.773 -8.969 1 93.31 73 ASP B N 1
ATOM 2802 C CA . ASP B 1 73 ? -7.184 4.98 -9.688 1 93.31 73 ASP B CA 1
ATOM 2803 C C . ASP B 1 73 ? -8.359 4.707 -10.625 1 93.31 73 ASP B C 1
ATOM 2805 O O . ASP B 1 73 ? -9.227 5.566 -10.805 1 93.31 73 ASP B O 1
ATOM 2809 N N . GLN B 1 74 ? -8.477 3.596 -11.148 1 96.06 74 GLN B N 1
ATOM 2810 C CA . GLN B 1 74 ? -9.422 3.277 -12.211 1 96.06 74 GLN B CA 1
ATOM 2811 C C . GLN B 1 74 ? -10.781 2.873 -11.641 1 96.06 74 GLN B C 1
ATOM 2813 O O . GLN B 1 74 ? -11.812 3.107 -12.266 1 96.06 74 GLN B O 1
ATOM 2818 N N . ILE B 1 75 ? -10.727 2.199 -10.523 1 94.94 75 ILE B N 1
ATOM 2819 C CA . ILE B 1 75 ? -11.969 1.668 -9.969 1 94.94 75 ILE B CA 1
ATOM 2820 C C . ILE B 1 75 ? -12.32 2.41 -8.68 1 94.94 75 ILE B C 1
ATOM 2822 O O . ILE B 1 75 ? -11.656 2.236 -7.656 1 94.94 75 ILE B O 1
ATOM 2826 N N . SER B 1 76 ? -13.414 3.182 -8.742 1 93.62 76 SER B N 1
ATOM 2827 C CA . SER B 1 76 ? -13.844 4.008 -7.617 1 93.62 76 SER B CA 1
ATOM 2828 C C . SER B 1 76 ? -14.664 3.197 -6.621 1 93.62 76 SER B C 1
ATOM 2830 O O . SER B 1 76 ? -15.859 3.445 -6.453 1 93.62 76 SER B O 1
ATOM 2832 N N . ASP B 1 77 ? -14.094 2.227 -6.004 1 95.62 77 ASP B N 1
ATOM 2833 C CA . ASP B 1 77 ? -14.664 1.351 -4.984 1 95.62 77 ASP B CA 1
ATOM 2834 C C . ASP B 1 77 ? -13.797 1.334 -3.73 1 95.62 77 ASP B C 1
ATOM 2836 O O . ASP B 1 77 ? -12.75 0.684 -3.703 1 95.62 77 ASP B O 1
ATOM 2840 N N . PRO B 1 78 ? -14.281 2.02 -2.695 1 96.69 78 PRO B N 1
ATOM 2841 C CA . PRO B 1 78 ? -13.438 2.137 -1.505 1 96.69 78 PRO B CA 1
ATOM 2842 C C . PRO B 1 78 ? -13.117 0.784 -0.872 1 96.69 78 PRO B C 1
ATOM 2844 O O . PRO B 1 78 ? -12.039 0.605 -0.294 1 96.69 78 PRO B O 1
ATOM 2847 N N . GLU B 1 79 ? -14.008 -0.172 -0.981 1 95.38 79 GLU B N 1
ATOM 2848 C CA . GLU B 1 79 ? -13.727 -1.506 -0.458 1 95.38 79 GLU B CA 1
ATOM 2849 C C . GLU B 1 79 ? -12.539 -2.141 -1.175 1 95.38 79 GLU B C 1
ATOM 2851 O O . GLU B 1 79 ? -11.656 -2.709 -0.535 1 95.38 79 GLU B O 1
ATOM 2856 N N . LEU B 1 80 ? -12.562 -2.035 -2.455 1 97.69 80 LEU B N 1
ATOM 2857 C CA . LEU B 1 80 ? -11.461 -2.557 -3.248 1 97.69 80 LEU B CA 1
ATOM 2858 C C . LEU B 1 80 ? -10.172 -1.793 -2.953 1 97.69 80 LEU B C 1
ATOM 2860 O O . LEU B 1 80 ? -9.102 -2.396 -2.824 1 97.69 80 LEU B O 1
ATOM 2864 N N . GLN B 1 81 ? -10.297 -0.51 -2.846 1 98.5 81 GLN B N 1
ATOM 2865 C CA . GLN B 1 81 ? -9.117 0.325 -2.635 1 98.5 81 GLN B CA 1
ATOM 2866 C C . GLN B 1 81 ? -8.453 0.012 -1.298 1 98.5 81 GLN B C 1
ATOM 2868 O O . GLN B 1 81 ? -7.227 -0.039 -1.206 1 98.5 81 GLN B O 1
ATOM 2873 N N . LEU B 1 82 ? -9.25 -0.217 -0.274 1 98.25 82 LEU B N 1
ATOM 2874 C CA . LEU B 1 82 ? -8.703 -0.575 1.03 1 98.25 82 LEU B CA 1
ATOM 2875 C C . LEU B 1 82 ? -8.039 -1.947 0.983 1 98.25 82 LEU B C 1
ATOM 2877 O O . LEU B 1 82 ? -6.949 -2.133 1.533 1 98.25 82 LEU B O 1
ATOM 2881 N N . PHE B 1 83 ? -8.609 -2.871 0.316 1 97.94 83 PHE B N 1
ATOM 2882 C CA . PHE B 1 83 ? -8.008 -4.188 0.143 1 97.94 83 PHE B CA 1
ATOM 2883 C C . PHE B 1 83 ? -6.695 -4.086 -0.624 1 97.94 83 PHE B C 1
ATOM 2885 O O . PHE B 1 83 ? -5.684 -4.652 -0.208 1 97.94 83 PHE B O 1
ATOM 2892 N N . LEU B 1 84 ? -6.73 -3.344 -1.721 1 98.75 84 LEU B N 1
ATOM 2893 C CA . LEU B 1 84 ? -5.547 -3.229 -2.566 1 98.75 84 LEU B CA 1
ATOM 2894 C C . LEU B 1 84 ? -4.434 -2.479 -1.844 1 98.75 84 LEU B C 1
ATOM 2896 O O . LEU B 1 84 ? -3.25 -2.744 -2.068 1 98.75 84 LEU B O 1
ATOM 2900 N N . SER B 1 85 ? -4.809 -1.566 -0.994 1 98.81 85 SER B N 1
ATOM 2901 C CA . SER B 1 85 ? -3.785 -0.867 -0.225 1 98.81 85 SER B CA 1
ATOM 2902 C C . SER B 1 85 ? -2.977 -1.837 0.629 1 98.81 85 SER B C 1
ATOM 2904 O O . SER B 1 85 ? -1.758 -1.7 0.749 1 98.81 85 SER B O 1
ATOM 2906 N N . ARG B 1 86 ? -3.652 -2.748 1.225 1 98.75 86 ARG B N 1
ATOM 2907 C CA . ARG B 1 86 ? -2.932 -3.77 1.98 1 98.75 86 ARG B CA 1
ATOM 2908 C C . ARG B 1 86 ? -2.012 -4.578 1.072 1 98.75 86 ARG B C 1
ATOM 2910 O O . ARG B 1 86 ? -0.843 -4.797 1.4 1 98.75 86 ARG B O 1
ATOM 2917 N N . GLN B 1 87 ? -2.553 -4.996 -0.035 1 98.81 87 GLN B N 1
ATOM 2918 C CA . GLN B 1 87 ? -1.765 -5.797 -0.968 1 98.81 87 GLN B CA 1
ATOM 2919 C C . GLN B 1 87 ? -0.538 -5.027 -1.451 1 98.81 87 GLN B C 1
ATOM 2921 O O . GLN B 1 87 ? 0.568 -5.57 -1.488 1 98.81 87 GLN B O 1
ATOM 2926 N N . ILE B 1 88 ? -0.709 -3.809 -1.795 1 98.88 88 ILE B N 1
ATOM 2927 C CA . ILE B 1 88 ? 0.377 -2.951 -2.256 1 98.88 88 ILE B CA 1
ATOM 2928 C C . ILE B 1 88 ? 1.44 -2.834 -1.164 1 98.88 88 ILE B C 1
ATOM 2930 O O . ILE B 1 88 ? 2.635 -2.971 -1.437 1 98.88 88 ILE B O 1
ATOM 2934 N N . GLY B 1 89 ? 0.972 -2.59 0.033 1 98.88 89 GLY B N 1
ATOM 2935 C CA . GLY B 1 89 ? 1.907 -2.492 1.143 1 98.88 89 GLY B CA 1
ATOM 2936 C C . GLY B 1 89 ? 2.697 -3.768 1.37 1 98.88 89 GLY B C 1
ATOM 2937 O O . GLY B 1 89 ? 3.918 -3.727 1.538 1 98.88 89 GLY B O 1
ATOM 2938 N N . ASP B 1 90 ? 2.002 -4.887 1.366 1 98.88 90 ASP B N 1
ATOM 2939 C CA . ASP B 1 90 ? 2.635 -6.18 1.607 1 98.88 90 ASP B CA 1
ATOM 2940 C C . ASP B 1 90 ? 3.631 -6.52 0.501 1 98.88 90 ASP B C 1
ATOM 2942 O O . ASP B 1 90 ? 4.781 -6.855 0.778 1 98.88 90 ASP B O 1
ATOM 2946 N N . ASP B 1 91 ? 3.23 -6.363 -0.73 1 98.81 91 ASP B N 1
ATOM 2947 C CA . ASP B 1 91 ? 4.098 -6.734 -1.845 1 98.81 91 ASP B CA 1
ATOM 2948 C C . ASP B 1 91 ? 5.285 -5.785 -1.959 1 98.81 91 ASP B C 1
ATOM 2950 O O . ASP B 1 91 ? 6.379 -6.195 -2.352 1 98.81 91 ASP B O 1
ATOM 2954 N N . GLY B 1 92 ? 5.031 -4.535 -1.65 1 98.81 92 GLY B N 1
ATOM 2955 C CA . GLY B 1 92 ? 6.16 -3.627 -1.559 1 98.81 92 GLY B CA 1
ATOM 2956 C C . GLY B 1 92 ? 7.18 -4.043 -0.515 1 98.81 92 GLY B C 1
ATOM 2957 O O . GLY B 1 92 ? 8.391 -3.969 -0.752 1 98.81 92 GLY B O 1
ATOM 2958 N N . ALA B 1 93 ? 6.668 -4.406 0.629 1 98.81 93 ALA B N 1
ATOM 2959 C CA . ALA B 1 93 ? 7.547 -4.863 1.703 1 98.81 93 ALA B CA 1
ATOM 2960 C C . ALA B 1 93 ? 8.312 -6.117 1.287 1 98.81 93 ALA B C 1
ATOM 2962 O O . ALA B 1 93 ? 9.492 -6.273 1.618 1 98.81 93 ALA B O 1
ATOM 2963 N N . HIS B 1 94 ? 7.625 -7.047 0.577 1 98.75 94 HIS B N 1
ATOM 2964 C CA . HIS B 1 94 ? 8.289 -8.242 0.065 1 98.75 94 HIS B CA 1
ATOM 2965 C C . HIS B 1 94 ? 9.438 -7.875 -0.866 1 98.75 94 HIS B C 1
ATOM 2967 O O . HIS B 1 94 ? 10.555 -8.391 -0.721 1 98.75 94 HIS B O 1
ATOM 2973 N N . ALA B 1 95 ? 9.164 -6.98 -1.762 1 98.81 95 ALA B N 1
ATOM 2974 C CA . ALA B 1 95 ? 10.164 -6.551 -2.729 1 98.81 95 ALA B CA 1
ATOM 2975 C C . ALA B 1 95 ? 11.344 -5.871 -2.033 1 98.81 95 ALA B C 1
ATOM 2977 O O . ALA B 1 95 ? 12.5 -6.129 -2.365 1 98.81 95 ALA B O 1
ATOM 2978 N N . GLN B 1 96 ? 11.039 -5.055 -1.085 1 98.62 96 GLN B N 1
ATOM 2979 C CA . GLN B 1 96 ? 12.086 -4.336 -0.36 1 98.62 96 GLN B CA 1
ATOM 2980 C C . GLN B 1 96 ? 12.969 -5.297 0.429 1 98.62 96 GLN B C 1
ATOM 2982 O O . GLN B 1 96 ? 14.188 -5.137 0.463 1 98.62 96 GLN B O 1
ATOM 2987 N N . PHE B 1 97 ? 12.344 -6.215 1.102 1 98.75 97 PHE B N 1
ATOM 2988 C CA . PHE B 1 97 ? 13.117 -7.207 1.837 1 98.75 97 PHE B CA 1
ATOM 2989 C C . PHE B 1 97 ? 14.062 -7.953 0.906 1 98.75 97 PHE B C 1
ATOM 2991 O O . PHE B 1 97 ? 15.25 -8.109 1.214 1 98.75 97 PHE B O 1
ATOM 2998 N N . THR B 1 98 ? 13.516 -8.398 -0.202 1 98.62 98 THR B N 1
ATOM 2999 C CA . THR B 1 98 ? 14.312 -9.156 -1.158 1 98.62 98 THR B CA 1
ATOM 3000 C C . THR B 1 98 ? 15.469 -8.312 -1.693 1 98.62 98 THR B C 1
ATOM 3002 O O . THR B 1 98 ? 16.594 -8.789 -1.802 1 98.62 98 THR B O 1
ATOM 3005 N N . ARG B 1 99 ? 15.203 -7.094 -2.002 1 98.75 99 ARG B N 1
ATOM 3006 C CA . ARG B 1 99 ? 16.25 -6.172 -2.445 1 98.75 99 ARG B CA 1
ATOM 3007 C C . ARG B 1 99 ? 17.375 -6.086 -1.419 1 98.75 99 ARG B C 1
ATOM 3009 O O . ARG B 1 99 ? 18.547 -6.25 -1.76 1 98.75 99 ARG B O 1
ATOM 3016 N N . GLN B 1 100 ? 16.984 -5.887 -0.213 1 98.62 100 GLN B N 1
ATOM 3017 C CA . GLN B 1 100 ? 17.969 -5.715 0.847 1 98.62 100 GLN B CA 1
ATOM 3018 C C . GLN B 1 100 ? 18.766 -6.992 1.065 1 98.62 100 GLN B C 1
ATOM 3020 O O . GLN B 1 100 ? 19.984 -6.941 1.265 1 98.62 100 GLN B O 1
ATOM 3025 N N . ARG B 1 101 ? 18.094 -8.102 1.046 1 98.69 101 ARG B N 1
ATOM 3026 C CA . ARG B 1 101 ? 18.781 -9.375 1.285 1 98.69 101 ARG B CA 1
ATOM 3027 C C . ARG B 1 101 ? 19.797 -9.672 0.186 1 98.69 101 ARG B C 1
ATOM 3029 O O . ARG B 1 101 ? 20.922 -10.086 0.468 1 98.69 101 ARG B O 1
ATOM 3036 N N . VAL B 1 102 ? 19.391 -9.469 -1.079 1 98.69 102 VAL B N 1
ATOM 3037 C CA . VAL B 1 102 ? 20.297 -9.672 -2.211 1 98.69 102 VAL B CA 1
ATOM 3038 C C . VAL B 1 102 ? 21.484 -8.703 -2.109 1 98.69 102 VAL B C 1
ATOM 3040 O O . VAL B 1 102 ? 22.625 -9.086 -2.373 1 98.69 102 VAL B O 1
ATOM 3043 N N . TRP B 1 103 ? 21.219 -7.508 -1.706 1 98.62 103 TRP B N 1
ATOM 3044 C CA . TRP B 1 103 ? 22.266 -6.504 -1.538 1 98.62 103 TRP B CA 1
ATOM 3045 C C . TRP B 1 103 ? 23.281 -6.938 -0.479 1 98.62 103 TRP B C 1
ATOM 3047 O O . TRP B 1 103 ? 24.484 -6.848 -0.694 1 98.62 103 TRP B O 1
ATOM 3057 N N . GLU B 1 104 ? 22.781 -7.41 0.622 1 98.44 104 GLU B N 1
ATOM 3058 C CA . GLU B 1 104 ? 23.641 -7.871 1.716 1 98.44 104 GLU B CA 1
ATOM 3059 C C . GLU B 1 104 ? 24.531 -9.023 1.271 1 98.44 104 GLU B C 1
ATOM 3061 O O . GLU B 1 104 ? 25.703 -9.078 1.634 1 98.44 104 GLU B O 1
ATOM 3066 N N . LEU B 1 105 ? 24 -9.914 0.5 1 98.12 105 LEU B N 1
ATOM 3067 C CA . LEU B 1 105 ? 24.703 -11.133 0.126 1 98.12 105 LEU B CA 1
ATOM 3068 C C . LEU B 1 105 ? 25.641 -10.867 -1.048 1 98.12 105 LEU B C 1
ATOM 3070 O O . LEU B 1 105 ? 26.75 -11.43 -1.107 1 98.12 105 LEU B O 1
ATOM 3074 N N . SER B 1 106 ? 25.234 -10.047 -1.951 1 98.06 106 SER B N 1
ATOM 3075 C CA . SER B 1 106 ? 25.984 -9.859 -3.189 1 98.06 106 SER B CA 1
ATOM 3076 C C . SER B 1 106 ? 26.938 -8.664 -3.096 1 98.06 106 SER B C 1
ATOM 3078 O O . SER B 1 106 ? 27.859 -8.531 -3.896 1 98.06 106 SER B O 1
ATOM 3080 N N . GLY B 1 107 ? 26.594 -7.684 -2.207 1 98 107 GLY B N 1
ATOM 3081 C CA . GLY B 1 107 ? 27.375 -6.465 -2.082 1 98 107 GLY B CA 1
ATOM 3082 C C . GLY B 1 107 ? 26.922 -5.367 -3.029 1 98 107 GLY B C 1
ATOM 3083 O O . GLY B 1 107 ? 27.484 -4.27 -3.025 1 98 107 GLY B O 1
ATOM 3084 N N . HIS B 1 108 ? 25.891 -5.68 -3.865 1 97.56 108 HIS B N 1
ATOM 3085 C CA . HIS B 1 108 ? 25.422 -4.688 -4.828 1 97.56 108 HIS B CA 1
ATOM 3086 C C . HIS B 1 108 ? 23.906 -4.52 -4.758 1 97.56 108 HIS B C 1
ATOM 3088 O O . HIS B 1 108 ? 23.172 -5.496 -4.586 1 97.56 108 HIS B O 1
ATOM 3094 N N . ASP B 1 109 ? 23.453 -3.289 -4.879 1 98.19 109 ASP B N 1
ATOM 3095 C CA . ASP B 1 109 ? 22.016 -3 -4.934 1 98.19 109 ASP B CA 1
ATOM 3096 C C . ASP B 1 109 ? 21.406 -3.486 -6.242 1 98.19 109 ASP B C 1
ATOM 3098 O O . ASP B 1 109 ? 21.781 -3.014 -7.32 1 98.19 109 ASP B O 1
ATOM 3102 N N . PRO B 1 110 ? 20.422 -4.336 -6.141 1 98.62 110 PRO B N 1
ATOM 3103 C CA . PRO B 1 110 ? 19.859 -4.906 -7.367 1 98.62 110 PRO B CA 1
ATOM 3104 C C . PRO B 1 110 ? 18.734 -4.066 -7.949 1 98.62 110 PRO B C 1
ATOM 3106 O O . PRO B 1 110 ? 17.984 -4.535 -8.82 1 98.62 110 PRO B O 1
ATOM 3109 N N . ILE B 1 111 ? 18.531 -2.852 -7.555 1 98.19 111 ILE B N 1
ATOM 3110 C CA . ILE B 1 111 ? 17.359 -2.049 -7.844 1 98.19 111 ILE B CA 1
ATOM 3111 C C . ILE B 1 111 ? 17.219 -1.851 -9.352 1 98.19 111 ILE B C 1
ATOM 3113 O O . ILE B 1 111 ? 16.109 -1.852 -9.891 1 98.19 111 ILE B O 1
ATOM 3117 N N . ASP B 1 112 ? 18.312 -1.647 -10.07 1 97.75 112 ASP B N 1
ATOM 3118 C CA . ASP B 1 112 ? 18.25 -1.451 -11.516 1 97.75 112 ASP B CA 1
ATOM 3119 C C . ASP B 1 112 ? 17.797 -2.727 -12.219 1 97.75 112 ASP B C 1
ATOM 3121 O O . ASP B 1 112 ? 17.031 -2.672 -13.18 1 97.75 112 ASP B O 1
ATOM 3125 N N . LYS B 1 113 ? 18.297 -3.852 -11.711 1 98.31 113 LYS B N 1
ATOM 3126 C CA . LYS B 1 113 ? 17.875 -5.129 -12.273 1 98.31 113 LYS B CA 1
ATOM 3127 C C . LYS B 1 113 ? 16.406 -5.402 -11.984 1 98.31 113 LYS B C 1
ATOM 3129 O O . LYS B 1 113 ? 15.688 -5.926 -12.836 1 98.31 113 LYS B O 1
ATOM 3134 N N . ILE B 1 114 ? 15.969 -5.062 -10.82 1 98.56 114 ILE B N 1
ATOM 3135 C CA . ILE B 1 114 ? 14.562 -5.199 -10.469 1 98.56 114 ILE B CA 1
ATOM 3136 C C . ILE B 1 114 ? 13.703 -4.367 -11.43 1 98.56 114 ILE B C 1
ATOM 3138 O O . ILE B 1 114 ? 12.711 -4.859 -11.969 1 98.56 114 ILE B O 1
ATOM 3142 N N . LYS B 1 115 ? 14.117 -3.145 -11.664 1 97.94 115 LYS B N 1
ATOM 3143 C CA . LYS B 1 115 ? 13.406 -2.256 -12.578 1 97.94 115 LYS B CA 1
ATOM 3144 C C . LYS B 1 115 ? 13.305 -2.865 -13.977 1 97.94 115 LYS B C 1
ATOM 3146 O O . LYS B 1 115 ? 12.242 -2.814 -14.602 1 97.94 115 LYS B O 1
ATOM 3151 N N . GLN B 1 116 ? 14.367 -3.408 -14.422 1 98.12 116 GLN B N 1
ATOM 3152 C CA . GLN B 1 116 ? 14.391 -4.027 -15.742 1 98.12 116 GLN B CA 1
ATOM 3153 C C . GLN B 1 116 ? 13.445 -5.223 -15.812 1 98.12 116 GLN B C 1
ATOM 3155 O O . GLN B 1 116 ? 12.719 -5.395 -16.797 1 98.12 116 GLN B O 1
ATOM 3160 N N . GLU B 1 117 ? 13.477 -6.055 -14.766 1 98.19 117 GLU B N 1
ATOM 3161 C CA . GLU B 1 117 ? 12.617 -7.234 -14.734 1 98.19 117 GLU B CA 1
ATOM 3162 C C . GLU B 1 117 ? 11.141 -6.844 -14.641 1 98.19 117 GLU B C 1
ATOM 3164 O O . GLU B 1 117 ? 10.273 -7.531 -15.18 1 98.19 117 GLU B O 1
ATOM 3169 N N . VAL B 1 118 ? 10.82 -5.762 -13.969 1 98.38 118 VAL B N 1
ATOM 3170 C CA . VAL B 1 118 ? 9.453 -5.254 -13.922 1 98.38 118 VAL B CA 1
ATOM 3171 C C . VAL B 1 118 ? 8.969 -4.93 -15.328 1 98.38 118 VAL B C 1
ATOM 3173 O O . VAL B 1 118 ? 7.836 -5.254 -15.695 1 98.38 118 VAL B O 1
ATOM 3176 N N . GLN B 1 119 ? 9.812 -4.328 -16.062 1 97.81 119 GLN B N 1
ATOM 3177 C CA . GLN B 1 119 ? 9.453 -3.949 -17.422 1 97.81 119 GLN B CA 1
ATOM 3178 C C . GLN B 1 119 ? 9.117 -5.176 -18.266 1 97.81 119 GLN B C 1
ATOM 3180 O O . GLN B 1 119 ? 8.242 -5.121 -19.141 1 97.81 119 GLN B O 1
ATOM 3185 N N . LYS B 1 120 ? 9.75 -6.277 -18.016 1 97.44 120 LYS B N 1
ATOM 3186 C CA . LYS B 1 120 ? 9.445 -7.508 -18.734 1 97.44 120 LYS B CA 1
ATOM 3187 C C . LYS B 1 120 ? 8.016 -7.973 -18.453 1 97.44 120 LYS B C 1
ATOM 3189 O O . LYS B 1 120 ? 7.332 -8.461 -19.359 1 97.44 120 LYS B O 1
ATOM 3194 N N . HIS B 1 121 ? 7.578 -7.836 -17.219 1 97.75 121 HIS B N 1
ATOM 3195 C CA . HIS B 1 121 ? 6.203 -8.188 -16.891 1 97.75 121 HIS B CA 1
ATOM 3196 C C . HIS B 1 121 ? 5.211 -7.328 -17.656 1 97.75 121 HIS B C 1
ATOM 3198 O O . HIS B 1 121 ? 4.234 -7.84 -18.219 1 97.75 121 HIS B O 1
ATOM 3204 N N . TRP B 1 122 ? 5.469 -6.039 -17.672 1 97.94 122 TRP B N 1
ATOM 3205 C CA . TRP B 1 122 ? 4.598 -5.141 -18.422 1 97.94 122 TRP B CA 1
ATOM 3206 C C . TRP B 1 122 ? 4.594 -5.492 -19.906 1 97.94 122 TRP B C 1
ATOM 3208 O O . TRP B 1 122 ? 3.559 -5.402 -20.562 1 97.94 122 TRP B O 1
ATOM 3218 N N . ASN B 1 123 ? 5.75 -5.93 -20.422 1 97.88 123 ASN B N 1
ATOM 3219 C CA . ASN B 1 123 ? 5.867 -6.234 -21.859 1 97.88 123 ASN B CA 1
ATOM 3220 C C . ASN B 1 123 ? 4.977 -7.41 -22.25 1 97.88 123 ASN B C 1
ATOM 3222 O O . ASN B 1 123 ? 4.25 -7.34 -23.234 1 97.88 123 ASN B O 1
ATOM 3226 N N . PHE B 1 124 ? 4.969 -8.438 -21.469 1 97.06 124 PHE B N 1
ATOM 3227 C CA . PHE B 1 124 ? 4.23 -9.602 -21.953 1 97.06 124 PHE B CA 1
ATOM 3228 C C . PHE B 1 124 ? 2.775 -9.539 -21.5 1 97.06 124 PHE B C 1
ATOM 3230 O O . PHE B 1 124 ? 1.893 -10.094 -22.156 1 97.06 124 PHE B O 1
ATOM 3237 N N . MET B 1 125 ? 2.473 -8.859 -20.375 1 97.69 125 MET B N 1
ATOM 3238 C CA . MET B 1 125 ? 1.091 -8.789 -19.922 1 97.69 125 MET B CA 1
ATOM 3239 C C . MET B 1 125 ? 0.331 -7.672 -20.609 1 97.69 125 MET B C 1
ATOM 3241 O O . MET B 1 125 ? -0.894 -7.727 -20.734 1 97.69 125 MET B O 1
ATOM 3245 N N . GLY B 1 126 ? 1.092 -6.59 -21.016 1 97.19 126 GLY B N 1
ATOM 3246 C CA . GLY B 1 126 ? 0.461 -5.453 -21.672 1 97.19 126 GLY B CA 1
ATOM 3247 C C . GLY B 1 126 ? -0.616 -4.805 -20.812 1 97.19 126 GLY B C 1
ATOM 3248 O O . GLY B 1 126 ? -0.424 -4.59 -19.625 1 97.19 126 GLY B O 1
ATOM 3249 N N . ASP B 1 127 ? -1.757 -4.523 -21.375 1 97.62 127 ASP B N 1
ATOM 3250 C CA . ASP B 1 127 ? -2.805 -3.742 -20.719 1 97.62 127 ASP B CA 1
ATOM 3251 C C . ASP B 1 127 ? -3.812 -4.652 -20.031 1 97.62 127 ASP B C 1
ATOM 3253 O O . ASP B 1 127 ? -4.773 -4.176 -19.422 1 97.62 127 ASP B O 1
ATOM 3257 N N . LEU B 1 128 ? -3.576 -5.914 -20.094 1 98.31 128 LEU B N 1
ATOM 3258 C CA . LEU B 1 128 ? -4.594 -6.859 -19.656 1 98.31 128 LEU B CA 1
ATOM 3259 C C . LEU B 1 128 ? -5.02 -6.562 -18.219 1 98.31 128 LEU B C 1
ATOM 3261 O O . LEU B 1 128 ? -6.211 -6.445 -17.938 1 98.31 128 LEU B O 1
ATOM 3265 N N . PRO B 1 129 ? -4.098 -6.352 -17.297 1 98.19 129 PRO B N 1
ATOM 3266 C CA . PRO B 1 129 ? -4.512 -6.184 -15.898 1 98.19 129 PRO B CA 1
ATOM 3267 C C . PRO B 1 129 ? -5.301 -4.898 -15.672 1 98.19 129 PRO B C 1
ATOM 3269 O O . PRO B 1 129 ? -5.977 -4.758 -14.648 1 98.19 129 PRO B O 1
ATOM 3272 N N . ILE B 1 130 ? -5.156 -3.969 -16.625 1 98.06 130 ILE B N 1
ATOM 3273 C CA . ILE B 1 130 ? -5.742 -2.656 -16.375 1 98.06 130 ILE B CA 1
ATOM 3274 C C . ILE B 1 130 ? -6.746 -2.318 -17.469 1 98.06 130 ILE B C 1
ATOM 3276 O O . ILE B 1 130 ? -7.133 -1.159 -17.641 1 98.06 130 ILE B O 1
ATOM 3280 N N . ARG B 1 131 ? -7.125 -3.264 -18.281 1 97.69 131 ARG B N 1
ATOM 3281 C CA . ARG B 1 131 ? -8.055 -3.053 -19.391 1 97.69 131 ARG B CA 1
ATOM 3282 C C . ARG B 1 131 ? -9.453 -2.756 -18.875 1 97.69 131 ARG B C 1
ATOM 3284 O O . ARG B 1 131 ? -10.141 -1.873 -19.406 1 97.69 131 ARG B O 1
ATOM 3291 N N . ASN B 1 132 ? -9.961 -3.451 -17.906 1 96.94 132 ASN B N 1
ATOM 3292 C CA . ASN B 1 132 ? -11.219 -3.346 -17.188 1 96.94 132 ASN B CA 1
ATOM 3293 C C . ASN B 1 132 ? -11.211 -4.188 -15.906 1 96.94 132 ASN B C 1
ATOM 3295 O O . ASN B 1 132 ? -10.211 -4.832 -15.594 1 96.94 132 ASN B O 1
ATOM 3299 N N . TRP B 1 133 ? -12.258 -4.16 -15.172 1 96.62 133 TRP B N 1
ATOM 3300 C CA . TRP B 1 133 ? -12.25 -4.809 -13.859 1 96.62 133 TRP B CA 1
ATOM 3301 C C . TRP B 1 133 ? -12.125 -6.32 -14.008 1 96.62 133 TRP B C 1
ATOM 3303 O O . TRP B 1 133 ? -11.57 -6.992 -13.133 1 96.62 133 TRP B O 1
ATOM 3313 N N . LEU B 1 134 ? -12.562 -6.902 -15.117 1 98 134 LEU B N 1
ATOM 3314 C CA . LEU B 1 134 ? -12.422 -8.336 -15.336 1 98 134 LEU B CA 1
ATOM 3315 C C . LEU B 1 134 ? -10.992 -8.695 -15.727 1 98 134 LEU B C 1
ATOM 3317 O O . LEU B 1 134 ? -10.5 -9.773 -15.391 1 98 134 LEU B O 1
ATOM 3321 N N . GLY B 1 135 ? -10.367 -7.809 -16.516 1 98.31 135 GLY B N 1
ATOM 3322 C CA . GLY B 1 135 ? -8.945 -7.988 -16.75 1 98.31 135 GLY B CA 1
ATOM 3323 C C . GLY B 1 135 ? -8.117 -7.996 -15.484 1 98.31 135 GLY B C 1
ATOM 3324 O O . GLY B 1 135 ? -7.191 -8.797 -15.352 1 98.31 135 GLY B O 1
ATOM 3325 N N . PHE B 1 136 ? -8.469 -7.125 -14.594 1 98.56 136 PHE B N 1
ATOM 3326 C CA . PHE B 1 136 ? -7.801 -7.082 -13.305 1 98.56 136 PHE B CA 1
ATOM 3327 C C . PHE B 1 136 ? -8.039 -8.375 -12.523 1 98.56 136 PHE B C 1
ATOM 3329 O O . PHE B 1 136 ? -7.129 -8.891 -11.883 1 98.56 136 PHE B O 1
ATOM 3336 N N . MET B 1 137 ? -9.258 -8.875 -12.57 1 98.12 137 MET B N 1
ATOM 3337 C CA . MET B 1 137 ? -9.555 -10.125 -11.883 1 98.12 137 MET B CA 1
ATOM 3338 C C . MET B 1 137 ? -8.742 -11.273 -12.469 1 98.12 137 MET B C 1
ATOM 3340 O O . MET B 1 137 ? -8.234 -12.125 -11.734 1 98.12 137 MET B O 1
ATOM 3344 N N . ALA B 1 138 ? -8.672 -11.328 -13.789 1 98.38 138 ALA B N 1
ATOM 3345 C CA . ALA B 1 138 ? -7.836 -12.344 -14.422 1 98.38 138 ALA B CA 1
ATOM 3346 C C . ALA B 1 138 ? -6.391 -12.25 -13.938 1 98.38 138 ALA B C 1
ATOM 3348 O O . ALA B 1 138 ? -5.738 -13.273 -13.711 1 98.38 138 ALA B O 1
ATOM 3349 N N . PHE B 1 139 ? -5.926 -11.055 -13.844 1 98.38 139 PHE B N 1
ATOM 3350 C CA . PHE B 1 139 ? -4.594 -10.797 -13.32 1 98.38 139 PHE B CA 1
ATOM 3351 C C . PHE B 1 139 ? -4.461 -11.305 -11.891 1 98.38 139 PHE B C 1
ATOM 3353 O O . PHE B 1 139 ? -3.502 -12 -11.555 1 98.38 139 PHE B O 1
ATOM 3360 N N . GLU B 1 140 ? -5.434 -10.969 -11.031 1 98.31 140 GLU B N 1
ATOM 3361 C CA . GLU B 1 140 ? -5.406 -11.398 -9.641 1 98.31 140 GLU B CA 1
ATOM 3362 C C . GLU B 1 140 ? -5.492 -12.914 -9.531 1 98.31 140 GLU B C 1
ATOM 3364 O O . GLU B 1 140 ? -4.852 -13.516 -8.664 1 98.31 140 GLU B O 1
ATOM 3369 N N . LEU B 1 141 ? -6.305 -13.531 -10.328 1 97.62 141 LEU B N 1
ATOM 3370 C CA . LEU B 1 141 ? -6.41 -14.984 -10.312 1 97.62 141 LEU B CA 1
ATOM 3371 C C . LEU B 1 141 ? -5.051 -15.625 -10.57 1 97.62 141 LEU B C 1
ATOM 3373 O O . LEU B 1 141 ? -4.676 -16.578 -9.883 1 97.62 141 LEU B O 1
ATOM 3377 N N . HIS B 1 142 ? -4.355 -15.102 -11.5 1 94.94 142 HIS B N 1
ATOM 3378 C CA . HIS B 1 142 ? -3.043 -15.664 -11.812 1 94.94 142 HIS B CA 1
ATOM 3379 C C . HIS B 1 142 ? -2.064 -15.438 -10.664 1 94.94 142 HIS B C 1
ATOM 3381 O O . HIS B 1 142 ? -1.417 -16.375 -10.203 1 94.94 142 HIS B O 1
ATOM 3387 N N . TYR B 1 143 ? -2.031 -14.258 -10.164 1 93.12 143 TYR B N 1
ATOM 3388 C CA . TYR B 1 143 ? -0.962 -13.867 -9.25 1 93.12 143 TYR B CA 1
ATOM 3389 C C . TYR B 1 143 ? -1.255 -14.336 -7.832 1 93.12 143 TYR B C 1
ATOM 3391 O O . TYR B 1 143 ? -0.334 -14.57 -7.047 1 93.12 143 TYR B O 1
ATOM 3399 N N . GLU B 1 144 ? -2.516 -14.578 -7.559 1 95.56 144 GLU B N 1
ATOM 3400 C CA . GLU B 1 144 ? -2.861 -14.938 -6.188 1 95.56 144 GLU B CA 1
ATOM 3401 C C . GLU B 1 144 ? -3.287 -16.406 -6.09 1 95.56 144 GLU B C 1
ATOM 3403 O O . GLU B 1 144 ? -3.133 -17.031 -5.043 1 95.56 144 GLU B O 1
ATOM 3408 N N . LEU B 1 145 ? -3.803 -16.906 -7.168 1 96.69 145 LEU B N 1
ATOM 3409 C CA . LEU B 1 145 ? -4.453 -18.203 -6.992 1 96.69 145 LEU B CA 1
ATOM 3410 C C . LEU B 1 145 ? -3.773 -19.266 -7.844 1 96.69 145 LEU B C 1
ATOM 3412 O O . LEU B 1 145 ? -3.324 -20.297 -7.324 1 96.69 145 LEU B O 1
ATOM 3416 N N . HIS B 1 146 ? -3.557 -19 -9.133 1 95.88 146 HIS B N 1
ATOM 3417 C CA . HIS B 1 146 ? -3.043 -20.031 -10.023 1 95.88 146 HIS B CA 1
ATOM 3418 C C . HIS B 1 146 ? -1.643 -20.469 -9.609 1 95.88 146 HIS B C 1
ATOM 3420 O O . HIS B 1 146 ? -1.276 -21.625 -9.773 1 95.88 146 HIS B O 1
ATOM 3426 N N . ILE B 1 147 ? -0.948 -19.609 -9.047 1 92.12 147 ILE B N 1
ATOM 3427 C CA . ILE B 1 147 ? 0.46 -19.859 -8.758 1 92.12 147 ILE B CA 1
ATOM 3428 C C . ILE B 1 147 ? 0.584 -20.703 -7.492 1 92.12 147 ILE B C 1
ATOM 3430 O O . ILE B 1 147 ? 1.66 -21.219 -7.188 1 92.12 147 ILE B O 1
ATOM 3434 N N . VAL B 1 148 ? -0.452 -20.891 -6.766 1 94.06 148 VAL B N 1
ATOM 3435 C CA . VAL B 1 148 ? -0.409 -21.516 -5.449 1 94.06 148 VAL B CA 1
ATOM 3436 C C . VAL B 1 148 ? 0.039 -22.969 -5.586 1 94.06 148 VAL B C 1
ATOM 3438 O O . VAL B 1 148 ? 0.797 -23.484 -4.758 1 94.06 148 VAL B O 1
ATOM 3441 N N . ALA B 1 149 ? -0.363 -23.625 -6.621 1 93.44 149 ALA B N 1
ATOM 3442 C CA . ALA B 1 149 ? 0.018 -25.031 -6.812 1 93.44 149 ALA B CA 1
ATOM 3443 C C . ALA B 1 149 ? 1.533 -25.172 -6.914 1 93.44 149 ALA B C 1
ATOM 3445 O O . ALA B 1 149 ? 2.127 -26.016 -6.238 1 93.44 149 ALA B O 1
ATOM 3446 N N . GLN B 1 150 ? 2.08 -24.328 -7.707 1 92.12 150 GLN B N 1
ATOM 3447 C CA . GLN B 1 150 ? 3.529 -24.375 -7.871 1 92.12 150 GLN B CA 1
ATOM 3448 C C . GLN B 1 150 ? 4.242 -24.094 -6.551 1 92.12 150 GLN B C 1
ATOM 3450 O O . GLN B 1 150 ? 5.27 -24.719 -6.254 1 92.12 150 GLN B O 1
ATOM 3455 N N . LEU B 1 151 ? 3.754 -23.203 -5.77 1 91.69 151 LEU B N 1
ATOM 3456 C CA . LEU B 1 151 ? 4.371 -22.844 -4.5 1 91.69 151 LEU B CA 1
ATOM 3457 C C . LEU B 1 151 ? 4.348 -24.031 -3.535 1 91.69 151 LEU B C 1
ATOM 3459 O O . LEU B 1 151 ? 5.336 -24.297 -2.85 1 91.69 151 LEU B O 1
ATOM 3463 N N . ILE B 1 152 ? 3.268 -24.688 -3.502 1 92.19 152 ILE B N 1
ATOM 3464 C CA . ILE B 1 152 ? 3.115 -25.844 -2.625 1 92.19 152 ILE B CA 1
ATOM 3465 C C . ILE B 1 152 ? 4.043 -26.969 -3.084 1 92.19 152 ILE B C 1
ATOM 3467 O O . ILE B 1 152 ? 4.734 -27.578 -2.27 1 92.19 152 ILE B O 1
ATOM 3471 N N . LEU B 1 153 ? 4.133 -27.203 -4.359 1 94.62 153 LEU B N 1
ATOM 3472 C CA . LEU B 1 153 ? 4.996 -28.25 -4.902 1 94.62 153 LEU B CA 1
ATOM 3473 C C . LEU B 1 153 ? 6.465 -27.938 -4.637 1 94.62 153 LEU B C 1
ATOM 3475 O O . LEU B 1 153 ? 7.223 -28.812 -4.207 1 94.62 153 LEU B O 1
ATOM 3479 N N . ASN B 1 154 ? 6.832 -26.719 -4.852 1 93.75 154 ASN B N 1
ATOM 3480 C CA . ASN B 1 154 ? 8.203 -26.281 -4.594 1 93.75 154 ASN B CA 1
ATOM 3481 C C . ASN B 1 154 ? 8.586 -26.469 -3.131 1 93.75 154 ASN B C 1
ATOM 3483 O O . ASN B 1 154 ? 9.711 -26.875 -2.826 1 93.75 154 ASN B O 1
ATOM 3487 N N . SER B 1 155 ? 7.695 -26.203 -2.26 1 92.62 155 SER B N 1
ATOM 3488 C CA . SER B 1 155 ? 7.992 -26.266 -0.833 1 92.62 155 SER B CA 1
ATOM 3489 C C . SER B 1 155 ? 8.336 -27.688 -0.407 1 92.62 155 SER B C 1
ATOM 3491 O O . SER B 1 155 ? 9.055 -27.891 0.574 1 92.62 155 SER B O 1
ATOM 3493 N N . ARG B 1 156 ? 7.938 -28.656 -1.171 1 94.56 156 ARG B N 1
ATOM 3494 C CA . ARG B 1 156 ? 8.117 -30.047 -0.775 1 94.56 156 ARG B CA 1
ATOM 3495 C C . ARG B 1 156 ? 9.438 -30.609 -1.289 1 94.56 156 ARG B C 1
ATOM 3497 O O . ARG B 1 156 ? 9.93 -31.609 -0.789 1 94.56 156 ARG B O 1
ATOM 3504 N N . THR B 1 157 ? 10.031 -29.938 -2.297 1 95.69 157 THR B N 1
ATOM 3505 C CA . THR B 1 157 ? 11.188 -30.547 -2.938 1 95.69 157 THR B CA 1
ATOM 3506 C C . THR B 1 157 ? 12.375 -29.594 -2.961 1 95.69 157 THR B C 1
ATOM 3508 O O . THR B 1 157 ? 13.438 -29.906 -3.494 1 95.69 157 THR B O 1
ATOM 3511 N N . THR B 1 158 ? 12.203 -28.406 -2.381 1 96.62 158 THR B N 1
ATOM 3512 C CA . THR B 1 158 ? 13.297 -27.438 -2.297 1 96.62 158 THR B CA 1
ATOM 3513 C C . THR B 1 158 ? 14.453 -28.016 -1.485 1 96.62 158 THR B C 1
ATOM 3515 O O . THR B 1 158 ? 14.25 -28.547 -0.386 1 96.62 158 THR B O 1
ATOM 3518 N N . THR B 1 159 ? 15.695 -27.922 -2.02 1 97.06 159 THR B N 1
ATOM 3519 C CA . THR B 1 159 ? 16.844 -28.5 -1.339 1 97.06 159 THR B CA 1
ATOM 3520 C C . THR B 1 159 ? 17.844 -27.422 -0.94 1 97.06 159 THR B C 1
ATOM 3522 O O . THR B 1 159 ? 18.75 -27.672 -0.13 1 97.06 159 THR B O 1
ATOM 3525 N N . ILE B 1 160 ? 17.797 -26.25 -1.516 1 97.81 160 ILE B N 1
ATOM 3526 C CA . ILE B 1 160 ? 18.719 -25.156 -1.254 1 97.81 160 ILE B CA 1
ATOM 3527 C C . ILE B 1 160 ? 17.922 -23.891 -0.904 1 97.81 160 ILE B C 1
ATOM 3529 O O . ILE B 1 160 ? 16.953 -23.562 -1.584 1 97.81 160 ILE B O 1
ATOM 3533 N N . THR B 1 161 ? 18.312 -23.234 0.204 1 96.62 161 THR B N 1
ATOM 3534 C CA . THR B 1 161 ? 17.625 -21.984 0.549 1 96.62 161 THR B CA 1
ATOM 3535 C C . THR B 1 161 ? 18.531 -21.078 1.374 1 96.62 161 THR B C 1
ATOM 3537 O O . THR B 1 161 ? 19.578 -21.516 1.86 1 96.62 161 THR B O 1
ATOM 3540 N N . ASP B 1 162 ? 18.266 -19.828 1.33 1 97.94 162 ASP B N 1
ATOM 3541 C CA . ASP B 1 162 ? 18.812 -18.891 2.295 1 97.94 162 ASP B CA 1
ATOM 3542 C C . ASP B 1 162 ? 17.953 -18.828 3.559 1 97.94 162 ASP B C 1
ATOM 3544 O O . ASP B 1 162 ? 16.781 -18.5 3.494 1 97.94 162 ASP B O 1
ATOM 3548 N N . PRO B 1 163 ? 18.531 -19.078 4.707 1 96.81 163 PRO B N 1
ATOM 3549 C CA . PRO B 1 163 ? 17.734 -19.188 5.93 1 96.81 163 PRO B CA 1
ATOM 3550 C C . PRO B 1 163 ? 16.938 -17.922 6.246 1 96.81 163 PRO B C 1
ATOM 3552 O O . PRO B 1 163 ? 15.789 -18 6.68 1 96.81 163 PRO B O 1
ATOM 3555 N N . GLU B 1 164 ? 17.562 -16.797 6.062 1 97.75 164 GLU B N 1
ATOM 3556 C CA . GLU B 1 164 ? 16.875 -15.539 6.344 1 97.75 164 GLU B CA 1
ATOM 3557 C C . GLU B 1 164 ? 15.672 -15.344 5.414 1 97.75 164 GLU B C 1
ATOM 3559 O O . GLU B 1 164 ? 14.602 -14.93 5.855 1 97.75 164 GLU B O 1
ATOM 3564 N N . THR B 1 165 ? 15.859 -15.609 4.195 1 97.5 165 THR B N 1
ATOM 3565 C CA . THR B 1 165 ? 14.781 -15.523 3.209 1 97.5 165 THR B CA 1
ATOM 3566 C C . THR B 1 165 ? 13.672 -16.516 3.535 1 97.5 165 THR B C 1
ATOM 3568 O O . THR B 1 165 ? 12.492 -16.188 3.43 1 97.5 165 THR B O 1
ATOM 3571 N N . SER B 1 166 ? 14.07 -17.672 3.891 1 95.94 166 SER B N 1
ATOM 3572 C CA . SER B 1 166 ? 13.102 -18.703 4.242 1 95.94 166 SER B CA 1
ATOM 3573 C C . SER B 1 166 ? 12.266 -18.281 5.449 1 95.94 166 SER B C 1
ATOM 3575 O O . SER B 1 166 ? 11.055 -18.516 5.477 1 95.94 166 SER B O 1
ATOM 3577 N N . LYS B 1 167 ? 12.906 -17.781 6.41 1 97.12 167 LYS B N 1
ATOM 3578 C CA . LYS B 1 167 ? 12.211 -17.312 7.605 1 97.12 167 LYS B CA 1
ATOM 3579 C C . LYS B 1 167 ? 11.211 -16.203 7.258 1 97.12 167 LYS B C 1
ATOM 3581 O O . LYS B 1 167 ? 10.062 -16.234 7.707 1 97.12 167 LYS B O 1
ATOM 3586 N N . PHE B 1 168 ? 11.562 -15.234 6.461 1 98.06 168 PHE B N 1
ATOM 3587 C CA . PHE B 1 168 ? 10.688 -14.148 6.035 1 98.06 168 PHE B CA 1
ATOM 3588 C C . PHE B 1 168 ? 9.516 -14.688 5.227 1 98.06 168 PHE B C 1
ATOM 3590 O O . PHE B 1 168 ? 8.375 -14.25 5.406 1 98.06 168 PHE B O 1
ATOM 3597 N N . ALA B 1 169 ? 9.805 -15.633 4.391 1 96.12 169 ALA B N 1
ATOM 3598 C CA . ALA B 1 169 ? 8.758 -16.234 3.564 1 96.12 169 ALA B CA 1
ATOM 3599 C C . ALA B 1 169 ? 7.695 -16.906 4.43 1 96.12 169 ALA B C 1
ATOM 3601 O O . ALA B 1 169 ? 6.496 -16.688 4.234 1 96.12 169 ALA B O 1
ATOM 3602 N N . SER B 1 170 ? 8.125 -17.672 5.379 1 94.81 170 SER B N 1
ATOM 3603 C CA . SER B 1 170 ? 7.207 -18.453 6.199 1 94.81 170 SER B CA 1
ATOM 3604 C C . SER B 1 170 ? 6.445 -17.562 7.176 1 94.81 170 SER B C 1
ATOM 3606 O O . SER B 1 170 ? 5.254 -17.781 7.414 1 94.81 170 SER B O 1
ATOM 3608 N N . GLN B 1 171 ? 7.066 -16.562 7.648 1 97.25 171 GLN B N 1
ATOM 3609 C CA . GLN B 1 171 ? 6.48 -15.781 8.734 1 97.25 171 GLN B CA 1
ATOM 3610 C C . GLN B 1 171 ? 5.707 -14.586 8.188 1 97.25 171 GLN B C 1
ATOM 3612 O O . GLN B 1 171 ? 4.82 -14.055 8.867 1 97.25 171 GLN B O 1
ATOM 3617 N N . THR B 1 172 ? 6.023 -14.148 6.973 1 98.06 172 THR B N 1
ATOM 3618 C CA . THR B 1 172 ? 5.445 -12.898 6.484 1 98.06 172 THR B CA 1
ATOM 3619 C C . THR B 1 172 ? 4.766 -13.109 5.137 1 98.06 172 THR B C 1
ATOM 3621 O O . THR B 1 172 ? 3.561 -12.883 5 1 98.06 172 THR B O 1
ATOM 3624 N N . ILE B 1 173 ? 5.469 -13.656 4.211 1 97.06 173 ILE B N 1
ATOM 3625 C CA . ILE B 1 173 ? 4.961 -13.711 2.844 1 97.06 173 ILE B CA 1
ATOM 3626 C C . ILE B 1 173 ? 3.75 -14.641 2.781 1 97.06 173 ILE B C 1
ATOM 3628 O O . ILE B 1 173 ? 2.709 -14.281 2.23 1 97.06 173 ILE B O 1
ATOM 3632 N N . LEU B 1 174 ? 3.893 -15.805 3.363 1 95.56 174 LEU B N 1
ATOM 3633 C CA . LEU B 1 174 ? 2.838 -16.812 3.246 1 95.56 174 LEU B CA 1
ATOM 3634 C C . LEU B 1 174 ? 1.541 -16.312 3.873 1 95.56 174 LEU B C 1
ATOM 3636 O O . LEU B 1 174 ? 0.487 -16.328 3.232 1 95.56 174 LEU B O 1
ATOM 3640 N N . PRO B 1 175 ? 1.55 -15.805 5.094 1 96.75 175 PRO B N 1
ATOM 3641 C CA . PRO B 1 175 ? 0.301 -15.273 5.648 1 96.75 175 PRO B CA 1
ATOM 3642 C C . PRO B 1 175 ? -0.238 -14.086 4.859 1 96.75 175 PRO B C 1
ATOM 3644 O O . PRO B 1 175 ? -1.453 -13.945 4.707 1 96.75 175 PRO B O 1
ATOM 3647 N N . ASP B 1 176 ? 0.592 -13.203 4.363 1 98 176 ASP B N 1
ATOM 3648 C CA . ASP B 1 176 ? 0.162 -12.062 3.561 1 98 176 ASP B CA 1
ATOM 3649 C C . ASP B 1 176 ? -0.552 -12.523 2.291 1 98 176 ASP B C 1
ATOM 3651 O O . ASP B 1 176 ? -1.623 -12.008 1.957 1 98 176 ASP B O 1
ATOM 3655 N N . GLU B 1 177 ? 0.056 -13.484 1.664 1 96.75 177 GLU B N 1
ATOM 3656 C CA . GLU B 1 177 ? -0.502 -13.961 0.403 1 96.75 177 GLU B CA 1
ATOM 3657 C C . GLU B 1 177 ? -1.854 -14.633 0.619 1 96.75 177 GLU B C 1
ATOM 3659 O O . GLU B 1 177 ? -2.742 -14.547 -0.23 1 96.75 177 GLU B O 1
ATOM 3664 N N . ALA B 1 178 ? -1.958 -15.344 1.678 1 96.5 178 ALA B N 1
ATOM 3665 C CA . ALA B 1 178 ? -3.262 -15.914 2.004 1 96.5 178 ALA B CA 1
ATOM 3666 C C . ALA B 1 178 ? -4.312 -14.82 2.176 1 96.5 178 ALA B C 1
ATOM 3668 O O . ALA B 1 178 ? -5.43 -14.945 1.672 1 96.5 178 ALA B O 1
ATOM 3669 N N . ALA B 1 179 ? -3.893 -13.805 2.879 1 96.75 179 ALA B N 1
ATOM 3670 C CA . ALA B 1 179 ? -4.809 -12.68 3.064 1 96.75 179 ALA B CA 1
ATOM 3671 C C . ALA B 1 179 ? -5.191 -12.062 1.726 1 96.75 179 ALA B C 1
ATOM 3673 O O . ALA B 1 179 ? -6.34 -11.648 1.529 1 96.75 179 ALA B O 1
ATOM 3674 N N . HIS B 1 180 ? -4.23 -11.945 0.817 1 97.94 180 HIS B N 1
ATOM 3675 C CA . HIS B 1 180 ? -4.512 -11.414 -0.511 1 97.94 180 HIS B CA 1
ATOM 3676 C C . HIS B 1 180 ? -5.535 -12.273 -1.244 1 97.94 180 HIS B C 1
ATOM 3678 O O . HIS B 1 180 ? -6.512 -11.75 -1.788 1 97.94 180 HIS B O 1
ATOM 3684 N N . ARG B 1 181 ? -5.352 -13.555 -1.198 1 96.56 181 ARG B N 1
ATOM 3685 C CA . ARG B 1 181 ? -6.262 -14.469 -1.883 1 96.56 181 ARG B CA 1
ATOM 3686 C C . ARG B 1 181 ? -7.672 -14.359 -1.32 1 96.56 181 ARG B C 1
ATOM 3688 O O . ARG B 1 181 ? -8.641 -14.289 -2.076 1 96.56 181 ARG B O 1
ATOM 3695 N N . PHE B 1 182 ? -7.75 -14.297 -0.066 1 96.19 182 PHE B N 1
ATOM 3696 C CA . PHE B 1 182 ? -9.055 -14.219 0.574 1 96.19 182 PHE B CA 1
ATOM 3697 C C . PHE B 1 182 ? -9.734 -12.891 0.253 1 96.19 182 PHE B C 1
ATOM 3699 O O . PHE B 1 182 ? -10.953 -12.836 0.087 1 96.19 182 PHE B O 1
ATOM 3706 N N . GLY B 1 183 ? -8.898 -11.859 0.186 1 96.19 183 GLY B N 1
ATOM 3707 C CA . GLY B 1 183 ? -9.438 -10.555 -0.178 1 96.19 183 GLY B CA 1
ATOM 3708 C C . GLY B 1 183 ? -9.969 -10.508 -1.601 1 96.19 183 GLY B C 1
ATOM 3709 O O . GLY B 1 183 ? -11.039 -9.953 -1.854 1 96.19 183 GLY B O 1
ATOM 3710 N N . VAL B 1 184 ? -9.25 -11.078 -2.51 1 96.56 184 VAL B N 1
ATOM 3711 C CA . VAL B 1 184 ? -9.672 -11.156 -3.904 1 96.56 184 VAL B CA 1
ATOM 3712 C C . VAL B 1 184 ? -10.984 -11.93 -4 1 96.56 184 VAL B C 1
ATOM 3714 O O . VAL B 1 184 ? -11.93 -11.492 -4.664 1 96.56 184 VAL B O 1
ATOM 3717 N N . LEU B 1 185 ? -11.023 -12.992 -3.318 1 95.56 185 LEU B N 1
ATOM 3718 C CA . LEU B 1 185 ? -12.219 -13.836 -3.33 1 95.56 185 LEU B CA 1
ATOM 3719 C C . LEU B 1 185 ? -13.414 -13.086 -2.748 1 95.56 185 LEU B C 1
ATOM 3721 O O . LEU B 1 185 ? -14.508 -13.117 -3.314 1 95.56 185 LEU B O 1
ATOM 3725 N N . ALA B 1 186 ? -13.195 -12.453 -1.625 1 95.38 186 ALA B N 1
ATOM 3726 C CA . ALA B 1 186 ? -14.281 -11.719 -0.97 1 95.38 186 ALA B CA 1
ATOM 3727 C C . ALA B 1 186 ? -14.828 -10.617 -1.872 1 95.38 186 ALA B C 1
ATOM 3729 O O . ALA B 1 186 ? -16.047 -10.445 -1.992 1 95.38 186 ALA B O 1
ATOM 3730 N N . TRP B 1 187 ? -13.945 -9.875 -2.471 1 96.06 187 TRP B N 1
ATOM 3731 C CA . TRP B 1 187 ? -14.375 -8.797 -3.35 1 96.06 187 TRP B CA 1
ATOM 3732 C C . TRP B 1 187 ? -15.109 -9.336 -4.57 1 96.06 187 TRP B C 1
ATOM 3734 O O . TRP B 1 187 ? -16.172 -8.828 -4.945 1 96.06 187 TRP B O 1
ATOM 3744 N N . TRP B 1 188 ? -14.594 -10.414 -5.16 1 96.19 188 TRP B N 1
ATOM 3745 C CA . TRP B 1 188 ? -15.242 -11.07 -6.289 1 96.19 188 TRP B CA 1
ATOM 3746 C C . TRP B 1 188 ? -16.656 -11.516 -5.918 1 96.19 188 TRP B C 1
ATOM 3748 O O . TRP B 1 188 ? -17.609 -11.234 -6.645 1 96.19 188 TRP B O 1
ATOM 3758 N N . GLN B 1 189 ? -16.766 -12.164 -4.812 1 94.38 189 GLN B N 1
ATOM 3759 C CA . GLN B 1 189 ? -18.047 -12.703 -4.391 1 94.38 189 GLN B CA 1
ATOM 3760 C C . GLN B 1 189 ? -19.047 -11.578 -4.145 1 94.38 189 GLN B C 1
ATOM 3762 O O . GLN B 1 189 ? -20.234 -11.727 -4.449 1 94.38 189 GLN B O 1
ATOM 3767 N N . SER B 1 190 ? -18.531 -10.523 -3.6 1 92.75 190 SER B N 1
ATOM 3768 C CA . SER B 1 190 ? -19.422 -9.398 -3.342 1 92.75 190 SER B CA 1
ATOM 3769 C C . SER B 1 190 ? -20 -8.844 -4.641 1 92.75 190 SER B C 1
ATOM 3771 O O . SER B 1 190 ? -21.109 -8.312 -4.652 1 92.75 190 SER B O 1
ATOM 3773 N N . LYS B 1 191 ? -19.328 -8.984 -5.695 1 92.69 191 LYS B N 1
ATOM 3774 C CA . LYS B 1 191 ? -19.797 -8.492 -6.992 1 92.69 191 LYS B CA 1
ATOM 3775 C C . LYS B 1 191 ? -20.578 -9.562 -7.738 1 92.69 191 LYS B C 1
ATOM 3777 O O . LYS B 1 191 ? -21.688 -9.297 -8.227 1 92.69 191 LYS B O 1
ATOM 3782 N N . TYR B 1 192 ? -20.078 -10.727 -7.75 1 94 192 TYR B N 1
ATOM 3783 C CA . TYR B 1 192 ? -20.609 -11.828 -8.547 1 94 192 TYR B CA 1
ATOM 3784 C C . TYR B 1 192 ? -21.953 -12.297 -7.996 1 94 192 TYR B C 1
ATOM 3786 O O . TYR B 1 192 ? -22.859 -12.625 -8.758 1 94 192 TYR B O 1
ATOM 3794 N N . ASP B 1 193 ? -22.094 -12.281 -6.738 1 91.25 193 ASP B N 1
ATOM 3795 C CA . ASP B 1 193 ? -23.312 -12.773 -6.102 1 91.25 193 ASP B CA 1
ATOM 3796 C C . ASP B 1 193 ? -24.484 -11.836 -6.363 1 91.25 193 ASP B C 1
ATOM 3798 O O . ASP B 1 193 ? -25.656 -12.258 -6.32 1 91.25 193 ASP B O 1
ATOM 3802 N N . GLN B 1 194 ? -24.219 -10.633 -6.633 1 93.62 194 GLN B N 1
ATOM 3803 C CA . GLN B 1 194 ? -25.281 -9.656 -6.863 1 93.62 194 GLN B CA 1
ATOM 3804 C C . GLN B 1 194 ? -25.75 -9.688 -8.312 1 93.62 194 GLN B C 1
ATOM 3806 O O . GLN B 1 194 ? -26.797 -9.125 -8.641 1 93.62 194 GLN B O 1
ATOM 3811 N N . ALA B 1 195 ? -25.047 -10.398 -9.156 1 95.5 195 ALA B N 1
ATOM 3812 C CA . ALA B 1 195 ? -25.344 -10.422 -10.586 1 95.5 195 ALA B CA 1
ATOM 3813 C C . ALA B 1 195 ? -26.484 -11.398 -10.875 1 95.5 195 ALA B C 1
ATOM 3815 O O . ALA B 1 195 ? -26.641 -12.406 -10.188 1 95.5 195 ALA B O 1
ATOM 3816 N N . THR B 1 196 ? -27.359 -11.055 -11.914 1 96.88 196 THR B N 1
ATOM 3817 C CA . THR B 1 196 ? -28.375 -11.969 -12.406 1 96.88 196 THR B CA 1
ATOM 3818 C C . THR B 1 196 ? -27.734 -13.141 -13.148 1 96.88 196 THR B C 1
ATOM 3820 O O . THR B 1 196 ? -26.562 -13.07 -13.539 1 96.88 196 THR B O 1
ATOM 3823 N N . PRO B 1 197 ? -28.469 -14.141 -13.297 1 94.94 197 PRO B N 1
ATOM 3824 C CA . PRO B 1 197 ? -27.906 -15.281 -14.031 1 94.94 197 PRO B CA 1
ATOM 3825 C C . PRO B 1 197 ? -27.391 -14.891 -15.414 1 94.94 197 PRO B C 1
ATOM 3827 O O . PRO B 1 197 ? -26.328 -15.375 -15.828 1 94.94 197 PRO B O 1
ATOM 3830 N N . ALA B 1 198 ? -28.078 -14.07 -16.078 1 97.12 198 ALA B N 1
ATOM 3831 C CA . ALA B 1 198 ? -27.625 -13.633 -17.391 1 97.12 198 ALA B CA 1
ATOM 3832 C C . ALA B 1 198 ? -26.328 -12.844 -17.312 1 97.12 198 ALA B C 1
ATOM 3834 O O . ALA B 1 198 ? -25.422 -13.031 -18.125 1 97.12 198 ALA B O 1
ATOM 3835 N N . GLN B 1 199 ? -26.25 -12.016 -16.297 1 97.12 199 GLN B N 1
ATOM 3836 C CA . GLN B 1 199 ? -25.031 -11.242 -16.062 1 97.12 199 GLN B CA 1
ATOM 3837 C C . GLN B 1 199 ? -23.859 -12.156 -15.688 1 97.12 199 GLN B C 1
ATOM 3839 O O . GLN B 1 199 ? -22.734 -11.93 -16.125 1 97.12 199 GLN B O 1
ATOM 3844 N N . LYS B 1 200 ? -24.203 -13.102 -14.891 1 96.31 200 LYS B N 1
ATOM 3845 C CA . LYS B 1 200 ? -23.172 -14.055 -14.484 1 96.31 200 LYS B CA 1
ATOM 3846 C C . LYS B 1 200 ? -22.594 -14.797 -15.688 1 96.31 200 LYS B C 1
ATOM 3848 O O . LYS B 1 200 ? -21.391 -15.008 -15.781 1 96.31 200 LYS B O 1
ATOM 3853 N N . ALA B 1 201 ? -23.422 -15.188 -16.531 1 96.12 201 ALA B N 1
ATOM 3854 C CA . ALA B 1 201 ? -22.969 -15.883 -17.734 1 96.12 201 ALA B CA 1
ATOM 3855 C C . ALA B 1 201 ? -22.047 -15 -18.562 1 96.12 201 ALA B C 1
ATOM 3857 O O . ALA B 1 201 ? -21.031 -15.461 -19.078 1 96.12 201 ALA B O 1
ATOM 3858 N N . GLU B 1 202 ? -22.406 -13.773 -18.703 1 97.5 202 GLU B N 1
ATOM 3859 C CA . GLU B 1 202 ? -21.594 -12.828 -19.453 1 97.5 202 GLU B CA 1
ATOM 3860 C C . GLU B 1 202 ? -20.266 -12.578 -18.781 1 97.5 202 GLU B C 1
ATOM 3862 O O . GLU B 1 202 ? -19.219 -12.547 -19.438 1 97.5 202 GLU B O 1
ATOM 3867 N N . ILE B 1 203 ? -20.312 -12.406 -17.484 1 97.44 203 ILE B N 1
ATOM 3868 C CA . ILE B 1 203 ? -19.109 -12.188 -16.688 1 97.44 203 ILE B CA 1
ATOM 3869 C C . ILE B 1 203 ? -18.188 -13.398 -16.812 1 97.44 203 ILE B C 1
ATOM 3871 O O . ILE B 1 203 ? -16.969 -13.25 -17.016 1 97.44 203 ILE B O 1
ATOM 3875 N N . ALA B 1 204 ? -18.766 -14.531 -16.719 1 96.81 204 ALA B N 1
ATOM 3876 C CA . ALA B 1 204 ? -17.984 -15.766 -16.797 1 96.81 204 ALA B CA 1
ATOM 3877 C C . ALA B 1 204 ? -17.281 -15.883 -18.156 1 96.81 204 ALA B C 1
ATOM 3879 O O . ALA B 1 204 ? -16.094 -16.203 -18.219 1 96.81 204 ALA B O 1
ATOM 3880 N N . ALA B 1 205 ? -18.016 -15.617 -19.203 1 97.56 205 ALA B N 1
ATOM 3881 C CA . ALA B 1 205 ? -17.453 -15.703 -20.547 1 97.56 205 ALA B CA 1
ATOM 3882 C C . ALA B 1 205 ? -16.312 -14.727 -20.734 1 97.56 205 ALA B C 1
ATOM 3884 O O . ALA B 1 205 ? -15.258 -15.086 -21.266 1 97.56 205 ALA B O 1
ATOM 3885 N N . GLN B 1 206 ? -16.5 -13.547 -20.266 1 98.19 206 GLN B N 1
ATOM 3886 C CA . GLN B 1 206 ? -15.477 -12.516 -20.406 1 98.19 206 GLN B CA 1
ATOM 3887 C C . GLN B 1 206 ? -14.258 -12.82 -19.562 1 98.19 206 GLN B C 1
ATOM 3889 O O . GLN B 1 206 ? -13.117 -12.648 -20 1 98.19 206 GLN B O 1
ATOM 3894 N N . LEU B 1 207 ? -14.484 -13.266 -18.312 1 98.12 207 LEU B N 1
ATOM 3895 C CA . LEU B 1 207 ? -13.367 -13.594 -17.438 1 98.12 207 LEU B CA 1
ATOM 3896 C C . LEU B 1 207 ? -12.547 -14.742 -18 1 98.12 207 LEU B C 1
ATOM 3898 O O . LEU B 1 207 ? -11.312 -14.703 -17.969 1 98.12 207 LEU B O 1
ATOM 3902 N N . LEU B 1 208 ? -13.227 -15.719 -18.516 1 98.31 208 LEU B N 1
ATOM 3903 C CA . LEU B 1 208 ? -12.523 -16.859 -19.094 1 98.31 208 LEU B CA 1
ATOM 3904 C C . LEU B 1 208 ? -11.688 -16.422 -20.297 1 98.31 208 LEU B C 1
ATOM 3906 O O . LEU B 1 208 ? -10.539 -16.844 -20.438 1 98.31 208 LEU B O 1
ATOM 3910 N N . GLU B 1 209 ? -12.25 -15.594 -21.094 1 98.31 209 GLU B N 1
ATOM 3911 C CA . GLU B 1 209 ? -11.516 -15.086 -22.25 1 98.31 209 GLU B CA 1
ATOM 3912 C C . GLU B 1 209 ? -10.258 -14.336 -21.812 1 98.31 209 GLU B C 1
ATOM 3914 O O . GLU B 1 209 ? -9.18 -14.547 -22.391 1 98.31 209 GLU B O 1
ATOM 3919 N N . LEU B 1 210 ? -10.359 -13.5 -20.844 1 98.56 210 LEU B N 1
ATOM 3920 C CA . LEU B 1 210 ? -9.242 -12.703 -20.359 1 98.56 210 LEU B CA 1
ATOM 3921 C C . LEU B 1 210 ? -8.219 -13.578 -19.641 1 98.56 210 LEU B C 1
ATOM 3923 O O . LEU B 1 210 ? -7.012 -13.359 -19.766 1 98.56 210 LEU B O 1
ATOM 3927 N N . ASP B 1 211 ? -8.734 -14.539 -18.875 1 98.5 211 ASP B N 1
ATOM 3928 C CA . ASP B 1 211 ? -7.848 -15.484 -18.203 1 98.5 211 ASP B CA 1
ATOM 3929 C C . ASP B 1 211 ? -7.016 -16.266 -19.234 1 98.5 211 ASP B C 1
ATOM 3931 O O . ASP B 1 211 ? -5.816 -16.469 -19.031 1 98.5 211 ASP B O 1
ATOM 3935 N N . GLU B 1 212 ? -7.625 -16.656 -20.297 1 98.25 212 GLU B N 1
ATOM 3936 C CA . GLU B 1 212 ? -6.934 -17.391 -21.344 1 98.25 212 GLU B CA 1
ATOM 3937 C C . GLU B 1 212 ? -5.91 -16.5 -22.062 1 98.25 212 GLU B C 1
ATOM 3939 O O . GLU B 1 212 ? -4.797 -16.953 -22.344 1 98.25 212 GLU B O 1
ATOM 3944 N N . GLU B 1 213 ? -6.32 -15.352 -22.344 1 98.31 213 GLU B N 1
ATOM 3945 C CA . GLU B 1 213 ? -5.371 -14.414 -22.938 1 98.31 213 GLU B CA 1
ATOM 3946 C C . GLU B 1 213 ? -4.156 -14.219 -22.047 1 98.31 213 GLU B C 1
ATOM 3948 O O . GLU B 1 213 ? -3.016 -14.258 -22.516 1 98.31 213 GLU B O 1
ATOM 3953 N N . GLY B 1 214 ? -4.406 -14.047 -20.766 1 97.88 214 GLY B N 1
ATOM 3954 C CA . GLY B 1 214 ? -3.318 -13.898 -19.812 1 97.88 214 GLY B CA 1
ATOM 3955 C C . GLY B 1 214 ? -2.412 -15.109 -19.734 1 97.88 214 GLY B C 1
ATOM 3956 O O . GLY B 1 214 ? -1.188 -14.977 -19.656 1 97.88 214 GLY B O 1
ATOM 3957 N N . GLN B 1 215 ? -3.045 -16.25 -19.766 1 98.19 215 GLN B N 1
ATOM 3958 C CA . GLN B 1 215 ? -2.266 -17.484 -19.719 1 98.19 215 GLN B CA 1
ATOM 3959 C C . GLN B 1 215 ? -1.354 -17.594 -20.938 1 98.19 215 GLN B C 1
ATOM 3961 O O . GLN B 1 215 ? -0.169 -17.922 -20.797 1 98.19 215 GLN B O 1
ATOM 3966 N N . ARG B 1 216 ? -1.866 -17.312 -22.094 1 98 216 ARG B N 1
ATOM 3967 C CA . ARG B 1 216 ? -1.063 -17.375 -23.312 1 98 216 ARG B CA 1
ATOM 3968 C C . ARG B 1 216 ? 0.118 -16.422 -23.234 1 98 216 ARG B C 1
ATOM 3970 O O . ARG B 1 216 ? 1.236 -16.766 -23.609 1 98 216 ARG B O 1
ATOM 3977 N N . ARG B 1 217 ? -0.141 -15.281 -22.734 1 97.56 217 ARG B N 1
ATOM 3978 C CA . ARG B 1 217 ? 0.898 -14.266 -22.641 1 97.56 217 ARG B CA 1
ATOM 3979 C C . ARG B 1 217 ? 1.968 -14.664 -21.625 1 97.56 217 ARG B C 1
ATOM 3981 O O . ARG B 1 217 ? 3.145 -14.336 -21.797 1 97.56 217 ARG B O 1
ATOM 3988 N N . ARG B 1 218 ? 1.578 -15.398 -20.609 1 96.75 218 ARG B N 1
ATOM 3989 C CA . ARG B 1 218 ? 2.471 -15.703 -19.5 1 96.75 218 ARG B CA 1
ATOM 3990 C C . ARG B 1 218 ? 3.23 -17 -19.734 1 96.75 218 ARG B C 1
ATOM 3992 O O . ARG B 1 218 ? 4.246 -17.266 -19.094 1 96.75 218 ARG B O 1
ATOM 3999 N N . ASN B 1 219 ? 2.793 -17.797 -20.625 1 97.25 219 ASN B N 1
ATOM 4000 C CA . ASN B 1 219 ? 3.328 -19.141 -20.797 1 97.25 219 ASN B CA 1
ATOM 4001 C C . ASN B 1 219 ? 4.844 -19.125 -20.969 1 97.25 219 ASN B C 1
ATOM 4003 O O . ASN B 1 219 ? 5.566 -19.812 -20.25 1 97.25 219 ASN B O 1
ATOM 4007 N N . PRO B 1 220 ? 5.348 -18.297 -21.891 1 97.06 220 PRO B N 1
ATOM 4008 C CA . PRO B 1 220 ? 6.805 -18.297 -22.047 1 97.06 220 PRO B CA 1
ATOM 4009 C C . PRO B 1 220 ? 7.523 -17.875 -20.766 1 97.06 220 PRO B C 1
ATOM 4011 O O . PRO B 1 220 ? 8.555 -18.453 -20.406 1 97.06 220 PRO B O 1
ATOM 4014 N N . TYR B 1 221 ? 6.984 -16.938 -20.109 1 95.94 221 TYR B N 1
ATOM 4015 C CA . TYR B 1 221 ? 7.574 -16.469 -18.859 1 95.94 221 TYR B CA 1
ATOM 4016 C C . TYR B 1 221 ? 7.562 -17.578 -17.797 1 95.94 221 TYR B C 1
ATOM 4018 O O . TYR B 1 221 ? 8.555 -17.781 -17.094 1 95.94 221 TYR B O 1
ATOM 4026 N N . LEU B 1 222 ? 6.43 -18.266 -17.656 1 95.38 222 LEU B N 1
ATOM 4027 C CA . LEU B 1 222 ? 6.301 -19.312 -16.641 1 95.38 222 LEU B CA 1
ATOM 4028 C C . LEU B 1 222 ? 7.289 -20.438 -16.891 1 95.38 222 LEU B C 1
ATOM 4030 O O . LEU B 1 222 ? 7.91 -20.953 -15.953 1 95.38 222 LEU B O 1
ATOM 4034 N N . LYS B 1 223 ? 7.441 -20.797 -18.094 1 94.56 223 LYS B N 1
ATOM 4035 C CA . LYS B 1 223 ? 8.383 -21.859 -18.438 1 94.56 223 LYS B CA 1
ATOM 4036 C C . LYS B 1 223 ? 9.805 -21.484 -18.062 1 94.56 223 LYS B C 1
ATOM 4038 O O . LYS B 1 223 ? 10.531 -22.281 -17.469 1 94.56 223 LYS B O 1
ATOM 4043 N N . GLU B 1 224 ? 10.141 -20.328 -18.406 1 95.81 224 GLU B N 1
ATOM 4044 C CA . GLU B 1 224 ? 11.461 -19.844 -18.016 1 95.81 224 GLU B CA 1
ATOM 4045 C C . GLU B 1 224 ? 11.602 -19.75 -16.5 1 95.81 224 GLU B C 1
ATOM 4047 O O . GLU B 1 224 ? 12.625 -20.125 -15.945 1 95.81 224 GLU B O 1
ATOM 4052 N N . HIS B 1 225 ? 10.555 -19.234 -15.891 1 95.12 225 HIS B N 1
ATOM 4053 C CA . HIS B 1 225 ? 10.562 -19.047 -14.445 1 95.12 225 HIS B CA 1
ATOM 4054 C C . HIS B 1 225 ? 10.719 -20.375 -13.719 1 95.12 225 HIS B C 1
ATOM 4056 O O . HIS B 1 225 ? 11.43 -20.453 -12.711 1 95.12 225 HIS B O 1
ATOM 4062 N N . TRP B 1 226 ? 10.109 -21.391 -14.18 1 95.38 226 TRP B N 1
ATOM 4063 C CA . TRP B 1 226 ? 10.219 -22.703 -13.555 1 95.38 226 TRP B CA 1
ATOM 4064 C C . TRP B 1 226 ? 11.648 -23.219 -13.609 1 95.38 226 TRP B C 1
ATOM 4066 O O . TRP B 1 226 ? 12.117 -23.875 -12.672 1 95.38 226 TRP B O 1
ATOM 4076 N N . GLN B 1 227 ? 12.328 -22.922 -14.703 1 96.5 227 GLN B N 1
ATOM 4077 C CA . GLN B 1 227 ? 13.734 -23.312 -14.812 1 96.5 227 GLN B CA 1
ATOM 4078 C C . GLN B 1 227 ? 14.602 -22.516 -13.836 1 96.5 227 GLN B C 1
ATOM 4080 O O . GLN B 1 227 ? 15.523 -23.062 -13.234 1 96.5 227 GLN B O 1
ATOM 4085 N N . ILE B 1 228 ? 14.305 -21.281 -13.711 1 97.31 228 ILE B N 1
ATOM 4086 C CA . ILE B 1 228 ? 15.023 -20.422 -12.773 1 97.31 228 ILE B CA 1
ATOM 4087 C C . ILE B 1 228 ? 14.836 -20.953 -11.352 1 97.31 228 ILE B C 1
ATOM 4089 O O . ILE B 1 228 ? 15.797 -21.062 -10.586 1 97.31 228 ILE B O 1
ATOM 4093 N N . VAL B 1 229 ? 13.641 -21.328 -11 1 96.94 229 VAL B N 1
ATOM 4094 C CA . VAL B 1 229 ? 13.336 -21.828 -9.664 1 96.94 229 VAL B CA 1
ATOM 4095 C C . VAL B 1 229 ? 14.086 -23.141 -9.43 1 96.94 229 VAL B C 1
ATOM 4097 O O . VAL B 1 229 ? 14.695 -23.328 -8.375 1 96.94 229 VAL B O 1
ATOM 4100 N N . HIS B 1 230 ? 14.078 -23.953 -10.414 1 96.94 230 HIS B N 1
ATOM 4101 C CA . HIS B 1 230 ? 14.781 -25.234 -10.305 1 96.94 230 HIS B CA 1
ATOM 4102 C C . HIS B 1 230 ? 16.266 -25.016 -10.039 1 96.94 230 HIS B C 1
ATOM 4104 O O . HIS B 1 230 ? 16.828 -25.641 -9.133 1 96.94 230 HIS B O 1
ATOM 4110 N N . ARG B 1 231 ? 16.844 -24.172 -10.789 1 97.81 231 ARG B N 1
ATOM 4111 C CA . ARG B 1 231 ? 18.266 -23.922 -10.641 1 97.81 231 ARG B CA 1
ATOM 4112 C C . ARG B 1 231 ? 18.578 -23.281 -9.289 1 97.81 231 ARG B C 1
ATOM 4114 O O . ARG B 1 231 ? 19.609 -23.578 -8.68 1 97.81 231 ARG B O 1
ATOM 4121 N N . ALA B 1 232 ? 17.703 -22.469 -8.828 1 98.06 232 ALA B N 1
ATOM 4122 C CA . ALA B 1 232 ? 17.953 -21.703 -7.605 1 98.06 232 ALA B CA 1
ATOM 4123 C C . ALA B 1 232 ? 17.672 -22.547 -6.367 1 98.06 232 ALA B C 1
ATOM 4125 O O . ALA B 1 232 ? 18.344 -22.391 -5.34 1 98.06 232 ALA B O 1
ATOM 4126 N N . THR B 1 233 ? 16.719 -23.438 -6.453 1 97.38 233 THR B N 1
ATOM 4127 C CA . THR B 1 233 ? 16.234 -24.094 -5.238 1 97.38 233 THR B CA 1
ATOM 4128 C C . THR B 1 233 ? 16.531 -25.578 -5.273 1 97.38 233 THR B C 1
ATOM 4130 O O . THR B 1 233 ? 16.438 -26.266 -4.25 1 97.38 233 THR B O 1
ATOM 4133 N N . GLY B 1 234 ? 16.844 -26.109 -6.434 1 96.19 234 GLY B N 1
ATOM 4134 C CA . GLY B 1 234 ? 17.047 -27.531 -6.605 1 96.19 234 GLY B CA 1
ATOM 4135 C C . GLY B 1 234 ? 15.742 -28.312 -6.652 1 96.19 234 GLY B C 1
ATOM 4136 O O . GLY B 1 234 ? 15.758 -29.547 -6.711 1 96.19 234 GLY B O 1
ATOM 4137 N N . ALA B 1 235 ? 14.602 -27.625 -6.66 1 93.94 235 ALA B N 1
ATOM 4138 C CA . ALA B 1 235 ? 13.297 -28.281 -6.652 1 93.94 235 ALA B CA 1
ATOM 4139 C C . ALA B 1 235 ? 13.039 -29 -7.973 1 93.94 235 ALA B C 1
ATOM 4141 O O . ALA B 1 235 ? 13.273 -28.438 -9.047 1 93.94 235 ALA B O 1
ATOM 4142 N N . GLU B 1 236 ? 12.594 -30.188 -7.887 1 90.12 236 GLU B N 1
ATOM 4143 C CA . GLU B 1 236 ? 12.148 -31 -9.023 1 90.12 236 GLU B CA 1
ATOM 4144 C C . GLU B 1 236 ? 10.672 -31.375 -8.883 1 90.12 236 GLU B C 1
ATOM 4146 O O . GLU B 1 236 ? 10.281 -32 -7.902 1 90.12 236 GLU B O 1
ATOM 4151 N N . ILE B 1 237 ? 9.945 -30.953 -9.852 1 90.62 237 ILE B N 1
ATOM 4152 C CA . ILE B 1 237 ? 8.508 -31.141 -9.734 1 90.62 237 ILE B CA 1
ATOM 4153 C C . ILE B 1 237 ? 8 -31.969 -10.914 1 90.62 237 ILE B C 1
ATOM 4155 O O . ILE B 1 237 ? 7.871 -31.453 -12.023 1 90.62 237 ILE B O 1
ATOM 4159 N N . GLU B 1 238 ? 7.707 -33.188 -10.633 1 89.81 238 GLU B N 1
ATOM 4160 C CA . GLU B 1 238 ? 7.07 -34.062 -11.617 1 89.81 238 GLU B CA 1
ATOM 4161 C C . GLU B 1 238 ? 5.641 -33.625 -11.906 1 89.81 238 GLU B C 1
ATOM 4163 O O . GLU B 1 238 ? 4.875 -33.344 -10.984 1 89.81 238 GLU B O 1
ATOM 4168 N N . GLY B 1 239 ? 5.305 -33.469 -13.211 1 92.19 239 GLY B N 1
ATOM 4169 C CA . GLY B 1 239 ? 3.924 -33.219 -13.594 1 92.19 239 GLY B CA 1
ATOM 4170 C C . GLY B 1 239 ? 3.484 -31.781 -13.336 1 92.19 239 GLY B C 1
ATOM 4171 O O . GLY B 1 239 ? 2.291 -31.516 -13.195 1 92.19 239 GLY B O 1
ATOM 4172 N N . LEU B 1 240 ? 4.391 -30.891 -13.18 1 94.81 240 LEU B N 1
ATOM 4173 C CA . LEU B 1 240 ? 4.105 -29.516 -12.797 1 94.81 240 LEU B CA 1
ATOM 4174 C C . LEU B 1 240 ? 3.064 -28.891 -13.719 1 94.81 240 LEU B C 1
ATOM 4176 O O . LEU B 1 240 ? 2.07 -28.328 -13.25 1 94.81 240 LEU B O 1
ATOM 4180 N N . ALA B 1 241 ? 3.246 -29.047 -15 1 96.19 241 ALA B N 1
ATOM 4181 C CA . ALA B 1 241 ? 2.346 -28.438 -15.969 1 96.19 241 ALA B CA 1
ATOM 4182 C C . ALA B 1 241 ? 0.929 -28.984 -15.828 1 96.19 241 ALA B C 1
ATOM 4184 O O . ALA B 1 241 ? -0.041 -28.219 -15.836 1 96.19 241 ALA B O 1
ATOM 4185 N N . ALA B 1 242 ? 0.819 -30.312 -15.703 1 96.94 242 ALA B N 1
ATOM 4186 C CA . ALA B 1 242 ? -0.488 -30.953 -15.586 1 96.94 242 ALA B CA 1
ATOM 4187 C C . ALA B 1 242 ? -1.198 -30.531 -14.305 1 96.94 242 ALA B C 1
ATOM 4189 O O . ALA B 1 242 ? -2.406 -30.281 -14.312 1 96.94 242 ALA B O 1
ATOM 4190 N N . ILE B 1 243 ? -0.468 -30.469 -13.203 1 97.38 243 ILE B N 1
ATOM 4191 C CA . ILE B 1 243 ? -1.039 -30.078 -11.922 1 97.38 243 ILE B CA 1
ATOM 4192 C C . ILE B 1 243 ? -1.467 -28.609 -11.969 1 97.38 243 ILE B C 1
ATOM 4194 O O . ILE B 1 243 ? -2.551 -28.25 -11.492 1 97.38 243 ILE B O 1
ATOM 4198 N N . TYR B 1 244 ? -0.597 -27.734 -12.531 1 97.44 244 TYR B N 1
ATOM 4199 C CA . TYR B 1 244 ? -0.913 -26.328 -12.688 1 97.44 244 TYR B CA 1
ATOM 4200 C C . TYR B 1 244 ? -2.205 -26.141 -13.477 1 97.44 244 TYR B C 1
ATOM 4202 O O . TYR B 1 244 ? -3.09 -25.391 -13.062 1 97.44 244 TYR B O 1
ATOM 4210 N N . ASP B 1 245 ? -2.336 -26.812 -14.602 1 97.94 245 ASP B N 1
ATOM 4211 C CA . ASP B 1 245 ? -3.52 -26.703 -15.445 1 97.94 245 ASP B CA 1
ATOM 4212 C C . ASP B 1 245 ? -4.77 -27.188 -14.711 1 97.94 245 ASP B C 1
ATOM 4214 O O . ASP B 1 245 ? -5.824 -26.562 -14.789 1 97.94 245 ASP B O 1
ATOM 4218 N N . ALA B 1 246 ? -4.629 -28.297 -14.055 1 97.94 246 ALA B N 1
ATOM 4219 C CA . ALA B 1 246 ? -5.762 -28.844 -13.32 1 97.94 246 ALA B CA 1
ATOM 4220 C C . ALA B 1 246 ? -6.188 -27.906 -12.188 1 97.94 246 ALA B C 1
ATOM 4222 O O . ALA B 1 246 ? -7.383 -27.734 -11.945 1 97.94 246 ALA B O 1
ATOM 4223 N N . TRP B 1 247 ? -5.203 -27.375 -11.477 1 98.25 247 TRP B N 1
ATOM 4224 C CA . TRP B 1 247 ? -5.477 -26.438 -10.398 1 98.25 247 TRP B CA 1
ATOM 4225 C C . TRP B 1 247 ? -6.188 -25.188 -10.93 1 98.25 247 TRP B C 1
ATOM 4227 O O . TRP B 1 247 ? -7.16 -24.719 -10.336 1 98.25 247 TRP B O 1
ATOM 4237 N N . ARG B 1 248 ? -5.73 -24.688 -12.016 1 98.31 248 ARG B N 1
ATOM 4238 C CA . ARG B 1 248 ? -6.355 -23.531 -12.648 1 98.31 248 ARG B CA 1
ATOM 4239 C C . ARG B 1 248 ? -7.828 -23.797 -12.945 1 98.31 248 ARG B C 1
ATOM 4241 O O . ARG B 1 248 ? -8.68 -22.922 -12.734 1 98.31 248 ARG B O 1
ATOM 4248 N N . ARG B 1 249 ? -8.164 -24.984 -13.398 1 98.06 249 ARG B N 1
ATOM 4249 C CA . ARG B 1 249 ? -9.555 -25.344 -13.656 1 98.06 249 ARG B CA 1
ATOM 4250 C C . ARG B 1 249 ? -10.367 -25.359 -12.367 1 98.06 249 ARG B C 1
ATOM 4252 O O . ARG B 1 249 ? -11.508 -24.906 -12.336 1 98.06 249 ARG B O 1
ATOM 4259 N N . GLU B 1 250 ? -9.742 -25.891 -11.289 1 97.62 250 GLU B N 1
ATOM 4260 C CA . GLU B 1 250 ? -10.406 -25.906 -9.992 1 97.62 250 GLU B CA 1
ATOM 4261 C C . GLU B 1 250 ? -10.734 -24.484 -9.531 1 97.62 250 GLU B C 1
ATOM 4263 O O . GLU B 1 250 ? -11.836 -24.219 -9.055 1 97.62 250 GLU B O 1
ATOM 4268 N N . VAL B 1 251 ? -9.758 -23.594 -9.664 1 97.75 251 VAL B N 1
ATOM 4269 C CA . VAL B 1 251 ? -9.906 -22.219 -9.227 1 97.75 251 VAL B CA 1
ATOM 4270 C C . VAL B 1 251 ? -11.016 -21.531 -10.023 1 97.75 251 VAL B C 1
ATOM 4272 O O . VAL B 1 251 ? -11.922 -20.938 -9.445 1 97.75 251 VAL B O 1
ATOM 4275 N N . LEU B 1 252 ? -10.992 -21.656 -11.32 1 98.06 252 LEU B N 1
ATOM 4276 C CA . LEU B 1 252 ? -11.977 -20.984 -12.172 1 98.06 252 LEU B CA 1
ATOM 4277 C C . LEU B 1 252 ? -13.375 -21.531 -11.914 1 98.06 252 LEU B C 1
ATOM 4279 O O . LEU B 1 252 ? -14.344 -20.766 -11.867 1 98.06 252 LEU B O 1
ATOM 4283 N N . ALA B 1 253 ? -13.477 -22.828 -11.781 1 96.62 253 ALA B N 1
ATOM 4284 C CA . ALA B 1 253 ? -14.766 -23.438 -11.461 1 96.62 253 ALA B CA 1
ATOM 4285 C C . ALA B 1 253 ? -15.336 -22.859 -10.164 1 96.62 253 ALA B C 1
ATOM 4287 O O . ALA B 1 253 ? -16.516 -22.547 -10.086 1 96.62 253 ALA B O 1
ATOM 4288 N N . TYR B 1 254 ? -14.477 -22.75 -9.188 1 95.94 254 TYR B N 1
ATOM 4289 C CA . TYR B 1 254 ? -14.891 -22.203 -7.895 1 95.94 254 TYR B CA 1
ATOM 4290 C C . TYR B 1 254 ? -15.359 -20.766 -8.031 1 95.94 254 TYR B C 1
ATOM 4292 O O . TYR B 1 254 ? -16.438 -20.406 -7.559 1 95.94 254 TYR B O 1
ATOM 4300 N N . PHE B 1 255 ? -14.555 -19.891 -8.688 1 95.56 255 PHE B N 1
ATOM 4301 C CA . PHE B 1 255 ? -14.828 -18.469 -8.812 1 95.56 255 PHE B CA 1
ATOM 4302 C C . PHE B 1 255 ? -16.094 -18.219 -9.617 1 95.56 255 PHE B C 1
ATOM 4304 O O . PHE B 1 255 ? -16.844 -17.281 -9.336 1 95.56 255 PHE B O 1
ATOM 4311 N N . LEU B 1 256 ? -16.375 -19.094 -10.531 1 95.94 256 LEU B N 1
ATOM 4312 C CA . LEU B 1 256 ? -17.5 -18.891 -11.422 1 95.94 256 LEU B CA 1
ATOM 4313 C C . LEU B 1 256 ? -18.734 -19.656 -10.938 1 95.94 256 LEU B C 1
ATOM 4315 O O . LEU B 1 256 ? -19.812 -19.531 -11.516 1 95.94 256 LEU B O 1
ATOM 4319 N N . ASP B 1 257 ? -18.531 -20.453 -10 1 92.88 257 ASP B N 1
ATOM 4320 C CA . ASP B 1 257 ? -19.609 -21.281 -9.43 1 92.88 257 ASP B CA 1
ATOM 4321 C C . ASP B 1 257 ? -20.25 -22.156 -10.492 1 92.88 257 ASP B C 1
ATOM 4323 O O . ASP B 1 257 ? -21.469 -22.141 -10.672 1 92.88 257 ASP B O 1
ATOM 4327 N N . ILE B 1 258 ? -19.406 -22.812 -11.203 1 92.25 258 ILE B N 1
ATOM 4328 C CA . ILE B 1 258 ? -19.859 -23.781 -12.203 1 92.25 258 ILE B CA 1
ATOM 4329 C C . ILE B 1 258 ? -19.094 -25.078 -12.055 1 92.25 258 ILE B C 1
ATOM 4331 O O . ILE B 1 258 ? -17.922 -25.078 -11.656 1 92.25 258 ILE B O 1
ATOM 4335 N N . PRO B 1 259 ? -19.75 -26.172 -12.328 1 93.5 259 PRO B N 1
ATOM 4336 C CA . PRO B 1 259 ? -19.047 -27.453 -12.258 1 93.5 259 PRO B CA 1
ATOM 4337 C C . PRO B 1 259 ? -17.844 -27.516 -13.188 1 93.5 259 PRO B C 1
ATOM 4339 O O . PRO B 1 259 ? -17.891 -26.984 -14.305 1 93.5 259 PRO B O 1
ATOM 4342 N N . ILE B 1 260 ? -16.797 -28.141 -12.727 1 94.88 260 ILE B N 1
ATOM 4343 C CA . ILE B 1 260 ? -15.555 -28.25 -13.469 1 94.88 260 ILE B CA 1
ATOM 4344 C C . ILE B 1 260 ? -15.836 -28.844 -14.852 1 94.88 260 ILE B C 1
ATOM 4346 O O . ILE B 1 260 ? -15.227 -28.422 -15.844 1 94.88 260 ILE B O 1
ATOM 4350 N N . ALA B 1 261 ? -16.812 -29.766 -14.953 1 94.31 261 ALA B N 1
ATOM 4351 C CA . ALA B 1 261 ? -17.141 -30.469 -16.188 1 94.31 261 ALA B CA 1
ATOM 4352 C C . ALA B 1 261 ? -17.734 -29.5 -17.219 1 94.31 261 ALA B C 1
ATOM 4354 O O . ALA B 1 261 ? -17.75 -29.797 -18.422 1 94.31 261 ALA B O 1
ATOM 4355 N N . LYS B 1 262 ? -18.172 -28.406 -16.781 1 94 262 LYS B N 1
ATOM 4356 C CA . LYS B 1 262 ? -18.828 -27.453 -17.672 1 94 262 LYS B CA 1
ATOM 4357 C C . LYS B 1 262 ? -17.844 -26.391 -18.172 1 94 262 LYS B C 1
ATOM 4359 O O . LYS B 1 262 ? -18.203 -25.562 -19 1 94 262 LYS B O 1
ATOM 4364 N N . LEU B 1 263 ? -16.672 -26.375 -17.594 1 96.5 263 LEU B N 1
ATOM 4365 C CA . LEU B 1 263 ? -15.656 -25.469 -18.094 1 96.5 263 LEU B CA 1
ATOM 4366 C C . LEU B 1 263 ? -15.18 -25.875 -19.484 1 96.5 263 LEU B C 1
ATOM 4368 O O . LEU B 1 263 ? -15.031 -27.062 -19.766 1 96.5 263 LEU B O 1
ATOM 4372 N N . PRO B 1 264 ? -15.023 -24.938 -20.359 1 95.94 264 PRO B N 1
ATOM 4373 C CA . PRO B 1 264 ? -14.414 -25.281 -21.641 1 95.94 264 PRO B CA 1
ATOM 4374 C C . PRO B 1 264 ? -12.961 -25.734 -21.516 1 95.94 264 PRO B C 1
ATOM 4376 O O . PRO B 1 264 ? -12.391 -25.672 -20.422 1 95.94 264 PRO B O 1
ATOM 4379 N N . GLN B 1 265 ? -12.406 -26.25 -22.625 1 95.5 265 GLN B N 1
ATOM 4380 C CA . GLN B 1 265 ? -10.969 -26.5 -22.641 1 95.5 265 GLN B CA 1
ATOM 4381 C C . GLN B 1 265 ? -10.18 -25.203 -22.469 1 95.5 265 GLN B C 1
ATOM 4383 O O . GLN B 1 265 ? -10.492 -24.203 -23.109 1 95.5 265 GLN B O 1
ATOM 4388 N N . LEU B 1 266 ? -9.227 -25.25 -21.594 1 96.81 266 LEU B N 1
ATOM 4389 C CA . LEU B 1 266 ? -8.438 -24.062 -21.297 1 96.81 266 LEU B CA 1
ATOM 4390 C C . LEU B 1 266 ? -7.051 -24.156 -21.922 1 96.81 266 LEU B C 1
ATOM 4392 O O . LEU B 1 266 ? -6.543 -25.266 -22.141 1 96.81 266 LEU B O 1
ATOM 4396 N N . VAL B 1 267 ? -6.469 -23.047 -22.234 1 97 267 VAL B N 1
ATOM 4397 C CA . VAL B 1 267 ? -5.082 -22.984 -22.688 1 97 267 VAL B CA 1
ATOM 4398 C C . VAL B 1 267 ? -4.168 -23.625 -21.656 1 97 267 VAL B C 1
ATOM 4400 O O . VAL B 1 267 ? -4.227 -23.281 -20.469 1 97 267 VAL B O 1
ATOM 4403 N N . SER B 1 268 ? -3.369 -24.516 -22.094 1 97.25 268 SER B N 1
ATOM 4404 C CA . SER B 1 268 ? -2.418 -25.156 -21.188 1 97.25 268 SER B CA 1
ATOM 4405 C C . SER B 1 268 ? -1.156 -24.312 -21.031 1 97.25 268 SER B C 1
ATOM 4407 O O . SER B 1 268 ? -0.741 -23.625 -21.953 1 97.25 268 SER B O 1
ATOM 4409 N N . VAL B 1 269 ? -0.518 -24.422 -19.859 1 96.06 269 VAL B N 1
ATOM 4410 C CA . VAL B 1 269 ? 0.747 -23.734 -19.625 1 96.06 269 VAL B CA 1
ATOM 4411 C C . VAL B 1 269 ? 1.834 -24.328 -20.516 1 96.06 269 VAL B C 1
ATOM 4413 O O . VAL B 1 269 ? 2.863 -23.688 -20.75 1 96.06 269 VAL B O 1
ATOM 4416 N N . SER B 1 270 ? 1.572 -25.531 -21.125 1 93.19 270 SER B N 1
ATOM 4417 C CA . SER B 1 270 ? 2.551 -26.219 -21.969 1 93.19 270 SER B CA 1
ATOM 4418 C C . SER B 1 270 ? 2.453 -25.75 -23.406 1 93.19 270 SER B C 1
ATOM 4420 O O . SER B 1 270 ? 3.283 -26.125 -24.25 1 93.19 270 SER B O 1
ATOM 4422 N N . GLU B 1 271 ? 1.408 -25.016 -23.703 1 91.19 271 GLU B N 1
ATOM 4423 C CA . GLU B 1 271 ? 1.231 -24.516 -25.062 1 91.19 271 GLU B CA 1
ATOM 4424 C C . GLU B 1 271 ? 2.162 -23.328 -25.344 1 91.19 271 GLU B C 1
ATOM 4426 O O . GLU B 1 271 ? 2.531 -22.594 -24.422 1 91.19 271 GLU B O 1
#

pLDDT: mean 95.17, std 9.0, range [24.61, 98.88]